Protein AF-0000000069705901 (afdb_homodimer)

Sequence (386 aa):
MLHLQLPTDPRWVNIAEMNIEDILVDHAYCEQKAASSCISLIVNFFDFEEVVDTLTPVVAEEWGHFERVMEHLKKRGYPLGKPRKDEYVVKLSQFVKKGGSRAQQLTEYLLMNALIEARSCERFKLLSKHIQDEELKKFYYELMVSEAGHYVNFIELARGIYDKEKVNARWKEWLEYEAEVLKGLELRGDRMHMLHLQLPTDPRWVNIAEMNIEDILVDHAYCEQKAASSCISLIVNFFDFEEVVDTLTPVVAEEWGHFERVMEHLKKRGYPLGKPRKDEYVVKLSQFVKKGGSRAQQLTEYLLMNALIEARSCERFKLLSKHIQDEELKKFYYELMVSEAGHYVNFIELARGIYDKEKVNARWKEWLEYEAEVLKGLELRGDRMH

Secondary structure (DSSP, 8-state):
----SSPPPTHHHHHHHHTHHHHHHHHHHHHHHHHHHHHHHHHHTTT-HHHHHHHHHHHHHHHHHHHHHHHHHHHTT---------HHHHHHHHTPPP-S-HHHHHHHHHHHHHHHHHHHHHHHHHHHHH-S-HHHHHHHHHHHHHHHHHHHHHHHHHHHHS-HHHHHHHHHHHHHHHHHHHHHS---TT---/----SSPPPTHHHHHHHHTHHHHHHHHHHHHHHHHHHHHHHHHHTTT-HHHHHHHHHHHHHHHHHHHHHHHHHHHTT---------HHHHHHHHTPPP-S-HHHHHHHHHHHHHHHHHHHHHHHHHHHHH-S-HHHHHHHHHHHHHHHHHHHHHHHHHHHHS-HHHHHHHHHHHHHHHHHHHHHS---TT---

Nearest PDB structures (foldseek):
  5ux1-assembly1_A  TM=9.438E-01  e=1.504E-10  Synechococcus sp. CC9605
  8fhb-assembly1_A  TM=9.239E-01  e=2.207E-09  Synechococcus sp. RCC307
  6zmb-assembly1_B  TM=9.615E-01  e=2.416E-08  Pseudomonas putida KT2440
  2itb-assembly1_B  TM=8.781E-01  e=5.862E-09  Pseudomonas putida KT2440
  8fhc-assembly1_A  TM=9.218E-01  e=1.893E-08  gamma proteobacterium HdN1

Foldseek 3Di:
DLPFDDADDLVLLVLLLVVVLLALLQLLVVLVVLLVLLVVLCVVVVVPVLSVVLSVVVSVVSVVLSVVSVVVCVVVPHDSDDHDDDLLLVQLVVVQDDDDDPLNNSLSSLLSSLNVLSLLLSLLCSNLPDRPDPVSNVVSVVSSVVSVVSSVSSLVVSVVRDPNVVSVVVSVVSSVSSNVSVVPDDSDSSHSD/DLPFDDADDLCLLVLLLVVVLLALLQLLVVLVVLLVLLVVLCVVVVVPVLSVVLSVVVSVVSVVLSVVSVVVCVVVPHDSDDHDDDLLLVQLVVVQDDDDDPLNNSLSSLLSSLNVLSLLLSLLCSNLPDRPDPVSNVSSVVSSVVSVVSSVSSLVVSVVRDPVVVSVVVSVVSSVSSNVSVVPDDSDSSHSD

Solvent-accessible surface area (backbone atoms only — not comparable to full-atom values): 20219 Å² total; per-residue (Å²): 128,80,70,70,74,58,80,79,64,74,67,45,50,61,42,24,58,78,29,43,67,43,25,47,30,38,42,28,50,52,23,47,49,51,19,50,51,38,49,48,48,31,64,75,40,34,87,39,60,68,50,40,65,60,35,54,59,47,28,56,50,26,43,49,49,22,52,52,42,50,50,55,32,52,76,70,74,43,75,62,56,77,86,72,87,53,63,59,58,54,54,54,60,69,67,51,68,80,64,82,53,70,53,56,37,50,33,41,54,29,51,50,51,20,49,52,27,35,52,47,22,54,45,22,45,50,36,29,73,62,48,82,53,65,69,56,16,54,49,25,42,55,49,22,56,54,26,49,51,51,22,50,52,27,51,51,49,31,39,72,68,36,61,46,70,58,44,53,55,49,49,52,50,50,36,55,49,48,38,54,50,55,73,70,49,78,91,54,34,50,44,67,108,129,80,70,71,74,59,79,79,65,75,67,45,51,62,42,24,60,78,29,44,67,44,26,48,31,37,42,28,49,50,24,46,48,50,19,50,50,38,49,48,47,30,65,76,39,34,85,39,59,68,52,36,64,60,35,55,60,47,27,56,50,26,44,50,50,22,54,53,42,49,50,56,31,53,76,69,72,44,74,64,56,78,86,71,86,54,64,60,58,54,56,53,59,69,68,52,67,81,65,82,52,68,53,55,36,50,33,43,52,28,50,51,52,21,49,52,27,35,52,45,21,55,46,23,45,50,38,29,74,63,49,81,52,66,68,56,16,54,51,26,43,54,49,21,56,53,26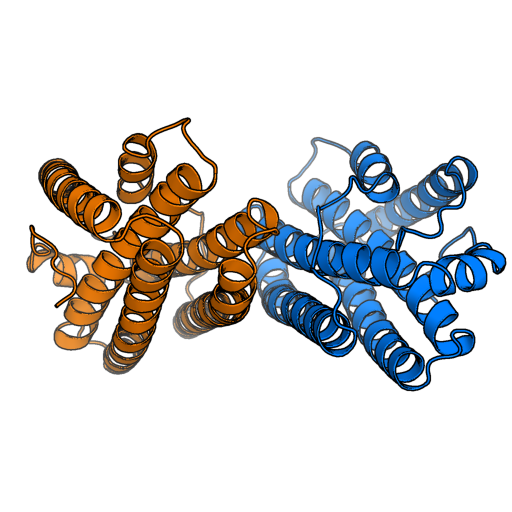,48,51,50,20,49,52,26,50,51,50,32,38,71,67,38,60,46,70,59,44,53,56,49,49,53,51,50,36,55,49,48,37,56,52,56,74,71,49,78,92,56,34,50,45,68,107

Organism: NCBI:txid1187080

InterPro domains:
  IPR009078 Ferritin-like superfamily [SSF47240] (1-188)
  IPR010386 tRNA-hydroxylase MiaE [PF06175] (4-186)
  IPR010386 tRNA-hydroxylase MiaE [PIRSF020736] (3-185)
  IPR010386 tRNA-hydroxylase MiaE [PTHR42637] (50-183)
  IPR010386 tRNA-hydroxylase MiaE [cd07910] (2-183)
  IPR012347 Ferritin-like [G3DSA:1.20.1260.10] (3-193)

Structure (mmCIF, N/CA/C/O backbone):
data_AF-0000000069705901-model_v1
#
loop_
_entity.id
_entity.type
_entity.pdbx_description
1 polymer tRNA-(Ms
#
loop_
_atom_site.group_PDB
_atom_site.id
_atom_site.type_symbol
_atom_site.label_atom_id
_atom_site.label_alt_id
_atom_site.label_comp_id
_atom_site.label_asym_id
_atom_site.label_entity_id
_atom_site.label_seq_id
_atom_site.pdbx_PDB_ins_code
_atom_site.Cartn_x
_atom_site.Cartn_y
_atom_site.Cartn_z
_atom_site.occupancy
_atom_site.B_iso_or_equiv
_atom_site.auth_seq_id
_atom_site.auth_comp_id
_atom_site.auth_asym_id
_atom_site.auth_atom_id
_atom_site.pdbx_PDB_model_num
ATOM 1 N N . MET A 1 1 ? -11.414 25.984 4.285 1 63.34 1 MET A N 1
ATOM 2 C CA . MET A 1 1 ? -10.406 26.234 5.309 1 63.34 1 MET A CA 1
ATOM 3 C C . MET A 1 1 ? -10.133 24.984 6.137 1 63.34 1 MET A C 1
ATOM 5 O O . MET A 1 1 ? -11.023 24.156 6.324 1 63.34 1 MET A O 1
ATOM 9 N N . LEU A 1 2 ? -8.867 24.312 6.074 1 77.12 2 LEU A N 1
ATOM 10 C CA . LEU A 1 2 ? -8.406 23.094 6.711 1 77.12 2 LEU A CA 1
ATOM 11 C C . LEU A 1 2 ? -8.719 23.109 8.203 1 77.12 2 LEU A C 1
ATOM 13 O O . LEU A 1 2 ? -8.68 22.062 8.859 1 77.12 2 LEU A O 1
ATOM 17 N N . HIS A 1 3 ? -9.18 24.203 8.742 1 80.31 3 HIS A N 1
ATOM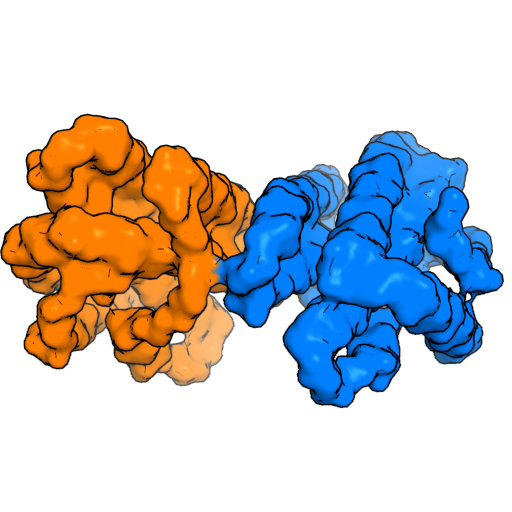 18 C CA . HIS A 1 3 ? -9.68 24.469 10.086 1 80.31 3 HIS A CA 1
ATOM 19 C C . HIS A 1 3 ? -8.656 24.062 11.141 1 80.31 3 HIS A C 1
ATOM 21 O O . HIS A 1 3 ? -9.031 23.672 12.25 1 80.31 3 HIS A O 1
ATOM 27 N N . LEU A 1 4 ? -7.375 24.047 10.758 1 88.12 4 LEU A N 1
ATOM 28 C CA . LEU A 1 4 ? -6.34 23.797 11.758 1 88.12 4 LEU A CA 1
ATOM 29 C C . LEU A 1 4 ? -6.289 24.906 12.797 1 88.12 4 LEU A C 1
ATOM 31 O O . LEU A 1 4 ? -6.438 26.078 12.461 1 88.12 4 LEU A O 1
ATOM 35 N N . GLN A 1 5 ? -6.121 24.547 14.023 1 85.69 5 GLN A N 1
ATOM 36 C CA . GLN A 1 5 ? -6.23 25.531 15.094 1 85.69 5 GLN A CA 1
ATOM 37 C C . GLN A 1 5 ? -4.879 26.172 15.391 1 85.69 5 GLN A C 1
ATOM 39 O O . GLN A 1 5 ? -4.82 27.297 15.898 1 85.69 5 GLN A O 1
ATOM 44 N N . LEU A 1 6 ? -3.744 25.453 15.188 1 82.69 6 LEU A N 1
ATOM 45 C CA . LEU A 1 6 ? -2.414 26.016 15.398 1 82.69 6 LEU A CA 1
ATOM 46 C C . LEU A 1 6 ? -1.628 26.031 14.086 1 82.69 6 LEU A C 1
ATOM 48 O O . LEU A 1 6 ? -1.323 24.984 13.523 1 82.69 6 LEU A O 1
ATOM 52 N N . PRO A 1 7 ? -1.255 27.281 13.688 1 87.19 7 PRO A N 1
ATOM 53 C CA . PRO A 1 7 ? -0.49 27.375 12.438 1 87.19 7 PRO A CA 1
ATOM 54 C C . PRO A 1 7 ? 0.952 26.891 12.602 1 87.19 7 PRO A C 1
ATOM 56 O O . PRO A 1 7 ? 1.48 26.875 13.711 1 87.19 7 PRO A O 1
ATOM 59 N N . THR A 1 8 ? 1.545 26.469 11.492 1 89.31 8 THR A N 1
ATOM 60 C CA . THR A 1 8 ? 2.953 26.094 11.469 1 89.31 8 THR A CA 1
ATOM 61 C C . THR A 1 8 ? 3.84 27.281 11.82 1 89.31 8 THR A C 1
ATOM 63 O O . THR A 1 8 ? 3.594 28.406 11.375 1 89.31 8 THR A O 1
ATOM 66 N N . ASP A 1 9 ? 4.836 27 12.656 1 87.62 9 ASP A N 1
ATOM 67 C CA . ASP A 1 9 ? 5.883 28 12.883 1 87.62 9 ASP A CA 1
ATOM 68 C C . ASP A 1 9 ? 6.559 28.391 11.57 1 87.62 9 ASP A C 1
ATOM 70 O O . ASP A 1 9 ? 7.117 27.547 10.875 1 87.62 9 ASP A O 1
ATOM 74 N N . PRO A 1 10 ? 6.461 29.656 11.203 1 85.38 10 PRO A N 1
ATOM 75 C CA . PRO A 1 10 ? 6.996 30.078 9.906 1 85.38 10 PRO A CA 1
ATOM 76 C C . PRO A 1 10 ? 8.492 29.781 9.766 1 85.38 10 PRO A C 1
ATOM 78 O O . PRO A 1 10 ? 8.992 29.672 8.648 1 85.38 10 PRO A O 1
ATOM 81 N N . ARG A 1 11 ? 9.289 29.703 10.922 1 90.31 11 ARG A N 1
ATOM 82 C CA . ARG A 1 11 ? 10.719 29.406 10.883 1 90.31 11 ARG A CA 1
ATOM 83 C C . ARG A 1 11 ? 10.961 28.016 10.312 1 90.31 11 ARG A C 1
ATOM 85 O O . ARG A 1 11 ? 12.07 27.703 9.883 1 90.31 11 ARG A O 1
ATOM 92 N N . TRP A 1 12 ? 9.898 27.188 10.312 1 93.31 12 TRP A N 1
ATOM 93 C CA . TRP A 1 12 ? 10.055 25.812 9.883 1 93.31 12 TRP A CA 1
ATOM 94 C C . TRP A 1 12 ? 10.531 25.734 8.438 1 93.31 12 TRP A C 1
ATOM 96 O O . TRP A 1 12 ? 11.383 24.906 8.102 1 93.31 12 TRP A O 1
ATOM 106 N N . VAL A 1 13 ? 10.016 26.625 7.594 1 92.88 13 VAL A N 1
ATOM 107 C CA . VAL A 1 13 ? 10.344 26.562 6.176 1 92.88 13 VAL A CA 1
ATOM 108 C C . VAL A 1 13 ? 11.844 26.781 5.977 1 92.88 13 VAL A C 1
ATOM 110 O O . VAL A 1 13 ? 12.469 26.109 5.164 1 92.88 13 VAL A O 1
ATOM 113 N N . ASN A 1 14 ? 12.414 27.719 6.672 1 92.38 14 ASN A N 1
ATOM 114 C CA . ASN A 1 14 ? 13.836 28 6.562 1 92.38 14 ASN A CA 1
ATOM 115 C C . ASN A 1 14 ? 14.68 26.797 7.012 1 92.38 14 ASN A C 1
ATOM 117 O O . ASN A 1 14 ? 15.656 26.438 6.352 1 92.38 14 ASN A O 1
ATOM 121 N N . ILE A 1 15 ? 14.25 26.266 8.039 1 92.56 15 ILE A N 1
ATOM 122 C CA . ILE A 1 15 ? 14.977 25.109 8.57 1 92.56 15 ILE A CA 1
ATOM 123 C C . ILE A 1 15 ? 14.82 23.922 7.625 1 92.56 15 ILE A C 1
ATOM 125 O O . ILE A 1 15 ? 15.781 23.203 7.348 1 92.56 15 ILE A O 1
ATOM 129 N N . ALA A 1 16 ? 13.633 23.719 7.168 1 93.75 16 ALA A N 1
ATOM 130 C CA . ALA A 1 16 ? 13.344 22.641 6.234 1 93.75 16 ALA A CA 1
ATOM 131 C C . ALA A 1 16 ? 14.172 22.766 4.965 1 93.75 16 ALA A C 1
ATOM 133 O O . ALA A 1 16 ? 14.734 21.781 4.473 1 93.75 16 ALA A O 1
ATOM 134 N N . GLU A 1 17 ? 14.25 23.969 4.488 1 94.06 17 GLU A N 1
ATOM 135 C CA . GLU A 1 17 ? 15 24.203 3.262 1 94.06 17 GLU A CA 1
ATOM 136 C C . GLU A 1 17 ? 16.484 23.875 3.447 1 94.06 17 GLU A C 1
ATOM 138 O O . GLU A 1 17 ? 17.125 23.375 2.527 1 94.06 17 GLU A O 1
ATOM 143 N N . MET A 1 18 ? 17.031 24.141 4.629 1 94.69 18 MET A N 1
ATOM 144 C CA . MET A 1 18 ? 18.422 23.859 4.93 1 94.69 18 MET A CA 1
ATOM 145 C C . MET A 1 18 ? 18.656 22.359 5.047 1 94.69 18 MET A C 1
ATOM 147 O O . MET A 1 18 ? 19.812 21.891 5.012 1 94.69 18 MET A O 1
ATOM 151 N N . ASN A 1 19 ? 17.594 21.625 5.168 1 96.38 19 ASN A N 1
ATOM 152 C CA . ASN A 1 19 ? 17.641 20.172 5.301 1 96.38 19 ASN A CA 1
ATOM 153 C C . ASN A 1 19 ? 16.766 19.484 4.258 1 96.38 19 ASN A C 1
ATOM 155 O O . ASN A 1 19 ? 16.031 18.531 4.57 1 96.38 19 ASN A O 1
ATOM 159 N N . ILE A 1 20 ? 16.875 19.906 3.07 1 96.75 20 ILE A N 1
ATOM 160 C CA . ILE A 1 20 ? 15.906 19.562 2.037 1 96.75 20 ILE A CA 1
ATOM 161 C C . ILE A 1 20 ? 15.961 18.062 1.754 1 96.75 20 ILE A C 1
ATOM 163 O O . ILE A 1 20 ? 14.93 17.453 1.463 1 96.75 20 ILE A O 1
ATOM 167 N N . GLU A 1 21 ? 17.141 17.438 1.827 1 97.62 21 GLU A N 1
ATOM 168 C CA . GLU A 1 21 ? 17.234 16 1.638 1 97.62 21 GLU A CA 1
ATOM 169 C C . GLU A 1 21 ? 16.375 15.258 2.662 1 97.62 21 GLU A C 1
ATOM 171 O O . GLU A 1 21 ? 15.57 14.398 2.299 1 97.62 21 GLU A O 1
ATOM 176 N N . ASP A 1 22 ? 16.5 15.656 3.875 1 97.62 22 ASP A N 1
ATOM 177 C CA . ASP A 1 22 ? 15.758 15.016 4.953 1 97.62 22 ASP A CA 1
ATOM 178 C C . ASP A 1 22 ? 14.258 15.234 4.785 1 97.62 22 ASP A C 1
ATOM 180 O O . ASP A 1 22 ? 13.461 14.328 5.035 1 97.62 22 ASP A O 1
ATOM 184 N N . ILE A 1 23 ? 13.914 16.406 4.359 1 97.38 23 ILE A N 1
ATOM 185 C CA . ILE A 1 23 ? 12.508 16.75 4.18 1 97.38 23 ILE A CA 1
ATOM 186 C C . ILE A 1 23 ? 11.914 15.93 3.035 1 97.38 23 ILE A C 1
ATOM 188 O O . ILE A 1 23 ? 10.812 15.383 3.158 1 97.38 23 ILE A O 1
ATOM 192 N N . LEU A 1 24 ? 12.664 15.797 1.99 1 98.31 24 LEU A N 1
ATOM 193 C CA . LEU A 1 24 ? 12.195 15.023 0.851 1 98.31 24 LEU A CA 1
ATOM 194 C C . LEU A 1 24 ? 12.055 13.547 1.22 1 98.31 24 LEU A C 1
ATOM 196 O O . LEU A 1 24 ? 11.07 12.898 0.858 1 98.31 24 LEU A O 1
ATOM 200 N N . VAL A 1 25 ? 13 13.055 1.955 1 98.56 25 VAL A N 1
ATOM 201 C CA . VAL A 1 25 ? 12.945 11.664 2.373 1 98.56 25 VAL A CA 1
ATOM 202 C C . VAL A 1 25 ? 11.742 11.445 3.291 1 98.56 25 VAL A C 1
ATOM 204 O O . VAL A 1 25 ? 10.969 10.5 3.102 1 98.56 25 VAL A O 1
ATOM 207 N N . ASP A 1 26 ? 11.547 12.297 4.234 1 98.44 26 ASP A N 1
ATOM 208 C CA . ASP A 1 26 ? 10.414 12.203 5.141 1 98.44 26 ASP A CA 1
ATOM 209 C C . ASP A 1 26 ? 9.094 12.297 4.375 1 98.44 26 ASP A C 1
ATOM 211 O O . ASP A 1 26 ? 8.148 11.555 4.66 1 98.44 26 ASP A O 1
ATOM 215 N N . HIS A 1 27 ? 9.055 13.211 3.447 1 98.5 27 HIS A N 1
ATOM 216 C CA . HIS A 1 27 ? 7.867 13.406 2.617 1 98.5 27 HIS A CA 1
ATOM 217 C C . HIS A 1 27 ? 7.535 12.141 1.825 1 98.5 27 HIS A C 1
ATOM 219 O O . HIS A 1 27 ? 6.371 11.742 1.742 1 98.5 27 HIS A O 1
ATOM 225 N N . ALA A 1 28 ? 8.562 11.516 1.239 1 98.81 28 ALA A N 1
ATOM 226 C CA . ALA A 1 28 ? 8.344 10.281 0.496 1 98.81 28 ALA A CA 1
ATOM 227 C C . ALA A 1 28 ? 7.645 9.234 1.361 1 98.81 28 ALA A C 1
ATOM 229 O O . ALA A 1 28 ? 6.66 8.625 0.937 1 98.81 28 ALA A O 1
ATOM 230 N N . TYR A 1 29 ? 8.094 9.125 2.543 1 98.69 29 TYR A N 1
ATOM 231 C CA . TYR A 1 29 ? 7.523 8.109 3.424 1 98.69 29 TYR A CA 1
ATOM 232 C C . TYR A 1 29 ? 6.133 8.516 3.896 1 98.69 29 TYR A C 1
ATOM 234 O O . TYR A 1 29 ? 5.27 7.664 4.113 1 98.69 29 TYR A O 1
ATOM 242 N N . CYS A 1 30 ? 5.891 9.805 4.062 1 98.44 30 CYS A N 1
ATOM 243 C CA . CYS A 1 30 ? 4.535 10.242 4.387 1 98.44 30 CYS A CA 1
ATOM 244 C C . CYS A 1 30 ? 3.551 9.82 3.305 1 98.44 30 CYS A C 1
ATOM 246 O O . CYS A 1 30 ? 2.461 9.336 3.609 1 98.44 30 CYS A O 1
ATOM 248 N N . GLU A 1 31 ? 3.971 9.969 2.02 1 98.75 31 GLU A N 1
ATOM 249 C CA . GLU A 1 31 ? 3.111 9.57 0.91 1 98.75 31 GLU A CA 1
ATOM 250 C C . GLU A 1 31 ? 2.883 8.062 0.907 1 98.75 31 GLU A C 1
ATOM 252 O O . GLU A 1 31 ? 1.762 7.598 0.689 1 98.75 31 GLU A O 1
ATOM 257 N N . GLN A 1 32 ? 4.004 7.367 1.084 1 98.88 32 GLN A N 1
ATOM 258 C CA . GLN A 1 32 ? 3.904 5.91 1.159 1 98.88 32 GLN A CA 1
ATOM 259 C C . GLN A 1 32 ? 2.963 5.48 2.281 1 98.88 32 GLN A C 1
ATOM 261 O O . GLN A 1 32 ? 2.137 4.586 2.096 1 98.88 32 GLN A O 1
ATOM 266 N N . LYS A 1 33 ? 3.055 6.066 3.404 1 98.62 33 LYS A N 1
ATOM 267 C CA . LYS A 1 33 ? 2.213 5.719 4.547 1 98.62 33 LYS A CA 1
ATOM 268 C C . LYS A 1 33 ? 0.756 6.094 4.289 1 98.62 33 LYS A C 1
ATOM 270 O O . LYS A 1 33 ? -0.158 5.414 4.754 1 98.62 33 LYS A O 1
ATOM 275 N N . ALA A 1 34 ? 0.554 7.191 3.635 1 98.69 34 ALA A N 1
ATOM 276 C CA . ALA A 1 34 ? -0.808 7.57 3.27 1 98.69 34 ALA A CA 1
ATOM 277 C C . ALA A 1 34 ? -1.447 6.52 2.365 1 98.69 34 ALA A C 1
ATOM 279 O O . ALA A 1 34 ? -2.598 6.129 2.576 1 98.69 34 ALA A O 1
ATOM 280 N N . ALA A 1 35 ? -0.708 6.098 1.368 1 98.88 35 ALA A N 1
ATOM 281 C CA . ALA A 1 35 ? -1.202 5.043 0.49 1 98.88 35 ALA A CA 1
ATOM 282 C C . ALA A 1 35 ? -1.531 3.779 1.282 1 98.88 35 ALA A C 1
ATOM 284 O O . ALA A 1 35 ? -2.615 3.211 1.135 1 98.88 35 ALA A O 1
ATOM 285 N N . SER A 1 36 ? -0.642 3.406 2.15 1 98.81 36 SER A N 1
ATOM 286 C CA . SER A 1 36 ? -0.811 2.197 2.947 1 98.81 36 SER A CA 1
ATOM 287 C C . SER A 1 36 ? -1.996 2.322 3.898 1 98.81 36 SER A C 1
ATOM 289 O O . SER A 1 36 ? -2.717 1.349 4.129 1 98.81 36 SER A O 1
ATOM 291 N N . SER A 1 37 ? -2.164 3.443 4.461 1 98.75 37 SER A N 1
ATOM 292 C CA . SER A 1 37 ? -3.295 3.676 5.352 1 98.75 37 SER A CA 1
ATOM 293 C C . SER A 1 37 ? -4.621 3.508 4.617 1 98.75 37 SER A C 1
ATOM 295 O O . SER A 1 37 ? -5.551 2.893 5.141 1 98.75 37 SER A O 1
ATOM 297 N N . CYS A 1 38 ? -4.68 4.059 3.449 1 98.88 38 CYS A N 1
ATOM 298 C CA . CYS A 1 38 ? -5.898 3.934 2.656 1 98.88 38 CYS A CA 1
ATOM 299 C C . CYS A 1 38 ? -6.152 2.48 2.271 1 98.88 38 CYS A C 1
ATOM 301 O O . CYS A 1 38 ? -7.293 2.016 2.305 1 98.88 38 CYS A O 1
ATOM 303 N N . ILE A 1 39 ? -5.129 1.774 1.925 1 98.94 39 ILE A N 1
ATOM 304 C CA . ILE A 1 39 ? -5.27 0.351 1.638 1 98.94 39 ILE A CA 1
ATOM 305 C C . ILE A 1 39 ? -5.848 -0.367 2.854 1 98.94 39 ILE A C 1
ATOM 307 O O . ILE A 1 39 ? -6.789 -1.157 2.727 1 98.94 39 ILE A O 1
ATOM 311 N N . SER A 1 40 ? -5.305 -0.057 3.98 1 98.75 40 SER A N 1
ATOM 312 C CA . SER A 1 40 ? -5.758 -0.683 5.215 1 98.75 40 SER A CA 1
ATOM 313 C C . SER A 1 40 ? -7.238 -0.411 5.461 1 98.75 40 SER A C 1
ATOM 315 O O . SER A 1 40 ? -7.98 -1.306 5.871 1 98.75 40 SER A O 1
ATOM 317 N N . LEU A 1 41 ? -7.652 0.787 5.25 1 98.81 41 LEU A N 1
ATOM 318 C CA . LEU A 1 41 ? -9.055 1.13 5.449 1 98.81 41 LEU A CA 1
ATOM 319 C C . LEU A 1 41 ? -9.945 0.349 4.488 1 98.81 41 LEU A C 1
ATOM 321 O O . LEU A 1 41 ? -11.008 -0.139 4.875 1 98.81 41 LEU A O 1
ATOM 325 N N . ILE A 1 42 ? -9.508 0.246 3.271 1 98.81 42 ILE A N 1
ATOM 326 C CA . ILE A 1 42 ? -10.273 -0.488 2.27 1 98.81 42 ILE A CA 1
ATOM 327 C C . ILE A 1 42 ? -10.445 -1.94 2.709 1 98.81 42 ILE A C 1
ATOM 329 O O . ILE A 1 42 ? -11.547 -2.486 2.666 1 98.81 42 ILE A O 1
ATOM 333 N N . VAL A 1 43 ? -9.352 -2.557 3.201 1 98.62 43 VAL A N 1
ATOM 334 C CA . VAL A 1 43 ? -9.352 -3.971 3.559 1 98.62 43 VAL A CA 1
ATOM 335 C C . VAL A 1 43 ? -10.188 -4.191 4.816 1 98.62 43 VAL A C 1
ATOM 337 O O . VAL A 1 43 ? -10.992 -5.121 4.879 1 98.62 43 VAL A O 1
ATOM 340 N N . ASN A 1 44 ? -10.039 -3.328 5.777 1 98.25 44 ASN A N 1
ATOM 341 C CA . ASN A 1 44 ? -10.688 -3.518 7.07 1 98.25 44 ASN A CA 1
ATOM 342 C C . ASN A 1 44 ? -12.148 -3.1 7.035 1 98.25 44 ASN A C 1
ATOM 344 O O . ASN A 1 44 ? -12.953 -3.572 7.844 1 98.25 44 ASN A O 1
ATOM 348 N N . PHE A 1 45 ? -12.453 -2.217 6.156 1 98.44 45 PHE A N 1
ATOM 349 C CA . PHE A 1 45 ? -13.82 -1.707 6.066 1 98.44 45 PHE A CA 1
ATOM 350 C C . PHE A 1 45 ? -14.383 -1.926 4.672 1 98.44 45 PHE A C 1
ATOM 352 O O . PHE A 1 45 ? -15.016 -1.032 4.105 1 98.44 45 PHE A O 1
ATOM 359 N N . PHE A 1 46 ? -14.141 -3.145 4.191 1 98.25 46 PHE A N 1
ATOM 360 C CA . PHE A 1 46 ? -14.461 -3.553 2.828 1 98.25 46 PHE A CA 1
ATOM 361 C C . PHE A 1 46 ? -15.961 -3.498 2.588 1 98.25 46 PHE A C 1
ATOM 363 O O . PHE A 1 46 ? -16.406 -3.375 1.444 1 98.25 46 PHE A O 1
ATOM 370 N N . ASP A 1 47 ? -16.781 -3.555 3.623 1 97.25 47 ASP A N 1
ATOM 371 C CA . ASP A 1 47 ? -18.234 -3.654 3.514 1 97.25 47 ASP A CA 1
ATOM 372 C C . ASP A 1 47 ? -18.859 -2.273 3.381 1 97.25 47 ASP A C 1
ATOM 374 O O . ASP A 1 47 ? -20.078 -2.16 3.197 1 97.25 47 ASP A O 1
ATOM 378 N N . PHE A 1 48 ? -18.078 -1.25 3.545 1 97.94 48 PHE A N 1
ATOM 379 C CA . PHE A 1 48 ? -18.531 0.101 3.213 1 97.94 48 PHE A CA 1
ATOM 380 C C . PHE A 1 48 ? -18.156 0.454 1.777 1 97.94 48 PHE A C 1
ATOM 382 O O . PHE A 1 48 ? -17.031 0.877 1.51 1 97.94 48 PHE A O 1
ATOM 389 N N . GLU A 1 49 ? -19.109 0.338 0.938 1 97.12 49 GLU A N 1
ATOM 390 C CA . GLU A 1 49 ? -18.844 0.487 -0.491 1 97.12 49 GLU A CA 1
ATOM 391 C C . GLU A 1 49 ? -18.297 1.875 -0.81 1 97.12 49 GLU A C 1
ATOM 393 O O . GLU A 1 49 ? -17.422 2.02 -1.659 1 97.12 49 GLU A O 1
ATOM 398 N N . GLU A 1 50 ? -18.812 2.857 -0.178 1 97.75 50 GLU A N 1
ATOM 399 C CA . GLU A 1 50 ? -18.375 4.23 -0.421 1 97.75 50 GLU A CA 1
ATOM 400 C C . GLU A 1 50 ? -16.906 4.414 -0.053 1 97.75 50 GLU A C 1
ATOM 402 O O . GLU A 1 50 ? -16.203 5.207 -0.68 1 97.75 50 GLU A O 1
ATOM 407 N N . VAL A 1 51 ? -16.484 3.67 0.979 1 98.5 51 VAL A N 1
ATOM 408 C CA . VAL A 1 51 ? -15.078 3.732 1.398 1 98.5 51 VAL A CA 1
ATOM 409 C C . VAL A 1 51 ? -14.188 3.137 0.312 1 98.5 51 VAL A C 1
ATOM 411 O O . VAL A 1 51 ? -13.211 3.764 -0.11 1 98.5 51 VAL A O 1
ATOM 414 N N . VAL A 1 52 ? -14.578 2.027 -0.165 1 98.44 52 VAL A N 1
ATOM 415 C CA . VAL A 1 52 ? -13.797 1.348 -1.195 1 98.44 52 VAL A CA 1
ATOM 416 C C . VAL A 1 52 ? -13.734 2.211 -2.453 1 98.44 52 VAL A C 1
ATOM 418 O O . VAL A 1 52 ? -12.656 2.457 -2.996 1 98.44 52 VAL A O 1
ATOM 421 N N . ASP 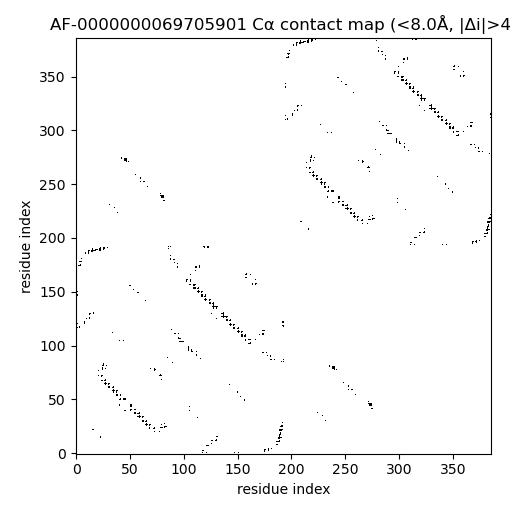A 1 53 ? -14.844 2.779 -2.844 1 98 53 ASP A N 1
ATOM 422 C CA . ASP A 1 53 ? -14.953 3.559 -4.074 1 98 53 ASP A CA 1
ATOM 423 C C . ASP A 1 53 ? -14.141 4.848 -3.984 1 98 53 ASP A C 1
ATOM 425 O O . ASP A 1 53 ? -13.492 5.246 -4.953 1 98 53 ASP A O 1
ATOM 429 N N . THR A 1 54 ? -14.188 5.453 -2.85 1 98.56 54 THR A N 1
ATOM 430 C CA . THR A 1 54 ? -13.555 6.758 -2.684 1 98.56 54 THR A CA 1
ATOM 431 C C . THR A 1 54 ? -12.055 6.609 -2.477 1 98.56 54 THR A C 1
ATOM 433 O O . THR A 1 54 ? -11.266 7.387 -3.018 1 98.56 54 THR A O 1
ATOM 436 N N . LEU A 1 55 ? -11.641 5.562 -1.761 1 98.75 55 LEU A N 1
ATOM 437 C CA . LEU A 1 55 ? -10.25 5.5 -1.334 1 98.75 55 LEU A CA 1
ATOM 438 C C . LEU A 1 55 ? -9.391 4.777 -2.369 1 98.75 55 LEU A C 1
ATOM 440 O O . LEU A 1 55 ? -8.172 4.938 -2.395 1 98.75 55 LEU A O 1
ATOM 444 N N . THR A 1 56 ? -9.992 3.998 -3.223 1 98.81 56 THR A N 1
ATOM 445 C CA . THR A 1 56 ? -9.234 3.277 -4.238 1 98.81 56 THR A CA 1
ATOM 446 C C . THR A 1 56 ? -8.453 4.25 -5.117 1 98.81 56 THR A C 1
ATOM 448 O O . THR A 1 56 ? -7.234 4.117 -5.27 1 98.81 56 THR A O 1
ATOM 451 N N . PRO A 1 57 ? -9.094 5.281 -5.641 1 98.62 57 PRO A N 1
ATOM 452 C CA . PRO A 1 57 ? -8.305 6.234 -6.422 1 98.62 57 PRO A CA 1
ATOM 453 C C . PRO A 1 57 ? -7.336 7.039 -5.562 1 98.62 57 PRO A C 1
ATOM 455 O O . PRO A 1 57 ? -6.273 7.449 -6.043 1 98.62 57 PRO A O 1
ATOM 458 N N . VAL A 1 58 ? -7.617 7.262 -4.297 1 98.75 58 VAL A N 1
ATOM 459 C CA . VAL A 1 58 ? -6.73 8.016 -3.416 1 98.75 58 VAL A CA 1
ATOM 460 C C . VAL A 1 58 ? -5.422 7.254 -3.219 1 98.75 58 VAL A C 1
ATOM 462 O O . VAL A 1 58 ? -4.348 7.855 -3.166 1 98.75 58 VAL A O 1
ATOM 465 N N . VAL A 1 59 ? -5.492 5.93 -3.117 1 98.88 59 VAL A N 1
ATOM 466 C CA . VAL A 1 59 ? -4.289 5.109 -3.008 1 98.88 59 VAL A CA 1
ATOM 467 C C . VAL A 1 59 ? -3.379 5.363 -4.207 1 98.88 59 VAL A C 1
ATOM 469 O O . VAL A 1 59 ? -2.18 5.594 -4.047 1 98.88 59 VAL A O 1
ATOM 472 N N . ALA A 1 60 ? -3.961 5.336 -5.379 1 98.81 60 ALA A N 1
ATOM 473 C CA . ALA A 1 60 ? -3.191 5.566 -6.598 1 98.81 60 ALA A CA 1
ATOM 474 C C . ALA A 1 60 ? -2.561 6.957 -6.59 1 98.81 60 ALA A C 1
ATOM 476 O O . ALA A 1 60 ? -1.403 7.121 -6.988 1 98.81 60 ALA A O 1
ATOM 477 N N . GLU A 1 61 ? -3.318 7.887 -6.164 1 98.75 61 GLU A N 1
ATOM 478 C CA . GLU A 1 61 ? -2.836 9.266 -6.133 1 98.75 61 GLU A CA 1
ATOM 479 C C . GLU A 1 61 ? -1.688 9.422 -5.141 1 98.75 61 GLU A C 1
ATOM 481 O O . GLU A 1 61 ? -0.667 10.039 -5.461 1 98.75 61 GLU A O 1
ATOM 486 N N . GLU A 1 62 ? -1.803 8.852 -3.959 1 98.81 62 GLU A N 1
ATOM 487 C CA . GLU A 1 62 ? -0.753 8.953 -2.951 1 98.81 62 GLU A CA 1
ATOM 488 C C . GLU A 1 62 ? 0.521 8.25 -3.408 1 98.81 62 GLU A C 1
ATOM 490 O O . GLU A 1 62 ? 1.628 8.734 -3.152 1 98.81 62 GLU A O 1
ATOM 495 N N . TRP A 1 63 ? 0.346 7.16 -4.027 1 98.88 63 TRP A N 1
ATOM 496 C CA . TRP A 1 63 ? 1.529 6.48 -4.539 1 98.88 63 TRP A CA 1
ATOM 497 C C . TRP A 1 63 ? 2.188 7.293 -5.648 1 98.88 63 TRP A C 1
ATOM 499 O O . TRP A 1 63 ? 3.416 7.328 -5.758 1 98.88 63 TRP A O 1
ATOM 509 N N . GLY A 1 64 ? 1.338 7.859 -6.477 1 98.81 64 GLY A N 1
ATOM 510 C CA . GLY A 1 64 ? 1.872 8.789 -7.461 1 98.81 64 GLY A CA 1
ATOM 511 C C . GLY A 1 64 ? 2.67 9.922 -6.84 1 98.81 64 GLY A C 1
ATOM 512 O O . GLY A 1 64 ? 3.695 10.336 -7.383 1 98.81 64 GLY A O 1
ATOM 513 N N . HIS A 1 65 ? 2.156 10.445 -5.719 1 98.88 65 HIS A N 1
ATOM 514 C CA . HIS A 1 65 ? 2.904 11.469 -4.992 1 98.88 65 HIS A CA 1
ATOM 515 C C . HIS A 1 65 ? 4.254 10.93 -4.523 1 98.88 65 HIS A C 1
ATOM 517 O O . HIS A 1 65 ? 5.27 11.625 -4.621 1 98.88 65 HIS A O 1
ATOM 523 N N . PHE A 1 66 ? 4.301 9.734 -4.02 1 98.94 66 PHE A N 1
ATOM 524 C CA . PHE A 1 66 ? 5.559 9.094 -3.646 1 98.94 66 PHE A CA 1
ATOM 525 C C . PHE A 1 66 ? 6.531 9.094 -4.82 1 98.94 66 PHE A C 1
ATOM 527 O O . PHE A 1 66 ? 7.688 9.5 -4.676 1 98.94 66 PHE A O 1
ATOM 534 N N . GLU A 1 67 ? 6.051 8.695 -5.953 1 98.88 67 GLU A N 1
ATOM 535 C CA . GLU A 1 67 ? 6.887 8.617 -7.148 1 98.88 67 GLU A CA 1
ATOM 536 C C . GLU A 1 67 ? 7.449 9.984 -7.52 1 98.88 67 GLU A C 1
ATOM 538 O O . GLU A 1 67 ? 8.609 10.102 -7.914 1 98.88 67 GLU A O 1
ATOM 543 N N . ARG A 1 68 ? 6.641 10.945 -7.41 1 98.75 68 ARG A N 1
ATOM 544 C CA . ARG A 1 68 ? 7.082 12.297 -7.742 1 98.75 68 ARG A CA 1
ATOM 545 C C . ARG A 1 68 ? 8.148 12.781 -6.766 1 98.75 68 ARG A C 1
ATOM 547 O O . ARG A 1 68 ? 9.102 13.445 -7.16 1 98.75 68 ARG A O 1
ATOM 554 N N . VAL A 1 69 ? 7.988 12.5 -5.465 1 98.81 69 VAL A N 1
ATOM 555 C CA . VAL A 1 69 ? 9.023 12.859 -4.496 1 98.81 69 VAL A CA 1
ATOM 556 C C . VAL A 1 69 ? 10.312 12.117 -4.82 1 98.81 69 VAL A C 1
ATOM 558 O O . VAL A 1 69 ? 11.398 12.703 -4.773 1 98.81 69 VAL A O 1
ATOM 561 N N . MET A 1 70 ? 10.203 10.859 -5.207 1 98.75 70 MET A N 1
ATOM 562 C CA . MET A 1 70 ? 11.367 10.055 -5.566 1 98.75 70 MET A CA 1
ATOM 563 C C . MET A 1 70 ? 12.109 10.672 -6.746 1 98.75 70 MET A C 1
ATOM 565 O O . MET A 1 70 ? 13.344 10.641 -6.797 1 98.75 70 MET A O 1
ATOM 569 N N . GLU A 1 71 ? 11.328 11.164 -7.676 1 98.44 71 GLU A N 1
ATOM 570 C CA . GLU A 1 71 ? 11.945 11.836 -8.812 1 98.44 71 GLU A CA 1
ATOM 571 C C . GLU A 1 71 ? 12.781 13.031 -8.367 1 98.44 71 GLU A C 1
ATOM 573 O O . GLU A 1 71 ? 13.875 13.258 -8.883 1 98.44 71 GLU A O 1
ATOM 578 N N . HIS A 1 72 ? 12.273 13.805 -7.457 1 98.5 72 HIS A N 1
ATOM 579 C CA . HIS A 1 72 ? 13 14.961 -6.941 1 98.5 72 HIS A CA 1
ATOM 580 C C . HIS A 1 72 ? 14.25 14.523 -6.184 1 98.5 72 HIS A C 1
ATOM 582 O O . HIS A 1 72 ? 15.289 15.18 -6.27 1 98.5 72 HIS A O 1
ATOM 588 N N . LEU A 1 73 ? 14.133 13.438 -5.398 1 98.44 73 LEU A N 1
ATOM 589 C CA . LEU A 1 73 ? 15.305 12.891 -4.719 1 98.44 73 LEU A CA 1
ATOM 590 C C . LEU A 1 73 ? 16.375 12.492 -5.727 1 98.44 73 LEU A C 1
ATOM 592 O O . LEU A 1 73 ? 17.531 12.914 -5.605 1 98.44 73 LEU A O 1
ATOM 596 N N . LYS A 1 74 ? 15.984 11.789 -6.723 1 97.69 74 LYS A N 1
ATOM 597 C CA . LYS A 1 74 ? 16.922 11.289 -7.73 1 97.69 74 LYS A CA 1
ATOM 598 C C . LYS A 1 74 ? 17.578 12.438 -8.492 1 97.69 74 LYS A C 1
ATOM 600 O O . LYS A 1 74 ? 18.781 12.43 -8.703 1 97.69 74 LYS A O 1
ATOM 605 N N . LYS A 1 75 ? 16.781 13.406 -8.836 1 97.44 75 LYS A N 1
ATOM 606 C CA . LYS A 1 75 ? 17.266 14.57 -9.57 1 97.44 75 LYS A CA 1
ATOM 607 C C . LYS A 1 75 ? 18.359 15.281 -8.789 1 97.44 75 LYS A C 1
ATOM 609 O O . LYS A 1 75 ? 19.281 15.875 -9.375 1 97.44 75 LYS A O 1
ATOM 614 N N . ARG A 1 76 ? 18.328 15.18 -7.504 1 97.12 76 ARG A N 1
ATOM 615 C CA . ARG A 1 76 ? 19.25 15.914 -6.637 1 97.12 76 ARG A CA 1
ATOM 616 C C . ARG A 1 76 ? 20.344 15.008 -6.098 1 97.12 76 ARG A C 1
ATOM 618 O O . ARG A 1 76 ? 21.156 15.422 -5.277 1 97.12 76 ARG A O 1
ATOM 625 N N . GLY A 1 77 ? 20.297 13.727 -6.523 1 97.25 77 GLY A N 1
ATOM 626 C CA . GLY A 1 77 ? 21.312 12.758 -6.141 1 97.25 77 GLY A CA 1
ATOM 627 C C . GLY A 1 77 ? 21.172 12.281 -4.711 1 97.25 77 GLY A C 1
ATOM 628 O O . GLY A 1 77 ? 22.156 11.859 -4.09 1 97.25 77 GLY A O 1
ATOM 629 N N . TYR A 1 78 ? 19.938 12.422 -4.113 1 97.69 78 TYR A N 1
ATOM 630 C CA . TYR A 1 78 ? 19.672 11.984 -2.748 1 97.69 78 TYR A CA 1
ATOM 631 C C . TYR A 1 78 ? 19.109 10.57 -2.729 1 97.69 78 TYR A C 1
ATOM 633 O O . TYR A 1 78 ? 18.234 10.234 -3.543 1 97.69 78 TYR A O 1
ATOM 641 N N . PRO A 1 79 ? 19.594 9.711 -1.868 1 97.19 79 PRO A N 1
ATOM 642 C CA . PRO A 1 79 ? 18.938 8.414 -1.686 1 97.19 79 PRO A CA 1
ATOM 643 C C . PRO A 1 79 ? 17.656 8.508 -0.866 1 97.19 79 PRO A C 1
ATOM 645 O O . PRO A 1 79 ? 17.422 9.523 -0.2 1 97.19 79 PRO A O 1
ATOM 648 N N . LEU A 1 80 ? 16.672 7.57 -0.912 1 97.44 80 LEU A N 1
ATOM 649 C CA . LEU A 1 80 ? 15.453 7.547 -0.12 1 97.44 80 LEU A CA 1
ATOM 650 C C . LEU A 1 80 ? 15.773 7.523 1.372 1 97.44 80 LEU A C 1
ATOM 652 O O . LEU A 1 80 ? 15.055 8.125 2.172 1 97.44 80 LEU A O 1
ATOM 656 N N . GLY A 1 81 ? 16.906 7.023 1.798 1 96.06 81 GLY A N 1
ATOM 657 C CA . GLY A 1 81 ? 17.312 6.969 3.193 1 96.06 81 GLY A CA 1
ATOM 658 C C . GLY A 1 81 ? 16.375 6.148 4.055 1 96.06 81 GLY A C 1
ATOM 659 O O . GLY A 1 81 ? 15.453 5.516 3.543 1 96.06 81 GLY A O 1
ATOM 660 N N . LYS A 1 82 ? 16.547 6.125 5.371 1 96.44 82 LYS A N 1
ATOM 661 C CA . LYS A 1 82 ? 15.797 5.293 6.305 1 96.44 82 LYS A CA 1
ATOM 662 C C . LYS A 1 82 ? 14.492 5.969 6.719 1 96.44 82 LYS A C 1
ATOM 664 O O . LYS A 1 82 ? 14.445 7.191 6.875 1 96.44 82 LYS A O 1
ATOM 669 N N . PRO A 1 83 ? 13.516 5.164 6.785 1 96.19 83 PRO A N 1
ATOM 670 C CA . PRO A 1 83 ? 12.305 5.746 7.371 1 96.19 83 PRO A CA 1
ATOM 671 C C . PRO A 1 83 ? 12.5 6.18 8.82 1 96.19 83 PRO A C 1
ATOM 673 O O . PRO A 1 83 ? 13.227 5.527 9.57 1 96.19 83 PRO A O 1
ATOM 676 N N . ARG A 1 84 ? 11.906 7.246 9.156 1 93.88 84 ARG A N 1
ATOM 677 C CA . ARG A 1 84 ? 11.953 7.75 10.523 1 93.88 84 ARG A CA 1
ATOM 678 C C . ARG A 1 84 ? 10.57 7.758 11.164 1 93.88 84 ARG A C 1
ATOM 680 O O . ARG A 1 84 ? 9.562 7.883 10.461 1 93.88 84 ARG A O 1
ATOM 687 N N . LYS A 1 85 ? 10.633 7.652 12.445 1 92.94 85 LYS A N 1
ATOM 688 C CA . LYS A 1 85 ? 9.375 7.672 13.172 1 92.94 85 LYS A CA 1
ATOM 689 C C . LYS A 1 85 ? 8.688 9.031 13.047 1 92.94 85 LYS A C 1
ATOM 691 O O . LYS A 1 85 ? 9.328 10.07 13.18 1 92.94 85 LYS A O 1
ATOM 696 N N . ASP A 1 86 ? 7.449 9.016 12.742 1 93.81 86 ASP A N 1
ATOM 697 C CA . ASP A 1 86 ? 6.645 10.234 12.68 1 93.81 86 ASP A CA 1
ATOM 698 C C . ASP A 1 86 ? 5.934 10.492 14.008 1 93.81 86 ASP A C 1
ATOM 700 O O . ASP A 1 86 ? 4.797 10.055 14.203 1 93.81 86 ASP A O 1
ATOM 704 N N . GLU A 1 87 ? 6.559 11.281 14.797 1 94.31 87 GLU A N 1
ATOM 705 C CA . GLU A 1 87 ? 6.051 11.516 16.141 1 94.31 87 GLU A CA 1
ATOM 706 C C . GLU A 1 87 ? 4.664 12.141 16.109 1 94.31 87 GLU A C 1
ATOM 708 O O . GLU A 1 87 ? 3.826 11.867 16.969 1 94.31 87 GLU A O 1
ATOM 713 N N . TYR A 1 88 ? 4.465 13.023 15.156 1 96.44 88 TYR A N 1
ATOM 714 C CA . TYR A 1 88 ? 3.172 13.672 14.977 1 96.44 88 TYR A CA 1
ATOM 715 C C . TYR A 1 88 ? 2.066 12.641 14.781 1 96.44 88 TYR A C 1
ATOM 717 O O . TYR A 1 88 ? 1.067 12.648 15.508 1 96.44 88 TYR A O 1
ATOM 725 N N . VAL A 1 89 ? 2.254 11.672 13.891 1 97.44 89 VAL A N 1
ATOM 726 C CA . VAL A 1 89 ? 1.242 10.672 13.57 1 97.44 89 VAL A CA 1
ATOM 727 C C . VAL A 1 89 ? 1.104 9.688 14.734 1 97.44 89 VAL A C 1
ATOM 729 O O . VAL A 1 89 ? 0.002 9.219 15.031 1 97.44 89 VAL A O 1
ATOM 732 N N . VAL A 1 90 ? 2.213 9.406 15.344 1 96.69 90 VAL A N 1
ATOM 733 C CA . VAL A 1 90 ? 2.182 8.508 16.5 1 96.69 90 VAL A CA 1
ATOM 734 C C . VAL A 1 90 ? 1.285 9.094 17.578 1 96.69 90 VAL A C 1
ATOM 736 O O . VAL A 1 90 ? 0.449 8.391 18.156 1 96.69 90 VAL A O 1
ATOM 739 N N . LYS A 1 91 ? 1.446 10.32 17.859 1 97.5 91 LYS A N 1
ATOM 740 C CA . LYS A 1 91 ? 0.62 10.977 18.859 1 97.5 91 LYS A CA 1
ATOM 741 C C . LYS A 1 91 ? -0.848 10.992 18.453 1 97.5 91 LYS A C 1
ATOM 743 O O . LYS A 1 91 ? -1.734 10.742 19.266 1 97.5 91 LYS A O 1
ATOM 748 N N . LEU A 1 92 ? -1.102 11.281 17.172 1 98.31 92 LEU A N 1
ATOM 749 C CA . LEU A 1 92 ? -2.479 11.289 16.688 1 98.31 92 LEU A CA 1
ATOM 750 C C . LEU A 1 92 ? -3.111 9.906 16.844 1 98.31 92 LEU A C 1
ATOM 752 O O . LEU A 1 92 ? -4.281 9.797 17.203 1 98.31 92 LEU A O 1
ATOM 756 N N . SER A 1 93 ? -2.35 8.883 16.562 1 98.19 93 SER A N 1
ATOM 757 C CA . SER A 1 93 ? -2.863 7.516 16.641 1 98.19 93 SER A CA 1
ATOM 758 C C . SER A 1 93 ? -3.299 7.16 18.062 1 98.19 93 SER A C 1
ATOM 760 O O . SER A 1 93 ? -4.219 6.363 18.25 1 98.19 93 SER A O 1
ATOM 762 N N . GLN A 1 94 ? -2.689 7.801 19.031 1 98 94 GLN A N 1
ATOM 763 C CA . GLN A 1 94 ? -3.014 7.555 20.438 1 98 94 GLN A CA 1
ATOM 764 C C . GLN A 1 94 ? -4.359 8.172 20.812 1 98 94 GLN A C 1
ATOM 766 O O . GLN A 1 94 ? -4.949 7.82 21.828 1 98 94 GLN A O 1
ATOM 771 N N . PHE A 1 95 ? -4.797 9.07 20.016 1 98.56 95 PHE A N 1
ATOM 772 C CA . PHE A 1 95 ? -6.039 9.781 20.297 1 98.56 95 PHE A CA 1
ATOM 773 C C . PHE A 1 95 ? -7.234 9.031 19.734 1 98.56 95 PHE A C 1
ATOM 775 O O . PHE A 1 95 ? -8.383 9.344 20.047 1 98.56 95 PHE A O 1
ATOM 782 N N . VAL A 1 96 ? -7.004 8.008 18.875 1 98.69 96 VAL A N 1
ATOM 783 C CA . VAL A 1 96 ? -8.055 7.227 18.234 1 98.69 96 VAL A CA 1
ATOM 784 C C . VAL A 1 96 ? -8.844 6.457 19.297 1 98.69 96 VAL A C 1
ATOM 786 O O . VAL A 1 96 ? -8.266 5.754 20.109 1 98.69 96 VAL A O 1
ATOM 789 N N . LYS A 1 97 ? -10.133 6.652 19.281 1 97.81 97 LYS A N 1
ATOM 790 C CA . LYS A 1 97 ? -10.984 5.902 20.188 1 97.81 97 LYS A CA 1
ATOM 791 C C . LYS A 1 97 ? -11.156 4.461 19.734 1 97.81 97 LYS A C 1
ATOM 793 O O . LYS A 1 97 ? -11.43 4.211 18.547 1 97.81 97 LYS A O 1
ATOM 798 N N . LYS A 1 98 ? -11 3.602 20.625 1 96 98 LYS A N 1
ATOM 799 C CA . LYS A 1 98 ? -11.188 2.182 20.328 1 96 98 LYS A CA 1
ATOM 800 C C . LYS A 1 98 ? -12.578 1.715 20.734 1 96 98 LYS A C 1
ATOM 802 O O . LYS A 1 98 ? -13.172 2.246 21.672 1 96 98 LYS A O 1
ATOM 807 N N . GLY A 1 99 ? -13.078 0.791 19.953 1 93.69 99 GLY A N 1
ATOM 808 C CA . GLY A 1 99 ? -14.383 0.236 20.25 1 93.69 99 GLY A CA 1
ATOM 809 C C . GLY A 1 99 ? -15.516 0.981 19.562 1 93.69 99 GLY A C 1
ATOM 810 O O . GLY A 1 99 ? -15.289 1.737 18.625 1 93.69 99 GLY A O 1
ATOM 811 N N . GLY A 1 100 ? -16.797 0.654 19.906 1 94.81 100 GLY A N 1
ATOM 812 C CA . GLY A 1 100 ? -17.969 1.221 19.25 1 94.81 100 GLY A CA 1
ATOM 813 C C . GLY A 1 100 ? -18.359 0.479 18 1 94.81 100 GLY A C 1
ATOM 814 O O . GLY A 1 100 ? -17.891 -0.634 17.75 1 94.81 100 GLY A O 1
ATOM 815 N N . SER A 1 101 ? -19.281 1.084 17.344 1 97.19 101 SER A N 1
ATOM 816 C CA . SER A 1 101 ? -19.734 0.473 16.094 1 97.19 101 SER A CA 1
ATOM 817 C C . SER A 1 101 ? -18.656 0.546 15.023 1 97.19 101 SER A C 1
ATOM 819 O O . SER A 1 101 ? -17.719 1.348 15.133 1 97.19 101 SER A O 1
ATOM 821 N N . ARG A 1 102 ? -18.75 -0.2 14.023 1 97.06 102 ARG A N 1
ATOM 822 C CA . ARG A 1 102 ? -17.812 -0.192 12.906 1 97.06 102 ARG A CA 1
ATOM 823 C C . ARG A 1 102 ? -17.766 1.182 12.242 1 97.06 102 ARG A C 1
ATOM 825 O O . ARG A 1 102 ? -16.688 1.651 11.859 1 97.06 102 ARG A O 1
ATOM 832 N N . ALA A 1 103 ? -18.938 1.773 12.102 1 97.94 103 ALA A N 1
ATOM 833 C CA . ALA A 1 103 ? -19 3.111 11.523 1 97.94 103 ALA A CA 1
ATOM 834 C C . ALA A 1 103 ? -18.25 4.121 12.383 1 97.94 103 ALA A C 1
ATOM 836 O O . ALA A 1 103 ? -17.547 4.992 11.859 1 97.94 103 ALA A O 1
ATOM 837 N N . GLN A 1 104 ? -18.422 4.004 13.656 1 97.69 104 GLN A N 1
ATOM 838 C CA . GLN A 1 104 ? -17.703 4.887 14.578 1 97.69 104 GLN A CA 1
ATOM 839 C C . GLN A 1 104 ? -16.203 4.688 14.484 1 97.69 104 GLN A C 1
ATOM 841 O O . GLN A 1 104 ? -15.438 5.656 14.453 1 97.69 104 GLN A O 1
ATOM 846 N N . GLN A 1 105 ? -15.781 3.443 14.461 1 98.25 105 GLN A N 1
ATOM 847 C CA . GLN A 1 105 ? -14.359 3.145 14.352 1 98.25 105 GLN A CA 1
ATOM 848 C C . GLN A 1 105 ? -13.781 3.67 13.047 1 98.25 105 GLN A C 1
ATOM 850 O O . GLN A 1 105 ? -12.703 4.266 13.031 1 98.25 105 GLN A O 1
ATOM 855 N N . LEU A 1 106 ? -14.477 3.383 11.984 1 98.62 106 LEU A N 1
ATOM 856 C CA . LEU A 1 106 ? -14.062 3.902 10.688 1 98.62 106 LEU A CA 1
ATOM 857 C C . LEU A 1 106 ? -13.914 5.418 10.727 1 98.62 106 LEU A C 1
ATOM 859 O O . LEU A 1 106 ? -12.945 5.969 10.203 1 98.62 106 LEU A O 1
ATOM 863 N N . THR A 1 107 ? -14.812 6.074 11.328 1 98.56 107 THR A N 1
ATOM 864 C CA . THR A 1 107 ? -14.812 7.531 11.414 1 98.56 107 THR A CA 1
ATOM 865 C C . THR A 1 107 ? -13.555 8.031 12.125 1 98.56 107 THR A C 1
ATOM 867 O O . THR A 1 107 ? -12.977 9.039 11.719 1 98.56 107 THR A O 1
ATOM 870 N N . GLU A 1 108 ? -13.094 7.344 13.18 1 98.81 108 GLU A N 1
ATOM 871 C CA . GLU A 1 108 ? -11.867 7.719 13.875 1 98.81 108 GLU A CA 1
ATOM 872 C C . GLU A 1 108 ? -10.688 7.789 12.906 1 98.81 108 GLU A C 1
ATOM 874 O O . GLU A 1 108 ? -9.945 8.773 12.891 1 98.81 108 GLU A O 1
ATOM 879 N N . TYR A 1 109 ? -10.586 6.801 12.094 1 98.81 109 TYR A N 1
ATOM 880 C CA . TYR A 1 109 ? -9.445 6.719 11.18 1 98.81 109 TYR A CA 1
ATOM 881 C C . TYR A 1 109 ? -9.586 7.73 10.047 1 98.81 109 TYR A C 1
ATOM 883 O O . TYR A 1 109 ? -8.594 8.32 9.617 1 98.81 109 TYR A O 1
ATOM 891 N N . LEU A 1 110 ? -10.789 7.883 9.562 1 98.88 110 LEU A N 1
ATOM 892 C CA . LEU A 1 110 ? -11.016 8.867 8.516 1 98.88 110 LEU A CA 1
ATOM 893 C C . LEU A 1 110 ? -10.648 10.266 9 1 98.88 110 LEU A C 1
ATOM 895 O O . LEU A 1 110 ? -9.992 11.031 8.289 1 98.88 110 LEU A O 1
ATOM 899 N N . LEU A 1 111 ? -11.055 10.586 10.18 1 98.81 111 LEU A N 1
ATOM 900 C CA . LEU A 1 111 ? -10.773 11.906 10.719 1 98.81 111 LEU A CA 1
ATOM 901 C C . LEU A 1 111 ? -9.289 12.086 10.992 1 98.81 111 LEU A C 1
ATOM 903 O O . LEU A 1 111 ? -8.734 13.164 10.781 1 98.81 111 LEU A O 1
ATOM 907 N N . MET A 1 112 ? -8.625 11.078 11.492 1 98.81 112 MET A N 1
ATOM 908 C CA . MET A 1 112 ? -7.172 11.148 11.672 1 98.81 112 MET A CA 1
ATOM 909 C C . MET A 1 112 ? -6.473 11.414 10.344 1 98.81 112 MET A C 1
ATOM 911 O O . MET A 1 112 ? -5.605 12.281 10.266 1 98.81 112 MET A O 1
ATOM 915 N N . ASN A 1 113 ? -6.844 10.625 9.328 1 98.81 113 ASN A N 1
ATOM 916 C CA . ASN A 1 113 ? -6.254 10.828 8.008 1 98.81 113 ASN A CA 1
ATOM 917 C C . ASN A 1 113 ? -6.539 12.227 7.477 1 98.81 113 ASN A C 1
ATOM 919 O O . ASN A 1 113 ? -5.672 12.852 6.863 1 98.81 113 ASN A O 1
ATOM 923 N N . ALA A 1 114 ? -7.793 12.711 7.699 1 98.62 114 ALA A N 1
ATOM 924 C CA . ALA A 1 114 ? -8.141 14.062 7.289 1 98.62 114 ALA A CA 1
ATOM 925 C C . ALA A 1 114 ? -7.227 15.094 7.945 1 98.62 114 ALA A C 1
ATOM 927 O O . ALA A 1 114 ? -6.773 16.031 7.293 1 98.62 114 ALA A O 1
ATOM 928 N N . LEU A 1 115 ? -6.98 14.891 9.203 1 98.38 115 LEU A N 1
ATOM 929 C CA . LEU A 1 115 ? -6.133 15.812 9.953 1 98.38 115 LEU A CA 1
ATOM 930 C C . LEU A 1 115 ? -4.707 15.805 9.414 1 98.38 115 LEU A C 1
ATOM 932 O O . LEU A 1 115 ? -4.094 16.859 9.25 1 98.38 115 LEU A O 1
ATOM 936 N N . ILE A 1 116 ? -4.184 14.648 9.117 1 98.19 116 ILE A N 1
ATOM 937 C CA . ILE A 1 116 ? -2.838 14.5 8.57 1 98.19 116 ILE A CA 1
ATOM 938 C C . ILE A 1 116 ? -2.754 15.18 7.211 1 98.19 116 ILE A C 1
ATOM 940 O O . ILE A 1 116 ? -1.788 15.898 6.922 1 98.19 116 ILE A O 1
ATOM 944 N N . GLU A 1 117 ? -3.762 15.008 6.379 1 98.19 117 GLU A N 1
ATOM 945 C CA . GLU A 1 117 ? -3.801 15.68 5.086 1 98.19 117 GLU A CA 1
ATOM 946 C C . GLU A 1 117 ? -3.83 17.188 5.25 1 98.19 117 GLU A C 1
ATOM 948 O O . GLU A 1 117 ? -3.182 17.922 4.492 1 98.19 117 GLU A O 1
ATOM 953 N N . ALA A 1 118 ? -4.66 17.625 6.184 1 97.38 118 ALA A N 1
ATOM 954 C CA . ALA A 1 118 ? -4.766 19.062 6.43 1 97.38 118 ALA A CA 1
ATOM 955 C C . ALA A 1 118 ? -3.41 19.641 6.816 1 97.38 118 ALA A C 1
ATOM 957 O O . ALA A 1 118 ? -3.018 20.703 6.309 1 97.38 118 ALA A O 1
ATOM 958 N N . ARG A 1 119 ? -2.699 18.984 7.711 1 96.5 119 ARG A N 1
ATOM 959 C CA . ARG A 1 119 ? -1.375 19.453 8.117 1 96.5 119 ARG A CA 1
ATOM 960 C C . ARG A 1 119 ? -0.399 19.422 6.945 1 96.5 119 ARG A C 1
ATOM 962 O O . ARG A 1 119 ? 0.379 20.359 6.762 1 96.5 119 ARG A O 1
ATOM 969 N N . SER A 1 120 ? -0.453 18.328 6.172 1 97 120 SER A N 1
ATOM 970 C CA . SER A 1 120 ? 0.38 18.266 4.977 1 97 120 SER A CA 1
ATOM 971 C C . SER A 1 120 ? 0.089 19.422 4.031 1 97 120 SER A C 1
ATOM 973 O O . SER A 1 120 ? 1.011 20.062 3.514 1 97 120 SER A O 1
ATOM 975 N N . CYS A 1 121 ? -1.154 19.656 3.84 1 96.56 121 CYS A N 1
ATOM 976 C CA . CYS A 1 121 ? -1.57 20.75 2.967 1 96.56 121 CYS A CA 1
ATOM 977 C C . CYS A 1 121 ? -0.992 22.078 3.439 1 96.56 121 CYS A C 1
ATOM 979 O O . CYS A 1 121 ? -0.433 22.844 2.645 1 96.56 121 CYS A O 1
ATOM 981 N N . GLU A 1 122 ? -1.097 22.391 4.676 1 95.62 122 GLU A N 1
ATOM 982 C CA . GLU A 1 122 ? -0.583 23.625 5.25 1 95.62 122 GLU A CA 1
ATOM 983 C C . GLU A 1 122 ? 0.93 23.734 5.086 1 95.62 122 GLU A C 1
ATOM 985 O O . GLU A 1 122 ? 1.454 24.797 4.742 1 95.62 122 GLU A O 1
ATOM 990 N N . ARG A 1 123 ? 1.612 22.641 5.312 1 95.5 123 ARG A N 1
ATOM 991 C CA . ARG A 1 123 ? 3.066 22.625 5.191 1 95.5 123 ARG A CA 1
ATOM 992 C C . ARG A 1 123 ? 3.492 22.797 3.734 1 95.5 123 ARG A C 1
ATOM 994 O O . ARG A 1 123 ? 4.465 23.5 3.443 1 95.5 123 ARG A O 1
ATOM 1001 N N . PHE A 1 124 ? 2.768 22.125 2.857 1 97 124 PHE A N 1
ATOM 1002 C CA . PHE A 1 124 ? 3.064 22.266 1.436 1 97 124 PHE A CA 1
ATOM 1003 C C . PHE A 1 124 ? 2.834 23.688 0.973 1 97 124 PHE A C 1
ATOM 1005 O O . PHE A 1 124 ? 3.6 24.219 0.161 1 97 124 PHE A O 1
ATOM 1012 N N . LYS A 1 125 ? 1.746 24.312 1.481 1 95.06 125 LYS A N 1
ATOM 1013 C CA . LYS A 1 125 ? 1.486 25.719 1.17 1 95.06 125 LYS A CA 1
ATOM 1014 C C . LYS A 1 125 ? 2.658 26.594 1.589 1 95.06 125 LYS A C 1
ATOM 1016 O O . LYS A 1 125 ? 3.115 27.438 0.814 1 95.06 125 LYS A O 1
ATOM 1021 N N . LEU A 1 126 ? 3.148 26.406 2.754 1 95.12 126 LEU A N 1
ATOM 1022 C CA . LEU A 1 126 ? 4.266 27.188 3.264 1 95.12 126 LEU A CA 1
ATOM 1023 C C . LEU A 1 126 ? 5.516 26.969 2.422 1 95.12 126 LEU A C 1
ATOM 1025 O O . LEU A 1 126 ? 6.211 27.922 2.074 1 95.12 126 LEU A O 1
ATOM 1029 N N . LEU A 1 127 ? 5.805 25.719 2.135 1 96.31 127 LEU A N 1
ATOM 1030 C CA . LEU A 1 127 ? 6.953 25.406 1.29 1 96.31 127 LEU A CA 1
ATOM 1031 C C . LEU A 1 127 ? 6.805 26.047 -0.086 1 96.31 127 LEU A C 1
ATOM 1033 O O . LEU A 1 127 ? 7.746 26.656 -0.598 1 96.31 127 LEU A O 1
ATOM 1037 N N . SER A 1 128 ? 5.613 25.969 -0.66 1 96.62 128 SER A N 1
ATOM 1038 C CA . SER A 1 128 ? 5.363 26.484 -1.999 1 96.62 128 SER A CA 1
ATOM 1039 C C . SER A 1 128 ? 5.551 28 -2.043 1 96.62 128 SER A C 1
ATOM 1041 O O . SER A 1 128 ? 5.93 28.547 -3.078 1 96.62 128 SER A O 1
ATOM 1043 N N . LYS A 1 129 ? 5.418 28.719 -0.958 1 95.94 129 LYS A N 1
ATOM 1044 C CA . LYS A 1 129 ? 5.48 30.172 -0.917 1 95.94 129 LYS A CA 1
ATOM 1045 C C . LYS A 1 129 ? 6.895 30.656 -0.589 1 95.94 129 LYS A C 1
ATOM 1047 O O . LYS A 1 129 ? 7.301 31.734 -1.01 1 95.94 129 LYS A O 1
ATOM 1052 N N . HIS A 1 130 ? 7.641 29.766 0.053 1 95.5 130 HIS A N 1
ATOM 1053 C CA . HIS A 1 130 ? 8.789 30.391 0.698 1 95.5 130 HIS A CA 1
ATOM 1054 C C . HIS A 1 130 ? 10.086 29.672 0.327 1 95.5 130 HIS A C 1
ATOM 1056 O O . HIS A 1 130 ? 11.172 30.234 0.501 1 95.5 130 HIS A O 1
ATOM 1062 N N . ILE A 1 131 ? 10.023 28.406 -0.158 1 94.69 131 ILE A N 1
ATOM 1063 C CA . ILE A 1 131 ? 11.266 27.734 -0.525 1 94.69 131 ILE A CA 1
ATOM 1064 C C . ILE A 1 131 ? 11.898 28.453 -1.717 1 94.69 131 ILE A C 1
ATOM 1066 O O . ILE A 1 131 ? 11.203 29.047 -2.539 1 94.69 131 ILE A O 1
ATOM 1070 N N . GLN A 1 132 ? 13.195 28.453 -1.831 1 94.19 132 GLN A N 1
ATOM 1071 C CA . GLN A 1 132 ? 13.898 29.188 -2.883 1 94.19 132 GLN A CA 1
ATOM 1072 C C . GLN A 1 132 ? 13.906 28.406 -4.191 1 94.19 132 GLN A C 1
ATOM 1074 O O . GLN A 1 132 ? 13.859 28.984 -5.273 1 94.19 132 GLN A O 1
ATOM 1079 N N . ASP A 1 133 ? 13.945 27.141 -4.117 1 95.38 133 ASP A N 1
ATOM 1080 C CA . ASP A 1 133 ? 13.977 26.281 -5.297 1 95.38 133 ASP A CA 1
ATOM 1081 C C . ASP A 1 133 ? 12.672 26.375 -6.082 1 95.38 133 ASP A C 1
ATOM 1083 O O . ASP A 1 133 ? 11.633 25.875 -5.633 1 95.38 133 ASP A O 1
ATOM 1087 N N . GLU A 1 134 ? 12.742 26.875 -7.262 1 96.69 134 GLU A N 1
ATOM 1088 C CA . GLU A 1 134 ? 11.547 27.156 -8.055 1 96.69 134 GLU A CA 1
ATOM 1089 C C . GLU A 1 134 ? 10.828 25.859 -8.438 1 96.69 134 GLU A C 1
ATOM 1091 O O . GLU A 1 134 ? 9.602 25.828 -8.492 1 96.69 134 GLU A O 1
ATOM 1096 N N . GLU A 1 135 ? 11.57 24.891 -8.742 1 97.12 135 GLU A N 1
ATOM 1097 C CA . GLU A 1 135 ? 10.969 23.609 -9.094 1 97.12 135 GLU A CA 1
ATOM 1098 C C . GLU A 1 135 ? 10.195 23.016 -7.914 1 97.12 135 GLU A C 1
ATOM 1100 O O . GLU A 1 135 ? 9.078 22.531 -8.078 1 97.12 135 GLU A O 1
ATOM 1105 N N . LEU A 1 136 ? 10.742 23.094 -6.77 1 97.75 136 LEU A N 1
ATOM 1106 C CA . LEU A 1 136 ? 10.078 22.578 -5.57 1 97.75 136 LEU A CA 1
ATOM 1107 C C . LEU A 1 136 ? 8.883 23.453 -5.195 1 97.75 136 LEU A C 1
ATOM 1109 O O . LEU A 1 136 ? 7.883 22.938 -4.684 1 97.75 136 LEU A O 1
ATOM 1113 N N . LYS A 1 137 ? 8.938 24.719 -5.422 1 97.5 137 LYS A N 1
ATOM 1114 C CA . LYS A 1 137 ? 7.797 25.594 -5.188 1 97.5 137 LYS A CA 1
ATOM 1115 C C . LYS A 1 137 ? 6.57 25.125 -5.965 1 97.5 137 LYS A C 1
ATOM 1117 O O . LYS A 1 137 ? 5.484 24.984 -5.395 1 97.5 137 LYS A O 1
ATOM 1122 N N . LYS A 1 138 ? 6.824 24.906 -7.215 1 97.94 138 LYS A N 1
ATOM 1123 C CA . LYS A 1 138 ? 5.73 24.453 -8.078 1 97.94 138 LYS A CA 1
ATOM 1124 C C . LYS A 1 138 ? 5.23 23.078 -7.652 1 97.94 138 LYS A C 1
ATOM 1126 O O . LYS A 1 138 ? 4.02 22.844 -7.605 1 97.94 138 LYS A O 1
ATOM 1131 N N . PHE A 1 139 ? 6.172 22.234 -7.359 1 98.56 139 PHE A N 1
ATOM 1132 C CA . PHE A 1 139 ? 5.867 20.875 -6.922 1 98.56 139 PHE A CA 1
ATOM 1133 C C . PHE A 1 139 ? 4.961 20.891 -5.699 1 98.56 139 PHE A C 1
ATOM 1135 O O . PHE A 1 139 ? 3.918 20.234 -5.684 1 98.56 139 PHE A O 1
ATOM 1142 N N . TYR A 1 140 ? 5.273 21.625 -4.711 1 98.19 140 TYR A N 1
ATOM 1143 C CA . TYR A 1 140 ? 4.535 21.641 -3.457 1 98.19 140 TYR A CA 1
ATOM 1144 C C . TYR A 1 140 ? 3.205 22.375 -3.611 1 98.19 140 TYR A C 1
ATOM 1146 O O . TYR A 1 140 ? 2.227 22.047 -2.934 1 98.19 140 TYR A O 1
ATOM 1154 N N . TYR A 1 141 ? 3.121 23.328 -4.5 1 98 141 TYR A N 1
ATOM 1155 C CA . TYR A 1 141 ? 1.829 23.938 -4.793 1 98 141 TYR A CA 1
ATOM 1156 C C . TYR A 1 141 ? 0.852 22.906 -5.348 1 98 141 TYR A C 1
ATOM 1158 O O . TYR A 1 141 ? -0.297 22.828 -4.902 1 98 141 TYR A O 1
ATOM 1166 N N . GLU A 1 142 ? 1.327 22.125 -6.293 1 97.94 142 GLU A N 1
ATOM 1167 C CA . GLU A 1 142 ? 0.481 21.094 -6.887 1 97.94 142 GLU A CA 1
ATOM 1168 C C . GLU A 1 142 ? 0.03 20.078 -5.84 1 97.94 142 GLU A C 1
ATOM 1170 O O . GLU A 1 142 ? -1.132 19.656 -5.824 1 97.94 142 GLU A O 1
ATOM 1175 N N . LEU A 1 143 ? 0.966 19.688 -5.004 1 98.25 143 LEU A N 1
ATOM 1176 C CA 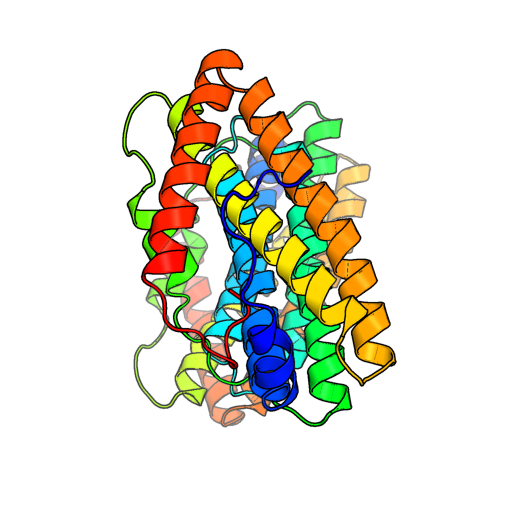. LEU A 1 143 ? 0.633 18.703 -3.977 1 98.25 143 LEU A CA 1
ATOM 1177 C C . LEU A 1 143 ? -0.344 19.297 -2.961 1 98.25 143 LEU A C 1
ATOM 1179 O O . LEU A 1 143 ? -1.208 18.578 -2.443 1 98.25 143 LEU A O 1
ATOM 1183 N N . MET A 1 144 ? -0.176 20.562 -2.652 1 97.19 144 MET A N 1
ATOM 1184 C CA . MET A 1 144 ? -1.093 21.25 -1.746 1 97.19 144 MET A CA 1
ATOM 1185 C C . MET A 1 144 ? -2.535 21.109 -2.217 1 97.19 144 MET A C 1
ATOM 1187 O O . MET A 1 144 ? -3.424 20.781 -1.424 1 97.19 144 MET A O 1
ATOM 1191 N N . VAL A 1 145 ? -2.783 21.266 -3.512 1 95.88 145 VAL A N 1
ATOM 1192 C CA . VAL A 1 145 ? -4.121 21.203 -4.086 1 95.88 145 VAL A CA 1
ATOM 1193 C C . VAL A 1 145 ? -4.664 19.781 -3.961 1 95.88 145 VAL A C 1
ATOM 1195 O O . VAL A 1 145 ? -5.809 19.578 -3.543 1 95.88 145 VAL A O 1
ATOM 1198 N N . SER A 1 146 ? -3.84 18.797 -4.258 1 96.25 146 SER A N 1
ATOM 1199 C CA . SER A 1 146 ? -4.238 17.391 -4.172 1 96.25 146 SER A CA 1
ATOM 1200 C C . SER A 1 146 ? -4.582 17 -2.736 1 96.25 146 SER A C 1
ATOM 1202 O O . SER A 1 146 ? -5.578 16.328 -2.494 1 96.25 146 SER A O 1
ATOM 1204 N N . GLU A 1 147 ? -3.793 17.484 -1.799 1 96.88 147 GLU A N 1
ATOM 1205 C CA . GLU A 1 147 ? -4.016 17.125 -0.4 1 96.88 147 GLU A CA 1
ATOM 1206 C C . GLU A 1 147 ? -5.32 17.734 0.119 1 96.88 147 GLU A C 1
ATOM 1208 O O . GLU A 1 147 ? -5.992 17.125 0.964 1 96.88 147 GLU A O 1
ATOM 1213 N N . ALA A 1 148 ? -5.605 18.922 -0.323 1 96.19 148 ALA A N 1
ATOM 1214 C CA . ALA A 1 148 ? -6.883 19.531 0.041 1 96.19 148 ALA A CA 1
ATOM 1215 C C . ALA A 1 148 ? -8.047 18.641 -0.389 1 96.19 148 ALA A C 1
ATOM 1217 O O . ALA A 1 148 ? -9.023 18.484 0.355 1 96.19 148 ALA A O 1
ATOM 1218 N N . GLY A 1 149 ? -7.938 18.109 -1.599 1 97.12 149 GLY A N 1
ATOM 1219 C CA . GLY A 1 149 ? -8.945 17.172 -2.076 1 97.12 149 GLY A CA 1
ATOM 1220 C C . GLY A 1 149 ? -9.055 15.922 -1.223 1 97.12 149 GLY A C 1
ATOM 1221 O O . GLY A 1 149 ? -10.164 15.461 -0.93 1 97.12 149 GLY A O 1
ATOM 1222 N N . HIS A 1 150 ? -7.914 15.344 -0.8 1 98.44 150 HIS A N 1
ATOM 1223 C CA . HIS A 1 150 ? -7.922 14.172 0.066 1 98.44 150 HIS A CA 1
ATOM 1224 C C . HIS A 1 150 ? -8.594 14.477 1.401 1 98.44 150 HIS A C 1
ATOM 1226 O O . HIS A 1 150 ? -9.383 13.672 1.902 1 98.44 150 HIS A O 1
ATOM 1232 N N . TYR A 1 151 ? -8.227 15.672 1.948 1 97.94 151 TYR A N 1
ATOM 1233 C CA . TYR A 1 151 ? -8.859 16.125 3.18 1 97.94 151 TYR A CA 1
ATOM 1234 C C . TYR A 1 151 ? -10.383 16.109 3.047 1 97.94 151 TYR A C 1
ATOM 1236 O O . TYR A 1 151 ? -11.078 15.516 3.875 1 97.94 151 TYR A O 1
ATOM 1244 N N . VAL A 1 152 ? -10.891 16.703 2.02 1 97.88 152 VAL A N 1
ATOM 1245 C CA . VAL A 1 152 ? -12.328 16.797 1.794 1 97.88 152 VAL A CA 1
ATOM 1246 C C . VAL A 1 152 ? -12.93 15.406 1.65 1 97.88 152 VAL A C 1
ATOM 1248 O O . VAL A 1 152 ? -13.977 15.109 2.229 1 97.88 152 VAL A O 1
ATOM 1251 N N . ASN A 1 153 ? -12.281 14.492 0.894 1 98.12 153 ASN A N 1
ATOM 1252 C CA . ASN A 1 153 ? -12.75 13.117 0.726 1 98.12 153 ASN A CA 1
ATOM 1253 C C . ASN A 1 153 ? -12.945 12.43 2.07 1 98.12 153 ASN A C 1
ATOM 1255 O O . ASN A 1 153 ? -13.984 11.805 2.309 1 98.12 153 ASN A O 1
ATOM 1259 N N . PHE A 1 154 ? -11.969 12.562 2.951 1 98.75 154 PHE A N 1
ATOM 1260 C CA . PHE A 1 154 ? -12.023 11.883 4.238 1 98.75 154 PHE A CA 1
ATOM 1261 C C . PHE A 1 154 ? -13.156 12.445 5.094 1 98.75 154 PHE A C 1
ATOM 1263 O O . PHE A 1 154 ? -13.906 11.68 5.707 1 98.75 154 PHE A O 1
ATOM 1270 N N . ILE A 1 155 ? -13.297 13.781 5.113 1 98.5 155 ILE A N 1
ATOM 1271 C CA . ILE A 1 155 ? -14.32 14.43 5.934 1 98.5 155 ILE A CA 1
ATOM 1272 C C . ILE A 1 155 ? -15.703 14.055 5.414 1 98.5 155 ILE A C 1
ATOM 1274 O O . ILE A 1 155 ? -16.578 13.672 6.191 1 98.5 155 ILE A O 1
ATOM 1278 N N . GLU A 1 156 ? -15.891 14.117 4.125 1 98.31 156 GLU A N 1
ATOM 1279 C CA . GLU A 1 156 ? -17.188 13.828 3.537 1 98.31 156 GLU A CA 1
ATOM 1280 C C . GLU A 1 156 ? -17.547 12.352 3.699 1 98.31 156 GLU A C 1
ATOM 1282 O O . GLU A 1 156 ? -18.719 12.016 3.93 1 98.31 156 GLU A O 1
ATOM 1287 N N . LEU A 1 157 ? -16.609 11.477 3.57 1 98.62 157 LEU A N 1
ATOM 1288 C CA . LEU A 1 157 ? -16.844 10.062 3.822 1 98.62 157 LEU A CA 1
ATOM 1289 C C . LEU A 1 157 ? -17.328 9.836 5.25 1 98.62 157 LEU A C 1
ATOM 1291 O O . LEU A 1 157 ? -18.312 9.133 5.477 1 98.62 157 LEU A O 1
ATOM 1295 N N . ALA A 1 158 ? -16.609 10.438 6.188 1 98.62 158 ALA A N 1
ATOM 1296 C CA . ALA A 1 158 ? -16.984 10.281 7.59 1 98.62 158 ALA A CA 1
ATOM 1297 C C . ALA A 1 158 ? -18.406 10.758 7.836 1 98.62 158 ALA A C 1
ATOM 1299 O O . ALA A 1 158 ? -19.219 10.047 8.461 1 98.62 158 ALA A O 1
ATOM 1300 N N . ARG A 1 159 ? -18.719 11.938 7.273 1 98.56 159 ARG A N 1
ATOM 1301 C CA . ARG A 1 159 ? -20.016 12.547 7.477 1 98.56 159 ARG A CA 1
ATOM 1302 C C . ARG A 1 159 ? -21.109 11.742 6.789 1 98.56 159 ARG A C 1
ATOM 1304 O O . ARG A 1 159 ? -22.266 11.758 7.215 1 98.56 159 ARG A O 1
ATOM 1311 N N . GLY A 1 160 ? -20.812 11.055 5.738 1 98.19 160 GLY A N 1
ATOM 1312 C CA . GLY A 1 160 ? -21.766 10.266 4.98 1 98.19 160 GLY A CA 1
ATOM 1313 C C . GLY A 1 160 ? -22.031 8.898 5.586 1 98.19 160 GLY A C 1
ATOM 1314 O O . GLY A 1 160 ? -23.062 8.281 5.324 1 98.19 160 GLY A O 1
ATOM 1315 N N . ILE A 1 161 ? -21.141 8.375 6.406 1 97.75 161 ILE A N 1
ATOM 1316 C CA . ILE A 1 161 ? -21.203 7 6.887 1 97.75 161 ILE A CA 1
ATOM 1317 C C . ILE A 1 161 ? -21.75 6.973 8.312 1 97.75 161 ILE A C 1
ATOM 1319 O O . ILE A 1 161 ? -22.422 6.016 8.703 1 97.75 161 ILE A O 1
ATOM 1323 N N . TYR A 1 162 ? -21.438 7.953 9.023 1 96.81 162 TYR A N 1
ATOM 1324 C CA . TYR A 1 162 ? -21.844 8.062 10.414 1 96.81 162 TYR A CA 1
ATOM 1325 C C . TYR A 1 162 ? -22.719 9.289 10.633 1 96.81 162 TYR A C 1
ATOM 1327 O O . TYR A 1 162 ? -23.047 10 9.68 1 96.81 162 TYR A O 1
ATOM 1335 N N . ASP A 1 163 ? -23.219 9.57 11.898 1 97.38 163 ASP A N 1
ATOM 1336 C CA . ASP A 1 163 ? -24.047 10.734 12.227 1 97.38 163 ASP A CA 1
ATOM 1337 C C . ASP A 1 163 ? -23.25 12.031 12.055 1 97.38 163 ASP A C 1
ATOM 1339 O O . ASP A 1 163 ? -22.234 12.234 12.727 1 97.38 163 ASP A O 1
ATOM 1343 N N . LYS A 1 164 ? -23.688 12.883 11.148 1 98.19 164 LYS A N 1
ATOM 1344 C CA . LYS A 1 164 ? -22.969 14.086 10.758 1 98.19 164 LYS A CA 1
ATOM 1345 C C . LYS A 1 164 ? -22.672 14.961 11.977 1 98.19 164 LYS A C 1
ATOM 1347 O O . LYS A 1 164 ? -21.578 15.516 12.086 1 98.19 164 LYS A O 1
ATOM 1352 N N . GLU A 1 165 ? -23.609 15.156 12.836 1 98.44 165 GLU A N 1
ATOM 1353 C CA . GLU A 1 165 ? -23.406 16 14.016 1 98.44 165 GLU A CA 1
ATOM 1354 C C . GLU A 1 165 ? -22.359 15.398 14.945 1 98.44 165 GLU A C 1
ATOM 1356 O O . GLU A 1 165 ? -21.547 16.125 15.516 1 98.44 165 GLU A O 1
ATOM 1361 N N . LYS A 1 166 ? -22.359 14.102 15.078 1 98.12 166 LYS A N 1
ATOM 1362 C CA . LYS A 1 166 ? -21.359 13.422 15.891 1 98.12 166 LYS A CA 1
ATOM 1363 C C . LYS A 1 166 ? -19.969 13.531 15.266 1 98.12 166 LYS A C 1
ATOM 1365 O O . LYS A 1 166 ? -18.969 13.719 15.977 1 98.12 166 LYS A O 1
ATOM 1370 N N . VAL A 1 167 ? -19.906 13.352 13.961 1 98.56 167 VAL A N 1
ATOM 1371 C CA . VAL A 1 167 ? -18.641 13.484 13.242 1 98.56 167 VAL A CA 1
ATOM 1372 C C . VAL A 1 167 ? -18.078 14.891 13.438 1 98.56 167 VAL A C 1
ATOM 1374 O O . VAL A 1 167 ? -16.891 15.047 13.727 1 98.56 167 VAL A O 1
ATOM 1377 N N . ASN A 1 168 ? -18.953 15.891 13.289 1 98.31 168 ASN A N 1
ATOM 1378 C CA . ASN A 1 168 ? -18.516 17.266 13.453 1 98.31 168 ASN A CA 1
ATOM 1379 C C . ASN A 1 168 ? -18 17.531 14.867 1 98.31 168 ASN A C 1
ATOM 1381 O O . ASN A 1 168 ? -17 18.234 15.047 1 98.31 168 ASN A O 1
ATOM 1385 N N . ALA A 1 169 ? -18.703 17.078 15.805 1 98.38 169 ALA A N 1
ATOM 1386 C CA . ALA A 1 169 ? -18.266 17.219 17.188 1 98.38 169 ALA A CA 1
ATOM 1387 C C . ALA A 1 169 ? -16.906 16.547 17.422 1 98.38 169 ALA A C 1
ATOM 1389 O O . ALA A 1 169 ? -16.016 17.125 18.062 1 98.38 169 ALA A O 1
ATOM 1390 N N . ARG A 1 170 ? -16.734 15.336 16.891 1 98.44 170 ARG A N 1
ATOM 1391 C CA . ARG A 1 170 ? -15.484 14.602 17.031 1 98.44 170 ARG A CA 1
ATOM 1392 C C . ARG A 1 170 ? -14.352 15.305 16.297 1 98.44 170 ARG A C 1
ATOM 1394 O O . ARG A 1 170 ? -13.211 15.328 16.766 1 98.44 170 ARG A O 1
ATOM 1401 N N . TRP A 1 171 ? -14.664 15.82 15.141 1 98.38 171 TRP A N 1
ATOM 1402 C CA . TRP A 1 171 ? -13.664 16.562 14.383 1 98.38 171 TRP A CA 1
ATOM 1403 C C . TRP A 1 171 ? -13.117 17.734 15.203 1 98.38 171 TRP A C 1
ATOM 1405 O O . TRP A 1 171 ? -11.914 18 15.195 1 98.38 171 TRP A O 1
ATOM 1415 N N . LYS A 1 172 ? -14 18.438 15.922 1 98 172 LYS A N 1
ATOM 1416 C CA . LYS A 1 172 ? -13.57 19.531 16.797 1 98 172 LYS A CA 1
ATOM 1417 C C . LYS A 1 172 ? -12.602 19.031 17.859 1 98 172 LYS A C 1
ATOM 1419 O O . LYS A 1 172 ? -11.609 19.688 18.172 1 98 172 LYS A O 1
ATOM 1424 N N . GLU A 1 173 ? -12.852 17.891 18.375 1 98.56 173 GLU A N 1
ATOM 1425 C CA . GLU A 1 173 ? -11.961 17.297 19.375 1 98.56 173 GLU A CA 1
ATOM 1426 C C . GLU A 1 173 ? -10.594 16.984 18.766 1 98.56 173 GLU A C 1
ATOM 1428 O O . GLU A 1 173 ? -9.562 17.203 19.406 1 98.56 173 GLU A O 1
ATOM 1433 N N . TRP A 1 174 ? -10.57 16.469 17.562 1 98.56 174 TRP A N 1
ATOM 1434 C CA . TRP A 1 174 ? -9.328 16.172 16.859 1 98.56 174 TRP A CA 1
ATOM 1435 C C . TRP A 1 174 ? -8.492 17.438 16.672 1 98.56 174 TRP A C 1
ATOM 1437 O O . TRP A 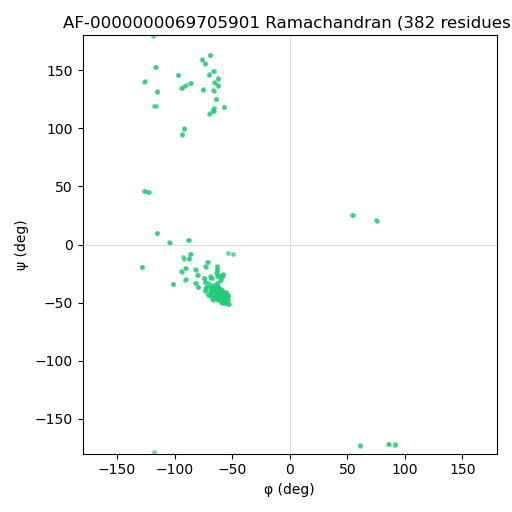1 174 ? -7.285 17.438 16.922 1 98.56 174 TRP A O 1
ATOM 1447 N N . LEU A 1 175 ? -9.188 18.469 16.234 1 98 175 LEU A N 1
ATOM 1448 C CA . LEU A 1 175 ? -8.492 19.734 16 1 98 175 LEU A CA 1
ATOM 1449 C C . LEU A 1 175 ? -7.891 20.266 17.297 1 98 175 LEU A C 1
ATOM 1451 O O . LEU A 1 175 ? -6.75 20.734 17.297 1 98 175 LEU A O 1
ATOM 1455 N N . GLU A 1 176 ? -8.633 20.188 18.344 1 97.69 176 GLU A N 1
ATOM 1456 C CA . GLU A 1 176 ? -8.141 20.641 19.641 1 97.69 176 GLU A CA 1
ATOM 1457 C C . GLU A 1 176 ? -6.961 19.797 20.109 1 97.69 176 GLU A C 1
ATOM 1459 O O . GLU A 1 176 ? -5.957 20.328 20.594 1 97.69 176 GLU A O 1
ATOM 1464 N N . TYR A 1 177 ? -7.086 18.547 19.969 1 98.12 177 TYR A N 1
ATOM 1465 C CA . TYR A 1 177 ? -6.012 17.641 20.375 1 98.12 177 TYR A CA 1
ATOM 1466 C C . TYR A 1 177 ? -4.754 17.891 19.547 1 98.12 177 TYR A C 1
ATOM 1468 O O . TYR A 1 177 ? -3.645 17.906 20.094 1 98.12 177 TYR A O 1
ATOM 1476 N N . GLU A 1 178 ? -4.922 18.047 18.25 1 97.62 178 GLU A N 1
ATOM 1477 C CA . GLU A 1 178 ? -3.773 18.266 17.375 1 97.62 178 GLU A CA 1
ATOM 1478 C C . GLU A 1 178 ? -3.027 19.547 17.766 1 97.62 178 GLU A C 1
ATOM 1480 O O . GLU A 1 178 ? -1.797 19.594 17.719 1 97.62 178 GLU A O 1
ATOM 1485 N N . ALA A 1 179 ? -3.752 20.578 18.125 1 95.94 179 ALA A N 1
ATOM 1486 C CA . ALA A 1 179 ? -3.119 21.812 18.562 1 95.94 179 ALA A CA 1
ATOM 1487 C C . ALA A 1 179 ? -2.242 21.562 19.797 1 95.94 179 ALA A C 1
ATOM 1489 O O . ALA A 1 179 ? -1.139 22.109 19.891 1 95.94 179 ALA A O 1
ATOM 1490 N N . GLU A 1 180 ? -2.74 20.734 20.703 1 96.44 180 GLU A N 1
ATOM 1491 C CA . GLU A 1 180 ? -1.969 20.391 21.891 1 96.44 180 GLU A CA 1
ATOM 1492 C C . GLU A 1 180 ? -0.723 19.578 21.516 1 96.44 180 GLU A C 1
ATOM 1494 O O . GLU A 1 180 ? 0.347 19.781 22.094 1 96.44 180 GLU A O 1
ATOM 1499 N N . VAL A 1 181 ? -0.848 18.656 20.578 1 96 181 VAL A N 1
ATOM 1500 C CA . VAL A 1 181 ? 0.271 17.844 20.109 1 96 181 VAL A CA 1
ATOM 1501 C C . VAL A 1 181 ? 1.357 18.75 19.531 1 96 181 VAL A C 1
ATOM 1503 O O . VAL A 1 181 ? 2.537 18.594 19.859 1 96 181 VAL A O 1
ATOM 1506 N N . LEU A 1 182 ? 0.962 19.688 18.688 1 93.56 182 LEU A N 1
ATOM 1507 C CA . LEU A 1 182 ? 1.911 20.562 18.016 1 93.56 182 LEU A CA 1
ATOM 1508 C C . LEU A 1 182 ? 2.654 21.453 19.016 1 93.56 182 LEU A C 1
ATOM 1510 O O . LEU A 1 182 ? 3.85 21.703 18.859 1 93.56 182 LEU A O 1
ATOM 1514 N N . LYS A 1 183 ? 1.961 21.938 20.031 1 91.62 183 LYS A N 1
ATOM 1515 C CA . LYS A 1 183 ? 2.588 22.75 21.062 1 91.62 183 LYS A CA 1
ATOM 1516 C C . LYS A 1 183 ? 3.695 21.984 21.781 1 91.62 183 LYS A C 1
ATOM 1518 O O . LYS A 1 183 ? 4.684 22.578 22.219 1 91.62 183 LYS A O 1
ATOM 1523 N N . GLY A 1 184 ? 3.512 20.703 21.844 1 90.31 184 GLY A N 1
ATOM 1524 C CA . GLY A 1 184 ? 4.445 19.875 22.594 1 90.31 184 GLY A CA 1
ATOM 1525 C C . GLY A 1 184 ? 5.57 19.328 21.734 1 90.31 184 GLY A C 1
ATOM 1526 O O . GLY A 1 184 ? 6.566 18.812 22.25 1 90.31 184 GLY A O 1
ATOM 1527 N N . LEU A 1 185 ? 5.473 19.422 20.438 1 89.62 185 LEU A N 1
ATOM 1528 C CA . LEU A 1 185 ? 6.488 18.891 19.547 1 89.62 185 LEU A CA 1
ATOM 1529 C C . LEU A 1 185 ? 7.562 19.922 19.25 1 89.62 185 LEU A C 1
ATOM 1531 O O . LEU A 1 185 ? 7.258 21.109 19.078 1 89.62 185 LEU A O 1
ATOM 1535 N N . GLU A 1 186 ? 8.781 19.516 19.266 1 86.94 186 GLU A N 1
ATOM 1536 C CA . GLU A 1 186 ? 9.883 20.391 18.891 1 86.94 186 GLU A CA 1
ATOM 1537 C C . GLU A 1 186 ? 9.867 20.672 17.391 1 86.94 186 GLU A C 1
ATOM 1539 O O . GLU A 1 186 ? 9.438 19.828 16.594 1 86.94 186 GLU A O 1
ATOM 1544 N N . LEU A 1 187 ? 10.289 21.828 17.078 1 85.38 187 LEU A N 1
ATOM 1545 C CA . LEU A 1 187 ? 10.43 22.203 15.672 1 85.38 187 LEU A CA 1
ATOM 1546 C C . LEU A 1 187 ? 11.586 21.438 15.023 1 85.38 187 LEU A C 1
ATOM 1548 O O . LEU A 1 187 ? 12.742 21.594 15.438 1 85.38 187 LEU A O 1
ATOM 1552 N N . ARG A 1 188 ? 11.242 20.578 14.133 1 86.69 188 ARG A N 1
ATOM 1553 C CA . ARG A 1 188 ? 12.258 19.781 13.453 1 86.69 188 ARG A CA 1
ATOM 1554 C C . ARG A 1 188 ? 12.312 20.109 11.961 1 86.69 188 ARG A C 1
ATOM 1556 O O . ARG A 1 188 ? 11.281 20.141 11.289 1 86.69 188 ARG A O 1
ATOM 1563 N N . GLY A 1 189 ? 13.453 20.328 11.484 1 86 189 GLY A N 1
ATOM 1564 C CA . GLY A 1 189 ? 13.625 20.688 10.086 1 86 189 GLY A CA 1
ATOM 1565 C C . GLY A 1 189 ? 13.766 19.484 9.18 1 86 189 GLY A C 1
ATOM 1566 O O . GLY A 1 189 ? 13.992 19.625 7.973 1 86 189 GLY A O 1
ATOM 1567 N N . ASP A 1 190 ? 13.641 18.312 9.758 1 91.38 190 ASP A N 1
ATOM 1568 C CA . ASP A 1 190 ? 13.836 17.094 8.977 1 91.38 190 ASP A CA 1
ATOM 1569 C C . ASP A 1 190 ? 12.547 16.297 8.875 1 91.38 190 ASP A C 1
ATOM 1571 O O . ASP A 1 190 ? 12.555 15.141 8.445 1 91.38 190 ASP A O 1
ATOM 1575 N N . ARG A 1 191 ? 11.453 16.938 9.32 1 94.06 191 ARG A N 1
ATOM 1576 C CA . ARG A 1 191 ? 10.156 16.266 9.328 1 94.06 191 ARG A CA 1
ATOM 1577 C C . ARG A 1 191 ? 9.109 17.094 8.602 1 94.06 191 ARG A C 1
ATOM 1579 O O . ARG A 1 191 ? 9.055 18.312 8.758 1 94.06 191 ARG A O 1
ATOM 1586 N N . MET A 1 192 ? 8.32 16.375 7.887 1 93.88 192 MET A N 1
ATOM 1587 C CA . MET A 1 192 ? 7.238 17.062 7.176 1 93.88 192 MET A CA 1
ATOM 1588 C C . MET A 1 192 ? 6.152 17.516 8.141 1 93.88 192 MET A C 1
ATOM 1590 O O . MET A 1 192 ? 5.504 18.531 7.91 1 93.88 192 MET A O 1
ATOM 1594 N N . HIS A 1 193 ? 5.957 16.594 9.133 1 91.44 193 HIS A N 1
ATOM 1595 C CA . HIS A 1 193 ? 4.938 16.969 10.109 1 91.44 193 HIS A CA 1
ATOM 1596 C C . HIS A 1 193 ? 5.559 17.25 11.469 1 91.44 193 HIS A C 1
ATOM 1598 O O . HIS A 1 193 ? 6.508 16.578 11.883 1 91.44 193 HIS A O 1
ATOM 1604 N N . MET B 1 1 ? 9.727 -19.688 -19.234 1 65.06 1 MET B N 1
ATOM 1605 C CA . MET B 1 1 ? 8.977 -20.734 -18.547 1 65.06 1 MET B CA 1
ATOM 1606 C C . MET B 1 1 ? 9.008 -20.516 -17.031 1 65.06 1 MET B C 1
ATOM 1608 O O . MET B 1 1 ? 9.992 -19.984 -16.5 1 65.06 1 MET B O 1
ATOM 1612 N N . LEU B 1 2 ? 7.828 -20.203 -16.312 1 77.94 2 LEU B N 1
ATOM 1613 C CA . LEU B 1 2 ? 7.637 -19.891 -14.898 1 77.94 2 LEU B CA 1
ATOM 1614 C C . LEU B 1 2 ? 8.25 -20.984 -14.023 1 77.94 2 LEU B C 1
ATOM 1616 O O . LEU B 1 2 ? 8.445 -20.781 -12.82 1 77.94 2 LEU B O 1
ATOM 1620 N N . HIS B 1 3 ? 8.703 -22.062 -14.586 1 80.44 3 HIS B N 1
ATOM 1621 C CA . HIS B 1 3 ? 9.445 -23.188 -14.023 1 80.44 3 HIS B CA 1
ATOM 1622 C C . HIS B 1 3 ? 8.695 -23.797 -12.852 1 80.44 3 HIS B C 1
ATOM 1624 O O . HIS B 1 3 ? 9.32 -24.328 -11.922 1 80.44 3 HIS B O 1
ATOM 1630 N N . LEU B 1 4 ? 7.371 -23.641 -12.828 1 88.12 4 LEU B N 1
ATOM 1631 C CA . LEU B 1 4 ? 6.586 -24.297 -11.789 1 88.12 4 LEU B CA 1
ATOM 1632 C C . LEU B 1 4 ? 6.645 -25.812 -11.945 1 88.12 4 LEU B C 1
ATOM 1634 O O . LEU B 1 4 ? 6.605 -26.328 -13.07 1 88.12 4 LEU B O 1
ATOM 1638 N N . GLN B 1 5 ? 6.754 -26.5 -10.852 1 85.56 5 GLN B N 1
ATOM 1639 C CA . GLN B 1 5 ? 6.988 -27.938 -10.938 1 85.56 5 GLN B CA 1
ATOM 1640 C C . GLN B 1 5 ? 5.668 -28.703 -10.953 1 85.56 5 GLN B C 1
ATOM 1642 O O . GLN B 1 5 ? 5.605 -29.828 -11.461 1 85.56 5 GLN B O 1
ATOM 1647 N N . LEU B 1 6 ? 4.598 -28.172 -10.297 1 82.69 6 LEU B N 1
ATOM 1648 C CA . LEU B 1 6 ? 3.291 -28.828 -10.312 1 82.69 6 LEU B CA 1
ATOM 1649 C C . LEU B 1 6 ? 2.256 -27.953 -11.008 1 82.69 6 LEU B C 1
ATOM 1651 O O . LEU B 1 6 ? 1.941 -26.859 -10.523 1 82.69 6 LEU B O 1
ATOM 1655 N N . PRO B 1 7 ? 1.69 -28.531 -12.117 1 87.19 7 PRO B N 1
ATOM 1656 C CA . PRO B 1 7 ? 0.677 -27.734 -12.812 1 87.19 7 PRO B CA 1
ATOM 1657 C C . PRO B 1 7 ? -0.647 -27.672 -12.062 1 87.19 7 PRO B C 1
ATOM 1659 O O . PRO B 1 7 ? -0.929 -28.531 -11.227 1 87.19 7 PRO B O 1
ATOM 1662 N N . THR B 1 8 ? -1.415 -26.625 -12.328 1 89.25 8 THR B N 1
ATOM 1663 C CA . THR B 1 8 ? -2.756 -26.484 -11.773 1 89.25 8 THR B CA 1
ATOM 1664 C C . THR B 1 8 ? -3.658 -27.625 -12.25 1 89.25 8 THR B C 1
ATOM 1666 O O . THR B 1 8 ? -3.615 -28 -13.422 1 89.25 8 THR B O 1
ATOM 1669 N N . ASP B 1 9 ? -4.434 -28.156 -11.312 1 87.56 9 ASP B N 1
ATOM 1670 C CA . ASP B 1 9 ? -5.496 -29.078 -11.688 1 87.56 9 ASP B CA 1
ATOM 1671 C C . ASP B 1 9 ? -6.457 -28.422 -12.68 1 87.56 9 ASP B C 1
ATOM 1673 O O . ASP B 1 9 ? -7.062 -27.391 -12.383 1 87.56 9 ASP B O 1
ATOM 1677 N N . PRO B 1 10 ? -6.555 -28.984 -13.867 1 85.12 10 PRO B N 1
ATOM 1678 C CA . PRO B 1 10 ? -7.375 -28.359 -14.906 1 85.12 10 PRO B CA 1
ATOM 1679 C C . PRO B 1 10 ? -8.836 -28.188 -14.477 1 85.12 10 PRO B C 1
ATOM 1681 O O . PRO B 1 10 ? -9.539 -27.328 -15.016 1 85.12 10 PRO B O 1
ATOM 1684 N N . ARG B 1 11 ? -9.375 -29.047 -13.508 1 90.12 11 ARG B N 1
ATOM 1685 C CA . ARG B 1 11 ? -10.742 -28.938 -13.023 1 90.12 11 ARG B CA 1
ATOM 1686 C C . ARG B 1 11 ? -10.969 -27.609 -12.305 1 90.12 11 ARG B C 1
ATOM 1688 O O . ARG B 1 11 ? -12.109 -27.188 -12.117 1 90.12 11 ARG B O 1
ATOM 1695 N N . TRP B 1 12 ? -9.859 -27 -11.906 1 93.19 12 TRP B N 1
ATOM 1696 C CA . TRP B 1 12 ? -9.953 -25.766 -11.117 1 93.19 12 TRP B CA 1
ATOM 1697 C C . TRP B 1 12 ? -10.711 -24.688 -11.883 1 93.19 12 TRP B C 1
ATOM 1699 O O . TRP B 1 12 ? -11.531 -23.969 -11.305 1 93.19 12 TRP B O 1
ATOM 1709 N N . VAL B 1 13 ? -10.469 -24.609 -13.195 1 92.75 13 VAL B N 1
ATOM 1710 C CA . VAL B 1 13 ? -11.07 -23.531 -13.984 1 92.75 13 VAL B CA 1
ATOM 1711 C C . VAL B 1 13 ? -12.586 -23.672 -13.969 1 92.75 13 VAL B C 1
ATOM 1713 O O . VAL B 1 13 ? -13.305 -22.688 -13.852 1 92.75 13 VAL B O 1
ATOM 1716 N N . ASN B 1 14 ? -13.078 -24.859 -14.094 1 92.12 14 ASN B N 1
ATOM 1717 C CA . ASN B 1 14 ? -14.523 -25.094 -14.078 1 92.12 14 ASN B CA 1
ATOM 1718 C C . ASN B 1 14 ? -15.133 -24.719 -12.734 1 92.12 14 ASN B C 1
ATOM 1720 O O . ASN B 1 14 ? -16.188 -24.062 -12.688 1 92.12 14 ASN B O 1
ATOM 1724 N N . ILE B 1 15 ? -14.469 -25.078 -11.773 1 92.25 15 ILE B N 1
ATOM 1725 C CA . ILE B 1 15 ? -14.961 -24.781 -10.43 1 92.25 15 ILE B CA 1
ATOM 1726 C C . ILE B 1 15 ? -14.883 -23.281 -10.18 1 92.25 15 ILE B C 1
ATOM 1728 O O . ILE B 1 15 ? -15.812 -22.688 -9.617 1 92.25 15 ILE B O 1
ATOM 1732 N N . ALA B 1 16 ? -13.805 -22.703 -10.562 1 93.62 16 ALA B N 1
ATOM 1733 C CA . ALA B 1 16 ? -13.602 -21.266 -10.406 1 93.62 16 ALA B CA 1
ATOM 1734 C C . ALA B 1 16 ? -14.688 -20.484 -11.148 1 93.62 16 ALA B C 1
ATOM 1736 O O . ALA B 1 16 ? -15.25 -19.531 -10.609 1 93.62 16 ALA B O 1
ATOM 1737 N N . GLU B 1 17 ? -14.969 -20.922 -12.312 1 93.94 17 GLU B N 1
ATOM 1738 C CA . GLU B 1 17 ? -15.977 -20.234 -13.117 1 93.94 17 GLU B CA 1
ATOM 1739 C C . GLU B 1 17 ? -17.344 -20.297 -12.453 1 93.94 17 GLU B C 1
ATOM 1741 O O . GLU B 1 17 ? -18.125 -19.344 -12.531 1 93.94 17 GLU B O 1
ATOM 1746 N N . MET B 1 18 ? -17.656 -21.391 -11.789 1 94.5 18 MET B N 1
ATOM 1747 C CA . MET B 1 18 ? -18.938 -21.562 -11.102 1 94.5 18 MET B CA 1
ATOM 1748 C C . MET B 1 18 ? -19 -20.688 -9.859 1 94.5 18 MET B C 1
ATOM 1750 O O . MET B 1 18 ? -20.094 -20.453 -9.312 1 94.5 18 MET B O 1
ATOM 1754 N N . ASN B 1 19 ? -17.891 -20.203 -9.453 1 96.38 19 ASN B N 1
ATOM 1755 C CA . ASN B 1 19 ? -17.766 -19.344 -8.281 1 96.38 19 ASN B CA 1
ATOM 1756 C C . ASN B 1 19 ? -17.062 -18.031 -8.609 1 96.38 19 ASN B C 1
ATOM 1758 O O . ASN B 1 19 ? -16.203 -17.578 -7.852 1 96.38 19 ASN B O 1
ATOM 1762 N N . ILE B 1 20 ? -17.453 -17.438 -9.656 1 96.75 20 ILE B N 1
ATOM 1763 C CA . ILE B 1 20 ? -16.688 -16.344 -10.258 1 96.75 20 ILE B CA 1
ATOM 1764 C C . ILE B 1 20 ? -16.656 -15.148 -9.312 1 96.75 20 ILE B C 1
ATOM 1766 O O . ILE B 1 20 ? -15.664 -14.43 -9.242 1 96.75 20 ILE B O 1
ATOM 1770 N N . GLU B 1 21 ? -17.734 -14.906 -8.555 1 97.56 21 GLU B N 1
ATOM 1771 C CA . GLU B 1 21 ? -17.719 -13.82 -7.578 1 97.56 21 GLU B CA 1
ATOM 1772 C C . GLU B 1 21 ? -16.609 -14.008 -6.547 1 97.56 21 GLU B C 1
ATOM 1774 O O . GLU B 1 21 ? -15.82 -13.102 -6.305 1 97.56 21 GLU B O 1
ATOM 1779 N N . ASP B 1 22 ? -16.531 -15.188 -6.051 1 97.62 22 ASP B N 1
ATOM 1780 C CA . ASP B 1 22 ? -15.516 -15.492 -5.043 1 97.62 22 ASP B CA 1
ATOM 1781 C C . ASP B 1 22 ? -14.109 -15.375 -5.621 1 97.62 22 ASP B C 1
ATOM 1783 O O . ASP B 1 22 ? -13.195 -14.898 -4.949 1 97.62 22 ASP B O 1
ATOM 1787 N N . ILE B 1 23 ? -13.969 -15.797 -6.828 1 97.38 23 ILE B N 1
ATOM 1788 C CA . ILE B 1 23 ? -12.672 -15.766 -7.496 1 97.38 23 ILE B CA 1
ATOM 1789 C C . ILE B 1 23 ? -12.25 -14.312 -7.727 1 97.38 23 ILE B C 1
ATOM 1791 O O . ILE B 1 23 ? -11.102 -13.945 -7.469 1 97.38 23 ILE B O 1
ATOM 1795 N N . LEU B 1 24 ? -13.18 -13.523 -8.141 1 98.31 24 LEU B N 1
ATOM 1796 C CA . LEU B 1 24 ? -12.883 -12.109 -8.375 1 98.31 24 LEU B CA 1
ATOM 1797 C C . LEU B 1 24 ? -12.539 -11.398 -7.07 1 98.31 24 LEU B C 1
ATOM 1799 O O . LEU B 1 24 ? -11.594 -10.617 -7.023 1 98.31 24 LEU B O 1
ATOM 1803 N N . VAL B 1 25 ? -13.258 -11.719 -6.055 1 98.56 25 VAL B N 1
ATOM 1804 C CA . VAL B 1 25 ? -12.992 -11.102 -4.758 1 98.56 25 VAL B CA 1
ATOM 1805 C C . VAL B 1 25 ? -11.609 -11.531 -4.262 1 98.56 25 VAL B C 1
ATOM 1807 O O . VAL B 1 25 ? -10.812 -10.688 -3.834 1 98.56 25 VAL B O 1
ATOM 1810 N N . ASP B 1 26 ? -11.312 -12.773 -4.34 1 98.44 26 ASP B N 1
ATOM 1811 C CA . ASP B 1 26 ? -10.008 -13.281 -3.924 1 98.44 26 ASP B CA 1
ATOM 1812 C C . ASP B 1 26 ? -8.883 -12.648 -4.75 1 98.44 26 ASP B C 1
ATOM 1814 O O . ASP B 1 26 ? -7.84 -12.281 -4.207 1 98.44 26 ASP B O 1
ATOM 1818 N N . HIS B 1 27 ? -9.125 -12.555 -6.02 1 98.5 27 HIS B N 1
ATOM 1819 C CA . HIS B 1 27 ? -8.156 -11.961 -6.934 1 98.5 27 HIS B CA 1
ATOM 1820 C C . HIS B 1 27 ? -7.879 -10.5 -6.566 1 98.5 27 HIS B C 1
ATOM 1822 O O . HIS B 1 27 ? -6.723 -10.07 -6.562 1 98.5 27 HIS B O 1
ATOM 1828 N N . ALA B 1 28 ? -8.938 -9.758 -6.27 1 98.81 28 ALA B N 1
ATOM 1829 C CA . ALA B 1 28 ? -8.766 -8.359 -5.863 1 98.81 28 ALA B CA 1
ATOM 1830 C C . ALA B 1 28 ? -7.809 -8.25 -4.684 1 98.81 28 ALA B C 1
ATOM 1832 O O . ALA B 1 28 ? -6.879 -7.441 -4.703 1 98.81 28 ALA B O 1
ATOM 1833 N N . TYR B 1 29 ? -7.992 -9.102 -3.758 1 98.69 29 TYR B N 1
ATOM 1834 C CA . TYR B 1 29 ? -7.164 -9.031 -2.561 1 98.69 29 TYR B CA 1
ATOM 1835 C C . TYR B 1 29 ? -5.75 -9.523 -2.846 1 98.69 29 TYR B C 1
ATOM 1837 O O . TYR B 1 29 ? -4.785 -9.039 -2.25 1 98.69 29 TYR B O 1
ATOM 1845 N N . CYS B 1 30 ? -5.602 -10.469 -3.75 1 98.44 30 CYS B N 1
ATOM 1846 C CA . CYS B 1 30 ? -4.258 -10.875 -4.148 1 98.44 30 CYS B CA 1
ATOM 1847 C C . CYS B 1 30 ? -3.479 -9.695 -4.719 1 98.44 30 CYS B C 1
ATOM 1849 O O . CYS B 1 30 ? -2.309 -9.492 -4.387 1 98.44 30 CYS B O 1
ATOM 1851 N N . GLU B 1 31 ? -4.16 -8.883 -5.562 1 98.75 31 GLU B N 1
ATOM 1852 C CA . GLU B 1 31 ? -3.518 -7.707 -6.145 1 98.75 31 GLU B CA 1
ATOM 1853 C C . GLU B 1 31 ? -3.152 -6.684 -5.07 1 98.75 31 GLU B C 1
ATOM 1855 O O . GLU B 1 31 ? -2.062 -6.113 -5.094 1 98.75 31 GLU B O 1
ATOM 1860 N N . GLN B 1 32 ? -4.141 -6.469 -4.203 1 98.88 32 GLN B N 1
ATOM 1861 C CA . GLN B 1 32 ? -3.893 -5.555 -3.096 1 98.88 32 GLN B CA 1
ATOM 1862 C C . GLN B 1 32 ? -2.707 -6.016 -2.256 1 98.88 32 GLN B C 1
ATOM 1864 O O . GLN B 1 32 ? -1.855 -5.211 -1.876 1 98.88 32 GLN B O 1
ATOM 1869 N N . LYS B 1 33 ? -2.617 -7.238 -1.957 1 98.69 33 LYS B N 1
ATOM 1870 C CA . LYS B 1 33 ? -1.53 -7.781 -1.147 1 98.69 33 LYS B CA 1
ATOM 1871 C C . LYS B 1 33 ? -0.199 -7.703 -1.89 1 98.69 33 LYS B C 1
ATOM 1873 O O . LYS B 1 33 ? 0.852 -7.516 -1.272 1 98.69 33 LYS B O 1
ATOM 1878 N N . ALA B 1 34 ? -0.236 -7.926 -3.156 1 98.69 34 ALA B N 1
ATOM 1879 C CA . ALA B 1 34 ? 0.979 -7.777 -3.953 1 98.69 34 ALA B CA 1
ATOM 1880 C C . ALA B 1 34 ? 1.517 -6.352 -3.877 1 98.69 34 ALA B C 1
ATOM 1882 O O . ALA B 1 34 ? 2.717 -6.145 -3.689 1 98.69 34 ALA B O 1
ATOM 1883 N N . ALA B 1 35 ? 0.627 -5.398 -4.039 1 98.88 35 ALA B N 1
ATOM 1884 C CA . ALA B 1 35 ? 1.026 -4 -3.91 1 98.88 35 ALA B CA 1
ATOM 1885 C C . ALA B 1 35 ? 1.627 -3.727 -2.535 1 98.88 35 ALA B C 1
ATOM 1887 O O . ALA B 1 35 ? 2.705 -3.137 -2.428 1 98.88 35 ALA B O 1
ATOM 1888 N N . SER B 1 36 ? 0.979 -4.211 -1.531 1 98.81 36 SER B N 1
ATOM 1889 C CA . SER B 1 36 ? 1.419 -3.99 -0.157 1 98.81 36 SER B CA 1
ATOM 1890 C C . SER B 1 36 ? 2.758 -4.668 0.111 1 98.81 36 SER B C 1
ATOM 1892 O O . SER B 1 36 ? 3.596 -4.133 0.838 1 98.81 36 SER B O 1
ATOM 1894 N N . SER B 1 37 ? 2.932 -5.809 -0.403 1 98.75 37 SER B N 1
ATOM 1895 C CA . SER B 1 37 ? 4.195 -6.52 -0.244 1 98.75 37 SER B CA 1
ATOM 1896 C C . SER B 1 37 ? 5.352 -5.738 -0.856 1 98.75 37 SER B C 1
ATOM 1898 O O . SER B 1 37 ? 6.422 -5.637 -0.255 1 98.75 37 SER B O 1
ATOM 1900 N N . CYS B 1 38 ? 5.113 -5.227 -2.021 1 98.88 38 CYS B N 1
ATOM 1901 C CA . CYS B 1 38 ? 6.152 -4.441 -2.68 1 98.88 38 CYS B CA 1
ATOM 1902 C C . CYS B 1 38 ? 6.457 -3.172 -1.895 1 98.88 38 CYS B C 1
ATOM 1904 O O . CYS B 1 38 ? 7.617 -2.781 -1.762 1 98.88 38 CYS B O 1
ATOM 1906 N N . ILE B 1 39 ? 5.449 -2.543 -1.376 1 98.94 39 ILE B N 1
ATOM 1907 C CA . ILE B 1 39 ? 5.652 -1.375 -0.527 1 98.94 39 ILE B CA 1
ATOM 1908 C C . ILE B 1 39 ? 6.535 -1.749 0.661 1 98.94 39 ILE B C 1
ATOM 1910 O O . ILE B 1 39 ? 7.496 -1.042 0.976 1 98.94 39 ILE B O 1
ATOM 1914 N N . SER B 1 40 ? 6.215 -2.848 1.253 1 98.75 40 SER B N 1
ATOM 1915 C CA . SER B 1 40 ? 6.969 -3.312 2.412 1 98.75 40 SER B CA 1
ATOM 1916 C C . SER B 1 40 ? 8.438 -3.535 2.062 1 98.75 40 SER B C 1
ATOM 1918 O O . SER B 1 40 ? 9.328 -3.182 2.84 1 98.75 40 SER B O 1
ATOM 1920 N N . LEU B 1 41 ? 8.688 -4.125 0.949 1 98.81 41 LEU B N 1
ATOM 1921 C CA . LEU B 1 41 ? 10.062 -4.367 0.531 1 98.81 41 LEU B CA 1
ATOM 1922 C C . LEU B 1 41 ? 10.805 -3.053 0.321 1 98.81 41 LEU B C 1
ATOM 1924 O O . LEU B 1 41 ? 11.969 -2.922 0.714 1 98.81 41 LEU B O 1
ATOM 1928 N N . ILE B 1 42 ? 10.141 -2.121 -0.281 1 98.81 42 ILE B N 1
ATOM 1929 C CA . ILE B 1 42 ? 10.742 -0.818 -0.529 1 98.81 42 ILE B CA 1
ATOM 1930 C C . ILE B 1 42 ? 11.133 -0.169 0.798 1 98.81 42 ILE B C 1
ATOM 1932 O O . ILE B 1 42 ? 12.25 0.329 0.95 1 98.81 42 ILE B O 1
ATOM 1936 N N . VAL B 1 43 ? 10.234 -0.23 1.794 1 98.62 43 VAL B N 1
ATOM 1937 C CA . VAL B 1 43 ? 10.43 0.437 3.076 1 98.62 43 VAL B CA 1
ATOM 1938 C C . VAL B 1 43 ? 11.531 -0.275 3.863 1 98.62 43 VAL B C 1
ATOM 1940 O O . VAL B 1 43 ? 12.414 0.371 4.434 1 98.62 43 VAL B O 1
ATOM 1943 N N . ASN B 1 44 ? 11.508 -1.573 3.859 1 98.19 44 ASN B N 1
ATOM 1944 C CA . ASN B 1 44 ? 12.414 -2.352 4.691 1 98.19 44 ASN B CA 1
ATOM 1945 C C . ASN B 1 44 ? 13.797 -2.461 4.055 1 98.19 44 ASN B C 1
ATOM 1947 O O . ASN B 1 44 ? 14.797 -2.664 4.754 1 98.19 44 ASN B O 1
ATOM 1951 N N . PHE B 1 45 ? 13.828 -2.367 2.775 1 98.44 45 PHE B N 1
ATOM 1952 C CA . PHE B 1 45 ? 15.094 -2.508 2.059 1 98.44 45 PHE B CA 1
ATOM 1953 C C . PHE B 1 45 ? 15.375 -1.269 1.219 1 98.44 45 PHE B C 1
ATOM 1955 O O . PHE B 1 45 ? 15.789 -1.379 0.062 1 98.44 45 PHE B O 1
ATOM 1962 N N . PHE B 1 46 ? 15.148 -0.127 1.877 1 98.25 46 PHE B N 1
ATOM 1963 C CA . PHE B 1 46 ? 15.219 1.188 1.251 1 98.25 46 PHE B CA 1
ATOM 1964 C C . PHE B 1 46 ? 16.625 1.476 0.749 1 98.25 46 PHE B C 1
ATOM 1966 O O . PHE B 1 46 ? 16.812 2.293 -0.155 1 98.25 46 PHE B O 1
ATOM 1973 N N . ASP B 1 47 ? 17.641 0.815 1.281 1 97.19 47 ASP B N 1
ATOM 1974 C CA . ASP B 1 47 ? 19.047 1.102 0.988 1 97.19 47 ASP B CA 1
ATOM 1975 C C . ASP B 1 47 ? 19.516 0.349 -0.256 1 97.19 47 ASP B C 1
ATOM 1977 O O . ASP B 1 47 ? 20.641 0.53 -0.71 1 97.19 47 ASP B O 1
ATOM 1981 N N . PHE B 1 48 ? 18.688 -0.528 -0.75 1 97.88 48 PHE B N 1
ATOM 1982 C CA . PHE B 1 48 ? 18.922 -1.133 -2.057 1 97.88 48 PHE B CA 1
ATOM 1983 C C . PHE B 1 48 ? 18.234 -0.334 -3.154 1 97.88 48 PHE B C 1
ATOM 1985 O O . PHE B 1 48 ? 17.031 -0.521 -3.408 1 97.88 48 PHE B O 1
ATOM 1992 N N . GLU B 1 49 ? 19 0.466 -3.793 1 97.06 49 GLU B N 1
ATOM 1993 C CA . GLU B 1 49 ? 18.438 1.406 -4.758 1 97.06 49 GLU B CA 1
ATOM 1994 C C . GLU B 1 49 ? 17.703 0.674 -5.879 1 97.06 49 GLU B C 1
ATOM 1996 O O . GLU B 1 49 ? 16.656 1.129 -6.348 1 97.06 49 GLU B O 1
ATOM 2001 N N . GLU B 1 50 ? 18.25 -0.396 -6.316 1 97.69 50 GLU B N 1
ATOM 2002 C CA . GLU B 1 50 ? 17.656 -1.162 -7.406 1 97.69 50 GLU B CA 1
ATOM 2003 C C . GLU B 1 50 ? 16.281 -1.699 -7.008 1 97.69 50 GLU B C 1
ATOM 2005 O O . GLU B 1 50 ? 15.391 -1.822 -7.848 1 97.69 50 GLU B O 1
ATOM 2010 N N . VAL B 1 51 ? 16.141 -2.027 -5.711 1 98.5 51 VAL B N 1
ATOM 2011 C CA . VAL B 1 51 ? 14.859 -2.512 -5.203 1 98.5 51 VAL B CA 1
ATOM 2012 C C . VAL B 1 51 ? 13.82 -1.394 -5.27 1 98.5 51 VAL B C 1
ATOM 2014 O O . VAL B 1 51 ? 12.727 -1.584 -5.801 1 98.5 51 VAL B O 1
ATOM 2017 N N . VAL B 1 52 ? 14.203 -0.264 -4.812 1 98.44 52 VAL B N 1
ATOM 2018 C CA . VAL B 1 52 ? 13.297 0.88 -4.805 1 98.44 52 VAL B CA 1
ATOM 2019 C C . VAL B 1 52 ? 12.898 1.24 -6.234 1 98.44 52 VAL B C 1
ATOM 2021 O O . VAL B 1 52 ? 11.711 1.38 -6.539 1 98.44 52 VAL B O 1
ATOM 2024 N N . ASP B 1 53 ? 13.844 1.26 -7.133 1 97.94 53 ASP B N 1
ATOM 2025 C CA . ASP B 1 53 ? 13.625 1.672 -8.516 1 97.94 53 ASP B CA 1
ATOM 2026 C C . ASP B 1 53 ? 12.734 0.675 -9.258 1 97.94 53 ASP B C 1
ATOM 2028 O O . ASP B 1 53 ? 11.867 1.071 -10.031 1 97.94 53 ASP B O 1
ATOM 2032 N N . THR B 1 54 ? 12.961 -0.563 -9 1 98.56 54 THR B N 1
ATOM 2033 C CA . THR B 1 54 ? 12.258 -1.607 -9.742 1 98.56 54 THR B CA 1
ATOM 2034 C C . THR B 1 54 ? 10.852 -1.806 -9.188 1 98.56 54 THR B C 1
ATOM 2036 O O . THR B 1 54 ? 9.898 -1.99 -9.953 1 98.56 54 THR B O 1
ATOM 2039 N N . LEU B 1 55 ? 10.688 -1.689 -7.871 1 98.75 55 LEU B N 1
ATOM 2040 C CA . LEU B 1 55 ? 9.422 -2.098 -7.27 1 98.75 55 LEU B CA 1
ATOM 2041 C C . LEU B 1 55 ? 8.445 -0.928 -7.211 1 98.75 55 LEU B C 1
ATOM 2043 O O . LEU B 1 55 ? 7.234 -1.13 -7.098 1 98.75 55 LEU B O 1
ATOM 2047 N N . THR B 1 56 ? 8.93 0.287 -7.293 1 98.81 56 THR B N 1
ATOM 2048 C CA . THR B 1 56 ? 8.047 1.447 -7.242 1 98.81 56 THR B CA 1
ATOM 2049 C C . THR B 1 56 ? 7.02 1.39 -8.367 1 98.81 56 THR B C 1
ATOM 2051 O O . THR B 1 56 ? 5.816 1.476 -8.117 1 98.81 56 THR B O 1
ATOM 2054 N N . PRO B 1 57 ? 7.441 1.157 -9.602 1 98.62 57 PRO B N 1
ATOM 2055 C CA . PRO B 1 57 ? 6.422 1.038 -10.641 1 98.62 57 PRO B CA 1
ATOM 2056 C C . PRO B 1 57 ? 5.578 -0.227 -10.5 1 98.62 57 PRO B C 1
ATOM 2058 O O . PRO B 1 57 ? 4.41 -0.24 -10.891 1 98.62 57 PRO B O 1
ATOM 2061 N N . VAL B 1 58 ? 6.086 -1.295 -9.922 1 98.75 58 VAL B N 1
ATOM 2062 C CA . VAL B 1 58 ? 5.332 -2.533 -9.75 1 98.75 58 VAL B CA 1
ATOM 2063 C C . VAL B 1 58 ? 4.172 -2.299 -8.789 1 98.75 58 VAL B C 1
ATOM 2065 O O . VAL B 1 58 ? 3.078 -2.836 -8.977 1 98.75 58 VAL B O 1
ATOM 2068 N N . VAL B 1 59 ? 4.383 -1.499 -7.746 1 98.88 59 VAL B N 1
ATOM 2069 C CA . VAL B 1 59 ? 3.314 -1.149 -6.816 1 98.88 59 VAL B CA 1
ATOM 2070 C C . VAL B 1 59 ? 2.156 -0.509 -7.582 1 98.88 59 VAL B C 1
ATOM 2072 O O . VAL B 1 59 ? 0.999 -0.896 -7.406 1 98.88 59 VAL B O 1
ATOM 2075 N N . ALA B 1 60 ? 2.484 0.44 -8.422 1 98.81 60 ALA B N 1
ATOM 2076 C CA . ALA B 1 60 ? 1.462 1.122 -9.211 1 98.81 60 ALA B CA 1
ATOM 2077 C C . ALA B 1 60 ? 0.718 0.14 -10.109 1 98.81 60 ALA B C 1
ATOM 2079 O O . ALA B 1 60 ? -0.506 0.216 -10.242 1 98.81 60 ALA B O 1
ATOM 2080 N N . GLU B 1 61 ? 1.454 -0.723 -10.688 1 98.75 61 GLU B N 1
ATOM 2081 C CA . GLU B 1 61 ? 0.859 -1.699 -11.594 1 98.75 61 GLU B CA 1
ATOM 2082 C C . GLU B 1 61 ? -0.07 -2.652 -10.852 1 98.75 61 GLU B C 1
ATOM 2084 O O . GLU B 1 61 ? -1.188 -2.916 -11.297 1 98.75 61 GLU B O 1
ATOM 2089 N N . GLU B 1 62 ? 0.339 -3.143 -9.703 1 98.88 62 GLU B N 1
ATOM 2090 C CA . GLU B 1 62 ? -0.485 -4.059 -8.922 1 98.88 62 GLU B CA 1
ATOM 2091 C C . GLU B 1 62 ? -1.756 -3.375 -8.43 1 98.88 62 GLU B C 1
ATOM 2093 O O . GLU B 1 62 ? -2.826 -3.986 -8.398 1 98.88 62 GLU B O 1
ATOM 2098 N N . TRP B 1 63 ? -1.608 -2.182 -8.047 1 98.88 63 TRP B N 1
ATOM 2099 C CA . TRP B 1 63 ? -2.803 -1.461 -7.617 1 98.88 63 TRP B CA 1
ATOM 2100 C C . TRP B 1 63 ? -3.75 -1.232 -8.797 1 98.88 63 TRP B C 1
ATOM 2102 O O . TRP B 1 63 ? -4.973 -1.297 -8.633 1 98.88 63 TRP B O 1
ATOM 2112 N N . GLY B 1 64 ? -3.152 -0.904 -9.914 1 98.81 64 GLY B N 1
ATOM 2113 C CA . GLY B 1 64 ? -3.963 -0.835 -11.125 1 98.81 64 GLY B CA 1
ATOM 2114 C C . GLY B 1 64 ? -4.715 -2.121 -11.406 1 98.81 64 GLY B C 1
ATOM 2115 O O . GLY B 1 64 ? -5.863 -2.088 -11.852 1 98.81 64 GLY B O 1
ATOM 2116 N N . HIS B 1 65 ? -4.027 -3.256 -11.195 1 98.88 65 HIS B N 1
ATOM 2117 C CA . HIS B 1 65 ? -4.699 -4.539 -11.344 1 98.88 65 HIS B CA 1
ATOM 2118 C C . HIS B 1 65 ? -5.871 -4.66 -10.375 1 98.88 65 HIS B C 1
ATOM 2120 O O . HIS B 1 65 ? -6.941 -5.145 -10.742 1 98.88 65 HIS B O 1
ATOM 2126 N N . PHE B 1 66 ? -5.703 -4.258 -9.148 1 98.94 66 PHE B N 1
ATOM 2127 C CA . PHE B 1 66 ? -6.793 -4.234 -8.18 1 98.94 66 PHE B CA 1
ATOM 2128 C C . PHE B 1 66 ? -7.984 -3.451 -8.719 1 98.94 66 PHE B C 1
ATOM 2130 O O . PHE B 1 66 ? -9.117 -3.938 -8.695 1 98.94 66 PHE B O 1
ATOM 2137 N N . GLU B 1 67 ? -7.707 -2.295 -9.234 1 98.88 67 GLU B N 1
ATOM 2138 C CA . GLU B 1 67 ? -8.758 -1.434 -9.766 1 98.88 67 GLU B CA 1
ATOM 2139 C C . GLU B 1 67 ? -9.508 -2.113 -10.906 1 98.88 67 GLU B C 1
ATOM 2141 O O . GLU B 1 67 ? -10.734 -2.006 -11.008 1 98.88 67 GLU B O 1
ATOM 2146 N N . ARG B 1 68 ? -8.789 -2.746 -11.727 1 98.75 68 ARG B N 1
ATOM 2147 C CA . ARG B 1 68 ? -9.414 -3.428 -12.852 1 98.75 68 ARG B CA 1
ATOM 2148 C C . ARG B 1 68 ? -10.297 -4.582 -12.375 1 98.75 68 ARG B C 1
ATOM 2150 O O . ARG B 1 68 ? -11.367 -4.82 -12.93 1 98.75 68 ARG B O 1
ATOM 2157 N N . VAL B 1 69 ? -9.852 -5.355 -11.375 1 98.81 69 VAL B N 1
ATOM 2158 C CA . VAL B 1 69 ? -10.695 -6.41 -10.812 1 98.81 69 VAL B CA 1
ATOM 2159 C C . VAL B 1 69 ? -11.953 -5.805 -10.203 1 98.81 69 VAL B C 1
ATOM 2161 O O . VAL B 1 69 ? -13.055 -6.328 -10.391 1 98.81 69 VAL B O 1
ATOM 2164 N N . MET B 1 70 ? -11.805 -4.672 -9.539 1 98.75 70 MET B N 1
ATOM 2165 C CA . MET B 1 70 ? -12.945 -3.986 -8.93 1 98.75 70 MET B CA 1
ATOM 2166 C C . MET B 1 70 ? -13.961 -3.582 -9.984 1 98.75 70 MET B C 1
ATOM 2168 O O . MET B 1 70 ? -15.172 -3.643 -9.742 1 98.75 70 MET B O 1
ATOM 2172 N N . GLU B 1 71 ? -13.438 -3.148 -11.094 1 98.5 71 GLU B N 1
ATOM 2173 C CA . GLU B 1 71 ? -14.328 -2.799 -12.195 1 98.5 71 GLU B CA 1
ATOM 2174 C C . GLU B 1 71 ? -15.156 -4.004 -12.633 1 98.5 71 GLU B C 1
ATOM 2176 O O . GLU B 1 71 ? -16.359 -3.873 -12.906 1 98.5 71 GLU B O 1
ATOM 2181 N N . HIS B 1 72 ? -14.562 -5.141 -12.734 1 98.5 72 HIS B N 1
ATOM 2182 C CA . HIS B 1 72 ? -15.273 -6.355 -13.117 1 98.5 72 HIS B CA 1
ATOM 2183 C C . HIS B 1 72 ? -16.297 -6.758 -12.062 1 98.5 72 HIS B C 1
ATOM 2185 O O . HIS B 1 72 ? -17.391 -7.223 -12.391 1 98.5 72 HIS B O 1
ATOM 2191 N N . LEU B 1 73 ? -15.922 -6.602 -10.773 1 98.44 73 LEU B N 1
ATOM 2192 C CA . LEU B 1 73 ? -16.875 -6.855 -9.695 1 98.44 73 LEU B CA 1
ATOM 2193 C C . LEU B 1 73 ? -18.094 -5.945 -9.82 1 98.44 73 LEU B C 1
ATOM 2195 O O . LEU B 1 73 ? -19.234 -6.418 -9.82 1 98.44 73 LEU B O 1
ATOM 2199 N N . LYS B 1 74 ? -17.844 -4.703 -10.008 1 97.69 74 LYS B N 1
ATOM 2200 C CA . LYS B 1 74 ? -18.906 -3.707 -10.086 1 97.69 74 LYS B CA 1
ATOM 2201 C C . LYS B 1 74 ? -19.812 -3.963 -11.281 1 97.69 74 LYS B C 1
ATOM 2203 O O . LYS B 1 74 ? -21.047 -3.912 -11.164 1 97.69 74 LYS B O 1
ATOM 2208 N N . LYS B 1 75 ? -19.188 -4.273 -12.391 1 97.44 75 LYS B N 1
ATOM 2209 C CA . LYS B 1 75 ? -19.938 -4.543 -13.617 1 97.44 75 LYS B CA 1
ATOM 2210 C C . LYS B 1 75 ? -20.906 -5.703 -13.43 1 97.44 75 LYS B C 1
ATOM 2212 O O . LYS B 1 75 ? -21.969 -5.742 -14.055 1 97.44 75 LYS B O 1
ATOM 2217 N N . ARG B 1 76 ? -20.609 -6.582 -12.539 1 97.12 76 ARG B N 1
ATOM 2218 C CA . ARG B 1 76 ? -21.391 -7.797 -12.352 1 97.12 76 ARG B CA 1
ATOM 2219 C C . ARG B 1 76 ? -22.25 -7.699 -11.102 1 97.12 76 ARG B C 1
ATOM 2221 O O . ARG B 1 76 ? -22.922 -8.664 -10.727 1 97.12 76 ARG B O 1
ATOM 2228 N N . GLY B 1 77 ? -22.172 -6.535 -10.43 1 97.25 77 GLY B N 1
ATOM 2229 C CA . GLY B 1 77 ? -23 -6.281 -9.266 1 97.25 77 GLY B CA 1
ATOM 2230 C C . GLY B 1 77 ? -22.516 -7.016 -8.023 1 97.25 77 GLY B C 1
ATOM 2231 O O . GLY B 1 77 ? -23.312 -7.289 -7.117 1 97.25 77 GLY B O 1
ATOM 2232 N N . TYR B 1 78 ? -21.219 -7.43 -8.008 1 97.69 78 TYR B N 1
ATOM 2233 C CA . TYR B 1 78 ? -20.641 -8.133 -6.863 1 97.69 78 TYR B CA 1
ATOM 2234 C C . TYR B 1 78 ? -19.938 -7.164 -5.918 1 97.69 78 TYR B C 1
ATOM 2236 O O . TYR B 1 78 ? -19.25 -6.25 -6.359 1 97.69 78 TYR B O 1
ATOM 2244 N N . PRO B 1 79 ? -20.156 -7.289 -4.629 1 97.25 79 PRO B N 1
ATOM 2245 C CA . PRO B 1 79 ? -19.359 -6.512 -3.68 1 97.25 79 PRO B CA 1
ATOM 2246 C C . PRO B 1 79 ? -17.953 -7.066 -3.504 1 97.25 79 PRO B C 1
ATOM 2248 O O . PRO B 1 79 ? -17.672 -8.203 -3.891 1 97.25 79 PRO B O 1
ATOM 2251 N N . LEU B 1 80 ? -16.938 -6.316 -3.021 1 97.56 80 LEU B N 1
ATOM 2252 C CA . LEU B 1 80 ? -15.57 -6.77 -2.764 1 97.56 80 LEU B CA 1
ATOM 2253 C C . LEU B 1 80 ? -15.555 -7.898 -1.738 1 97.56 80 LEU B C 1
ATOM 2255 O O . LEU B 1 80 ? -14.734 -8.805 -1.823 1 97.56 80 LEU B O 1
ATOM 2259 N N . GLY B 1 81 ? -16.547 -7.973 -0.842 1 96.19 81 GLY B N 1
ATOM 2260 C CA . GLY B 1 81 ? -16.641 -9.016 0.165 1 96.19 81 GLY B CA 1
ATOM 2261 C C . GLY B 1 81 ? -15.461 -9.023 1.127 1 96.19 81 GLY B C 1
ATOM 2262 O O . GLY B 1 81 ? -14.617 -8.125 1.086 1 96.19 81 GLY B O 1
ATOM 2263 N N . LYS B 1 82 ? -15.344 -10.016 2.01 1 96.44 82 LYS B N 1
ATOM 2264 C CA . LYS B 1 82 ? -14.344 -10.086 3.07 1 96.44 82 LYS B CA 1
ATOM 2265 C C . LYS B 1 82 ? -13.055 -10.711 2.562 1 96.44 82 LYS B C 1
ATOM 2267 O O . LYS B 1 82 ? -13.086 -11.633 1.744 1 96.44 82 LYS B O 1
ATOM 2272 N N . PRO B 1 83 ? -12.023 -10.133 3 1 96.19 83 PRO B N 1
ATOM 2273 C CA . PRO B 1 83 ? -10.773 -10.844 2.693 1 96.19 83 PRO B CA 1
ATOM 2274 C C . PRO B 1 83 ? -10.711 -12.227 3.336 1 96.19 83 PRO B C 1
ATOM 2276 O O . PRO B 1 83 ? -11.203 -12.414 4.449 1 96.19 83 PRO B O 1
ATOM 2279 N N . ARG B 1 84 ? -10.156 -13.117 2.637 1 94 84 ARG B N 1
ATOM 2280 C CA . ARG B 1 84 ? -9.969 -14.477 3.145 1 94 84 ARG B CA 1
ATOM 2281 C C . ARG B 1 84 ? -8.492 -14.82 3.254 1 94 84 ARG B C 1
ATOM 2283 O O . ARG B 1 84 ? -7.668 -14.289 2.506 1 94 84 ARG B O 1
ATOM 2290 N N . LYS B 1 85 ? -8.281 -15.711 4.168 1 93.12 85 LYS B N 1
ATOM 2291 C CA . LYS B 1 85 ? -6.898 -16.141 4.359 1 93.12 85 LYS B CA 1
ATOM 2292 C C . LYS B 1 85 ? -6.383 -16.891 3.131 1 93.12 85 LYS B C 1
ATOM 2294 O O . LYS B 1 85 ? -7.078 -17.75 2.58 1 93.12 85 LYS B O 1
ATOM 2299 N N . ASP B 1 86 ? -5.238 -16.562 2.684 1 93.88 86 ASP B N 1
ATOM 2300 C CA . ASP B 1 86 ? -4.586 -17.234 1.572 1 93.88 86 ASP B CA 1
ATOM 2301 C C . ASP B 1 86 ? -3.65 -18.344 2.076 1 93.88 86 ASP B C 1
ATOM 2303 O O . ASP B 1 86 ? -2.463 -18.094 2.299 1 93.88 86 ASP B O 1
ATOM 2307 N N . GLU B 1 87 ? -4.168 -19.5 2.125 1 94.31 87 GLU B N 1
ATOM 2308 C CA . GLU B 1 87 ? -3.422 -20.609 2.701 1 94.31 87 GLU B CA 1
ATOM 2309 C C . GLU B 1 87 ? -2.135 -20.875 1.924 1 94.31 87 GLU B C 1
ATOM 2311 O O . GLU B 1 87 ? -1.117 -21.25 2.508 1 94.31 87 GLU B O 1
ATOM 2316 N N . TYR B 1 88 ? -2.223 -20.734 0.625 1 96.38 88 TYR B N 1
ATOM 2317 C CA . TYR B 1 88 ? -1.062 -20.906 -0.24 1 96.38 88 TYR B CA 1
ATOM 2318 C C . TYR B 1 88 ? 0.074 -19.969 0.176 1 96.38 88 TYR B C 1
ATOM 2320 O O . TYR B 1 88 ? 1.194 -20.422 0.423 1 96.38 88 TYR B O 1
ATOM 2328 N N . VAL B 1 89 ? -0.198 -18.688 0.371 1 97.38 89 VAL B N 1
ATOM 2329 C CA . VAL B 1 89 ? 0.819 -17.688 0.707 1 97.38 89 VAL B CA 1
ATOM 2330 C C . VAL B 1 89 ? 1.285 -17.891 2.146 1 97.38 89 VAL B C 1
ATOM 2332 O O . VAL B 1 89 ? 2.465 -17.703 2.455 1 97.38 89 VAL B O 1
ATOM 2335 N N . VAL B 1 90 ? 0.362 -18.266 2.975 1 96.69 90 VAL B N 1
ATOM 2336 C CA . VAL B 1 90 ? 0.714 -18.531 4.367 1 96.69 90 VAL B CA 1
ATOM 2337 C C . VAL B 1 90 ? 1.755 -19.641 4.438 1 96.69 90 VAL B C 1
ATOM 2339 O O . VAL B 1 90 ? 2.752 -19.531 5.152 1 96.69 90 VAL B O 1
ATOM 2342 N N . LYS B 1 91 ? 1.534 -20.672 3.727 1 97.44 91 LYS B N 1
ATOM 2343 C CA . LYS B 1 91 ? 2.484 -21.781 3.711 1 97.44 91 LYS B CA 1
ATOM 2344 C C . LYS B 1 91 ? 3.826 -21.344 3.127 1 97.44 91 LYS B C 1
ATOM 2346 O O . LYS B 1 91 ? 4.883 -21.703 3.648 1 97.44 91 LYS B O 1
ATOM 2351 N N . LEU B 1 92 ? 3.781 -20.562 2.053 1 98.31 92 LEU B N 1
ATOM 2352 C CA . LEU B 1 92 ? 5.023 -20.078 1.46 1 98.31 92 LEU B CA 1
ATOM 2353 C C . LEU B 1 92 ? 5.801 -19.219 2.451 1 98.31 92 LEU B C 1
ATOM 2355 O O . LEU B 1 92 ? 7.027 -19.312 2.529 1 98.31 92 LEU B O 1
ATOM 2359 N N . SER B 1 93 ? 5.102 -18.406 3.205 1 98.19 93 SER B N 1
ATOM 2360 C CA . SER B 1 93 ? 5.746 -17.5 4.16 1 98.19 93 SER B CA 1
ATOM 2361 C C . SER B 1 93 ? 6.496 -18.297 5.234 1 98.19 93 SER B C 1
ATOM 2363 O O . SER B 1 93 ? 7.508 -17.828 5.762 1 98.19 93 SER B O 1
ATOM 2365 N N . GLN B 1 94 ? 6.043 -19.5 5.5 1 98 94 GLN B N 1
ATOM 2366 C CA . GLN B 1 94 ? 6.672 -20.359 6.504 1 98 94 GLN B CA 1
ATOM 2367 C C . GLN B 1 94 ? 8 -20.906 6.004 1 98 94 GLN B C 1
ATOM 2369 O O . GLN B 1 94 ? 8.82 -21.391 6.793 1 98 94 GLN B O 1
ATOM 2374 N N . PHE B 1 95 ? 8.18 -20.875 4.738 1 98.56 95 PHE B N 1
ATOM 2375 C CA . PHE B 1 95 ? 9.383 -21.438 4.137 1 98.56 95 PHE B CA 1
ATOM 2376 C C . PHE B 1 95 ? 10.5 -20.406 4.086 1 98.56 95 PHE B C 1
ATOM 2378 O O . PHE B 1 95 ? 11.656 -20.734 3.816 1 98.56 95 PHE B O 1
ATOM 2385 N N . VAL B 1 96 ? 10.195 -19.109 4.348 1 98.69 96 VAL B N 1
ATOM 2386 C CA . VAL B 1 96 ? 11.156 -18.016 4.305 1 98.69 96 VAL B CA 1
ATOM 2387 C C . VAL B 1 96 ? 12.219 -18.219 5.387 1 98.69 96 VAL B C 1
ATOM 2389 O O . VAL B 1 96 ? 11.883 -18.406 6.559 1 98.69 96 VAL B O 1
ATOM 2392 N N . LYS B 1 97 ? 13.445 -18.219 4.973 1 97.81 97 LYS B N 1
ATOM 2393 C CA . LYS B 1 97 ? 14.539 -18.328 5.938 1 97.81 97 LYS B CA 1
ATOM 2394 C C . LYS B 1 97 ? 14.734 -17 6.684 1 97.81 97 LYS B C 1
ATOM 2396 O O . LYS B 1 97 ? 14.773 -15.938 6.07 1 97.81 97 LYS B O 1
ATOM 2401 N N . LYS B 1 98 ? 14.852 -17.125 7.934 1 95.94 98 LYS B N 1
ATOM 2402 C CA . LYS B 1 98 ? 15.102 -15.953 8.766 1 95.94 98 LYS B CA 1
ATOM 2403 C C . LYS B 1 98 ? 16.594 -15.805 9.078 1 95.94 98 LYS B C 1
ATOM 2405 O O . LYS B 1 98 ? 17.312 -16.797 9.164 1 95.94 98 LYS B O 1
ATOM 2410 N N . GLY B 1 99 ? 17 -14.57 9.164 1 93.69 99 GLY B N 1
ATOM 2411 C CA . GLY B 1 99 ? 18.391 -14.305 9.5 1 93.69 99 GLY B CA 1
ATOM 2412 C C . GLY B 1 99 ? 19.281 -14.18 8.289 1 93.69 99 GLY B C 1
ATOM 2413 O O . GLY B 1 99 ? 18.797 -14 7.168 1 93.69 99 GLY B O 1
ATOM 2414 N N . GLY B 1 100 ? 20.625 -14.094 8.484 1 94.81 100 GLY B N 1
ATOM 2415 C CA . GLY B 1 100 ? 21.578 -13.875 7.406 1 94.81 100 GLY B CA 1
ATOM 2416 C C . GLY B 1 100 ? 21.781 -12.406 7.078 1 94.81 100 GLY B C 1
ATOM 2417 O O . GLY B 1 100 ? 21.375 -11.531 7.848 1 94.81 100 GLY B O 1
ATOM 2418 N N . SER B 1 101 ? 22.484 -12.234 6.016 1 97.12 101 SER B N 1
ATOM 2419 C CA . SER B 1 101 ? 22.719 -10.852 5.586 1 97.12 101 SER B CA 1
ATOM 2420 C C . SER B 1 101 ? 21.438 -10.211 5.074 1 97.12 101 SER B C 1
ATOM 2422 O O . SER B 1 101 ? 20.484 -10.906 4.734 1 97.12 101 SER B O 1
ATOM 2424 N N . ARG B 1 102 ? 21.406 -8.969 4.98 1 97.06 102 ARG B N 1
ATOM 2425 C CA . ARG B 1 102 ? 20.266 -8.227 4.457 1 97.06 102 ARG B CA 1
ATOM 2426 C C . ARG B 1 102 ? 19.953 -8.648 3.023 1 97.06 102 ARG B C 1
ATOM 2428 O O . ARG B 1 102 ? 18.781 -8.766 2.65 1 97.06 102 ARG B O 1
ATOM 2435 N N . ALA B 1 103 ? 21 -8.82 2.248 1 97.94 103 ALA B N 1
ATOM 2436 C CA . ALA B 1 103 ? 20.828 -9.266 0.869 1 97.94 103 ALA B CA 1
ATOM 2437 C C . ALA B 1 103 ? 20.172 -10.648 0.818 1 97.94 103 ALA B C 1
ATOM 2439 O O . ALA B 1 103 ? 19.297 -10.898 -0.018 1 97.94 103 ALA B O 1
ATOM 2440 N N . GLN B 1 104 ? 20.609 -11.492 1.68 1 97.69 104 GLN B N 1
ATOM 2441 C CA . GLN B 1 104 ? 20.031 -12.828 1.75 1 97.69 104 GLN B CA 1
ATOM 2442 C C . GLN B 1 104 ? 18.562 -12.773 2.15 1 97.69 104 GLN B C 1
ATOM 2444 O O . GLN B 1 104 ? 17.734 -13.461 1.563 1 97.69 104 GLN B O 1
ATOM 2449 N N . GLN B 1 105 ? 18.266 -11.977 3.148 1 98.25 105 GLN B N 1
ATOM 2450 C CA . GLN B 1 105 ? 16.891 -11.844 3.6 1 98.25 105 GLN B CA 1
ATOM 2451 C C . GLN B 1 105 ? 16 -11.266 2.494 1 98.25 105 GLN B C 1
ATOM 2453 O O . GLN B 1 105 ? 14.898 -11.758 2.262 1 98.25 105 GLN B O 1
ATOM 2458 N N . LEU B 1 106 ? 16.5 -10.219 1.892 1 98.62 106 LEU B N 1
ATOM 2459 C CA . LEU B 1 106 ? 15.766 -9.633 0.768 1 98.62 106 LEU B CA 1
ATOM 2460 C C . LEU B 1 106 ? 15.492 -10.68 -0.306 1 98.62 106 LEU B C 1
ATOM 2462 O O . LEU B 1 106 ? 14.391 -10.75 -0.85 1 98.62 106 LEU B O 1
ATOM 2466 N N . THR B 1 107 ? 16.422 -11.477 -0.594 1 98.56 107 THR B N 1
ATOM 2467 C CA . THR B 1 107 ? 16.312 -12.5 -1.624 1 98.56 107 THR B CA 1
ATOM 2468 C C . THR B 1 107 ? 15.188 -13.477 -1.293 1 98.56 107 THR B C 1
ATOM 2470 O O . THR B 1 107 ? 14.445 -13.898 -2.18 1 98.56 107 THR B O 1
ATOM 2473 N N . GLU B 1 108 ? 15.016 -13.859 -0.023 1 98.81 108 GLU B N 1
ATOM 2474 C CA . GLU B 1 108 ? 13.93 -14.734 0.39 1 98.81 108 GLU B CA 1
ATOM 2475 C C . GLU B 1 108 ? 12.578 -14.172 -0.031 1 98.81 108 GLU B C 1
ATOM 2477 O O . GLU B 1 108 ? 11.758 -14.883 -0.622 1 98.81 108 GLU B O 1
ATOM 2482 N N . TYR B 1 109 ? 12.398 -12.93 0.215 1 98.81 109 TYR B N 1
ATOM 2483 C CA . TYR B 1 109 ? 11.109 -12.305 -0.067 1 98.81 109 TYR B CA 1
ATOM 2484 C C . TYR B 1 109 ? 10.914 -12.117 -1.565 1 98.81 109 TYR B C 1
ATOM 2486 O O . TYR B 1 109 ? 9.805 -12.273 -2.078 1 98.81 109 TYR B O 1
ATOM 2494 N N . LEU B 1 110 ? 11.977 -11.734 -2.232 1 98.88 110 LEU B N 1
ATOM 2495 C CA . LEU B 1 110 ? 11.883 -11.586 -3.68 1 98.88 110 LEU B CA 1
ATOM 2496 C C . LEU B 1 110 ? 11.5 -12.906 -4.34 1 98.88 110 LEU B C 1
ATOM 2498 O O . LEU B 1 110 ? 10.641 -12.938 -5.223 1 98.88 110 LEU B O 1
ATOM 2502 N N . LEU B 1 111 ? 12.102 -13.961 -3.916 1 98.81 111 LEU B N 1
ATOM 2503 C CA . LEU B 1 111 ? 11.82 -15.266 -4.504 1 98.81 111 LEU B CA 1
ATOM 2504 C C . LEU B 1 111 ? 10.406 -15.719 -4.152 1 98.81 111 LEU B C 1
ATOM 2506 O O . LEU B 1 111 ? 9.727 -16.328 -4.98 1 98.81 111 LEU B O 1
ATOM 2510 N N . MET B 1 112 ? 9.953 -15.484 -2.949 1 98.81 112 MET B N 1
ATOM 2511 C CA . MET B 1 112 ? 8.578 -15.805 -2.588 1 98.81 112 MET B CA 1
ATOM 2512 C C . MET B 1 112 ? 7.598 -15.055 -3.488 1 98.81 112 MET B C 1
ATOM 2514 O O . MET B 1 112 ? 6.652 -15.656 -4.008 1 98.81 112 MET B O 1
ATOM 2518 N N . ASN B 1 113 ? 7.82 -13.742 -3.613 1 98.81 113 ASN B N 1
ATOM 2519 C CA . ASN B 1 113 ? 6.957 -12.945 -4.48 1 98.81 113 ASN B CA 1
ATOM 2520 C C . ASN B 1 113 ? 6.992 -13.453 -5.922 1 98.81 113 ASN B C 1
ATOM 2522 O O . ASN B 1 113 ? 5.965 -13.484 -6.598 1 98.81 113 ASN B O 1
ATOM 2526 N N . ALA B 1 114 ? 8.219 -13.82 -6.395 1 98.62 114 ALA B N 1
ATOM 2527 C CA . ALA B 1 114 ? 8.344 -14.375 -7.738 1 98.62 114 ALA B CA 1
ATOM 2528 C C . ALA B 1 114 ? 7.492 -15.625 -7.895 1 98.62 114 ALA B C 1
ATOM 2530 O O . ALA B 1 114 ? 6.828 -15.805 -8.922 1 98.62 114 ALA B O 1
ATOM 2531 N N . LEU B 1 115 ? 7.527 -16.453 -6.895 1 98.38 115 LEU B N 1
ATOM 2532 C CA . LEU B 1 115 ? 6.77 -17.703 -6.934 1 98.38 115 LEU B CA 1
ATOM 2533 C C . LEU B 1 115 ? 5.27 -17.422 -6.977 1 98.38 115 LEU B C 1
ATOM 2535 O O . LEU B 1 115 ? 4.539 -18.062 -7.742 1 98.38 115 LEU B O 1
ATOM 2539 N N . ILE B 1 116 ? 4.805 -16.484 -6.203 1 98.19 116 ILE B N 1
ATOM 2540 C CA . ILE B 1 116 ? 3.398 -16.109 -6.164 1 98.19 116 ILE B CA 1
ATOM 2541 C C . ILE B 1 116 ? 2.971 -15.555 -7.52 1 98.19 116 ILE B C 1
ATOM 2543 O O . ILE B 1 116 ? 1.905 -15.906 -8.031 1 98.19 116 ILE B O 1
ATOM 2547 N N . GLU B 1 117 ? 3.797 -14.727 -8.117 1 98.19 117 GLU B N 1
ATOM 2548 C CA . GLU B 1 117 ? 3.504 -14.195 -9.445 1 98.19 117 GLU B CA 1
ATOM 2549 C C . GLU B 1 117 ? 3.428 -15.32 -10.477 1 98.19 117 GLU B C 1
ATOM 2551 O O . GLU B 1 117 ? 2.572 -15.297 -11.367 1 98.19 117 GLU B O 1
ATOM 2556 N N . ALA B 1 118 ? 4.391 -16.219 -10.375 1 97.38 118 ALA B N 1
ATOM 2557 C CA . ALA B 1 118 ? 4.41 -17.344 -11.312 1 97.38 118 ALA B CA 1
ATOM 2558 C C . ALA B 1 118 ? 3.115 -18.156 -11.227 1 97.38 118 ALA B C 1
ATOM 2560 O O . ALA B 1 118 ? 2.529 -18.5 -12.258 1 97.38 118 ALA B O 1
ATOM 2561 N N . ARG B 1 119 ? 2.658 -18.453 -10.023 1 96.5 119 ARG B N 1
ATOM 2562 C CA . ARG B 1 119 ? 1.41 -19.172 -9.828 1 96.5 119 ARG B CA 1
ATOM 2563 C C . ARG B 1 119 ? 0.222 -18.375 -10.359 1 96.5 119 ARG B C 1
ATOM 2565 O O . ARG B 1 119 ? -0.662 -18.938 -11.016 1 96.5 119 ARG B O 1
ATOM 2572 N N . SER B 1 120 ? 0.217 -17.078 -10.055 1 96.94 120 SER B N 1
ATOM 2573 C CA . SER B 1 120 ? -0.836 -16.219 -10.586 1 96.94 120 SER B CA 1
ATOM 2574 C C .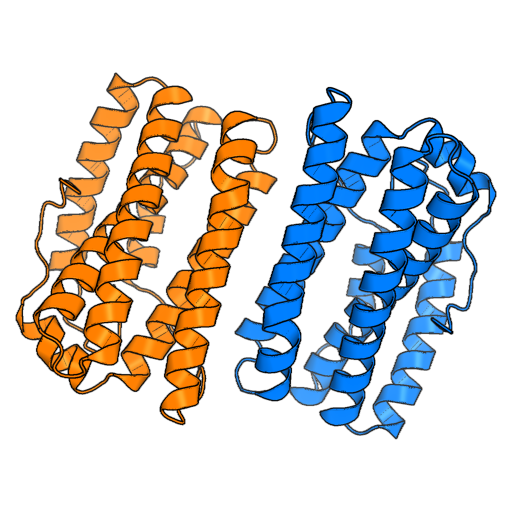 SER B 1 120 ? -0.852 -16.25 -12.117 1 96.94 120 SER B C 1
ATOM 2576 O O . SER B 1 120 ? -1.915 -16.375 -12.727 1 96.94 120 SER B O 1
ATOM 2578 N N . CYS B 1 121 ? 0.302 -16.141 -12.664 1 96.56 121 CYS B N 1
ATOM 2579 C CA . CYS B 1 121 ? 0.427 -16.172 -14.117 1 96.56 121 CYS B CA 1
ATOM 2580 C C . CYS B 1 121 ? -0.16 -17.453 -14.688 1 96.56 121 CYS B C 1
ATOM 2582 O O . CYS B 1 121 ? -0.939 -17.422 -15.641 1 96.56 121 CYS B O 1
ATOM 2584 N N . GLU B 1 122 ? 0.169 -18.578 -14.164 1 95.62 122 GLU B N 1
ATOM 2585 C CA . GLU B 1 122 ? -0.327 -19.875 -14.625 1 95.62 122 GLU B CA 1
ATOM 2586 C C . GLU B 1 122 ? -1.846 -19.953 -14.492 1 95.62 122 GLU B C 1
ATOM 2588 O O . GLU B 1 122 ? -2.525 -20.453 -15.391 1 95.62 122 GLU B O 1
ATOM 2593 N N . ARG B 1 123 ? -2.367 -19.469 -13.391 1 95.5 123 ARG B N 1
ATOM 2594 C CA . ARG B 1 123 ? -3.809 -19.516 -13.172 1 95.5 123 ARG B CA 1
ATOM 2595 C C . ARG B 1 123 ? -4.539 -18.578 -14.125 1 95.5 123 ARG B C 1
ATOM 2597 O O . ARG B 1 123 ? -5.613 -18.906 -14.633 1 95.5 123 ARG B O 1
ATOM 2604 N N . PHE B 1 124 ? -3.953 -17.406 -14.328 1 97 124 PHE B N 1
ATOM 2605 C CA . PHE B 1 124 ? -4.547 -16.469 -15.273 1 97 124 PHE B CA 1
ATOM 2606 C C . PHE B 1 124 ? -4.555 -17.047 -16.688 1 97 124 PHE B C 1
ATOM 2608 O O . PHE B 1 124 ? -5.516 -16.859 -17.438 1 97 124 PHE B O 1
ATOM 2615 N N . LYS B 1 125 ? -3.449 -17.734 -17.047 1 95.06 125 LYS B N 1
ATOM 2616 C CA . LYS B 1 125 ? -3.393 -18.391 -18.344 1 95.06 125 LYS B CA 1
ATOM 2617 C C . LYS B 1 125 ? -4.531 -19.406 -18.484 1 95.06 125 LYS B C 1
ATOM 2619 O O . LYS B 1 125 ? -5.215 -19.422 -19.516 1 95.06 125 LYS B O 1
ATOM 2624 N N . LEU B 1 126 ? -4.746 -20.188 -17.5 1 95.06 126 LEU B N 1
ATOM 2625 C CA . LEU B 1 126 ? -5.801 -21.203 -17.531 1 95.06 126 LEU B CA 1
ATOM 2626 C C . LEU B 1 126 ? -7.172 -20.547 -17.641 1 95.06 126 LEU B C 1
ATOM 2628 O O . LEU B 1 126 ? -8.008 -20.984 -18.438 1 95.06 126 LEU B O 1
ATOM 2632 N N . LEU B 1 127 ? -7.398 -19.531 -16.844 1 96.25 127 LEU B N 1
ATOM 2633 C CA . LEU B 1 127 ? -8.664 -18.812 -16.922 1 96.25 127 LEU B CA 1
ATOM 2634 C C . LEU B 1 127 ? -8.859 -18.203 -18.297 1 96.25 127 LEU B C 1
ATOM 2636 O O . LEU B 1 127 ? -9.938 -18.312 -18.891 1 96.25 127 LEU B O 1
ATOM 2640 N N . SER B 1 128 ? -7.812 -17.594 -18.844 1 96.62 128 SER B N 1
ATOM 2641 C CA . SER B 1 128 ? -7.895 -16.922 -20.125 1 96.62 128 SER B CA 1
ATOM 2642 C C . SER B 1 128 ? -8.227 -17.906 -21.25 1 96.62 128 SER B C 1
ATOM 2644 O O . SER B 1 128 ? -8.859 -17.547 -22.234 1 96.62 128 SER B O 1
ATOM 2646 N N . LYS B 1 129 ? -7.934 -19.172 -21.109 1 95.88 129 LYS B N 1
ATOM 2647 C CA . LYS B 1 129 ? -8.117 -20.172 -22.156 1 95.88 129 LYS B CA 1
ATOM 2648 C C . LYS B 1 129 ? -9.469 -20.875 -22.016 1 95.88 129 LYS B C 1
ATOM 2650 O O .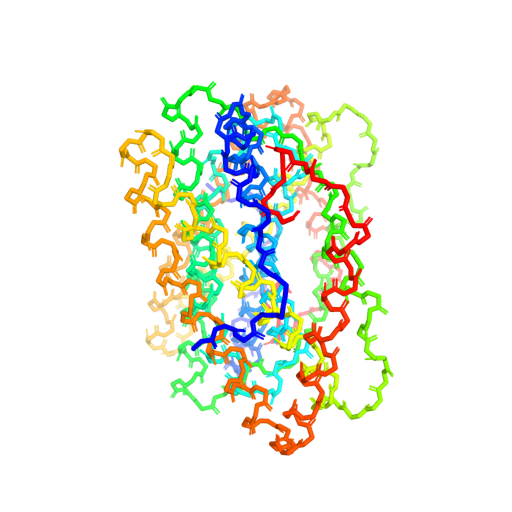 LYS B 1 129 ? -10.047 -21.328 -23.016 1 95.88 129 LYS B O 1
ATOM 2655 N N . HIS B 1 130 ? -9.992 -20.828 -20.781 1 95.44 130 HIS B N 1
ATOM 2656 C CA . HIS B 1 130 ? -11.031 -21.828 -20.609 1 95.44 130 HIS B CA 1
ATOM 2657 C C . HIS B 1 130 ? -12.305 -21.219 -20.062 1 95.44 130 HIS B C 1
ATOM 2659 O O . HIS B 1 130 ? -13.383 -21.812 -20.141 1 95.44 130 HIS B O 1
ATOM 2665 N N . ILE B 1 131 ? -12.234 -20 -19.438 1 94.56 131 ILE B N 1
ATOM 2666 C CA . ILE B 1 131 ? -13.461 -19.406 -18.922 1 94.56 131 ILE B CA 1
ATOM 2667 C C . ILE B 1 131 ? -14.391 -19.047 -20.078 1 94.56 131 ILE B C 1
ATOM 2669 O O . ILE B 1 131 ? -13.93 -18.766 -21.188 1 94.56 131 ILE B O 1
ATOM 2673 N N . GLN B 1 132 ? -15.664 -19.078 -19.891 1 94.06 132 GLN B N 1
ATOM 2674 C CA . GLN B 1 132 ? -16.625 -18.844 -20.969 1 94.06 132 GLN B CA 1
ATOM 2675 C C . GLN B 1 132 ? -16.828 -17.359 -21.203 1 94.06 132 GLN B C 1
ATOM 2677 O O . GLN B 1 132 ? -17.078 -16.922 -22.328 1 94.06 132 GLN B O 1
ATOM 2682 N N . ASP B 1 133 ? -16.75 -16.578 -20.203 1 95.31 133 ASP B N 1
ATOM 2683 C CA . ASP B 1 133 ? -16.938 -15.141 -20.312 1 95.31 133 ASP B CA 1
ATOM 2684 C C . ASP B 1 133 ? -15.836 -14.492 -21.141 1 95.31 133 ASP B C 1
ATOM 2686 O O . ASP B 1 133 ? -14.688 -14.398 -20.703 1 95.31 133 ASP B O 1
ATOM 2690 N N . GLU B 1 134 ? -16.188 -13.953 -22.25 1 96.62 134 GLU B N 1
ATOM 2691 C CA . GLU B 1 134 ? -15.219 -13.43 -23.203 1 96.62 134 GLU B CA 1
ATOM 2692 C C . GLU B 1 134 ? -14.477 -12.227 -22.625 1 96.62 134 GLU B C 1
ATOM 2694 O O . GLU B 1 134 ? -13.289 -12.039 -22.891 1 96.62 134 GLU B O 1
ATOM 2699 N N . GLU B 1 135 ? -15.172 -11.438 -21.953 1 97.12 135 GLU B N 1
ATOM 2700 C CA . GLU B 1 135 ? -14.539 -10.273 -21.328 1 97.12 135 GLU B CA 1
ATOM 2701 C C . GLU B 1 135 ? -13.492 -10.695 -20.312 1 97.12 135 GLU B C 1
ATOM 2703 O O . GLU B 1 135 ? -12.391 -10.133 -20.281 1 97.12 135 GLU B O 1
ATOM 2708 N N . LEU B 1 136 ? -13.789 -11.633 -19.516 1 97.75 136 LEU B N 1
ATOM 2709 C CA . LEU B 1 136 ? -12.852 -12.125 -18.516 1 97.75 136 LEU B CA 1
ATOM 2710 C C . LEU B 1 136 ? -11.688 -12.867 -19.172 1 97.75 136 LEU B C 1
ATOM 2712 O O . LEU B 1 136 ? -10.562 -12.82 -18.672 1 97.75 136 LEU B O 1
ATOM 2716 N N . LYS B 1 137 ? -11.906 -13.539 -20.25 1 97.44 137 LYS B N 1
ATOM 2717 C CA . LYS B 1 137 ? -10.828 -14.18 -20.984 1 97.44 137 LYS B CA 1
ATOM 2718 C C . LYS B 1 137 ? -9.75 -13.18 -21.375 1 97.44 137 LYS B C 1
ATOM 2720 O O . LYS B 1 137 ? -8.562 -13.406 -21.141 1 97.44 137 LYS B O 1
ATOM 2725 N N . LYS B 1 138 ? -10.234 -12.125 -21.953 1 97.94 138 LYS B N 1
ATOM 2726 C CA . LYS B 1 138 ? -9.305 -11.086 -22.391 1 97.94 138 LYS B CA 1
ATOM 2727 C C . LYS B 1 138 ? -8.594 -10.445 -21.203 1 97.94 138 LYS B C 1
ATOM 2729 O O . LYS B 1 138 ? -7.387 -10.211 -21.234 1 97.94 138 LYS B O 1
ATOM 2734 N N . PHE B 1 139 ? -9.375 -10.195 -20.188 1 98.56 139 PHE B N 1
ATOM 2735 C CA . PHE B 1 139 ? -8.867 -9.602 -18.969 1 98.56 139 PHE B CA 1
ATOM 2736 C C . PHE B 1 139 ? -7.727 -10.438 -18.391 1 98.56 139 PHE B C 1
ATOM 2738 O O . PHE B 1 139 ? -6.648 -9.914 -18.094 1 98.56 139 PHE B O 1
ATOM 2745 N N . TYR B 1 140 ? -7.898 -11.688 -18.25 1 98.19 140 TYR B N 1
ATOM 2746 C CA . TYR B 1 140 ? -6.922 -12.562 -17.609 1 98.19 140 TYR B CA 1
ATOM 2747 C C . TYR B 1 140 ? -5.727 -12.805 -18.516 1 98.19 140 TYR B C 1
ATOM 2749 O O . TYR B 1 140 ? -4.605 -13.008 -18.047 1 98.19 140 TYR B O 1
ATOM 2757 N N . TYR B 1 141 ? -5.918 -12.758 -19.812 1 97.94 141 TYR B N 1
ATOM 2758 C CA . TYR B 1 141 ? -4.773 -12.82 -20.719 1 97.94 141 TYR B CA 1
ATOM 2759 C C . TYR B 1 141 ? -3.838 -11.633 -20.5 1 97.94 141 TYR B C 1
ATOM 2761 O O . TYR B 1 141 ? -2.621 -11.812 -20.406 1 97.94 141 TYR B O 1
ATOM 2769 N N . GLU B 1 142 ? -4.426 -10.461 -20.422 1 97.94 142 GLU B N 1
ATOM 2770 C CA . GLU B 1 142 ? -3.631 -9.258 -20.203 1 97.94 142 GLU B CA 1
ATOM 2771 C C . GLU B 1 142 ? -2.879 -9.328 -18.875 1 97.94 142 GLU B C 1
ATOM 2773 O O . GLU B 1 142 ? -1.707 -8.953 -18.797 1 97.94 142 GLU B O 1
ATOM 2778 N N . LEU B 1 143 ? -3.58 -9.789 -17.859 1 98.25 143 LEU B N 1
ATOM 2779 C CA . LEU B 1 143 ? -2.951 -9.875 -16.547 1 98.25 143 LEU B CA 1
ATOM 2780 C C . LEU B 1 143 ? -1.848 -10.922 -16.547 1 98.25 143 LEU B C 1
ATOM 2782 O O . LEU B 1 143 ? -0.833 -10.766 -15.859 1 98.25 143 LEU B O 1
ATOM 2786 N N . MET B 1 144 ? -2.061 -12.008 -17.266 1 97.19 144 MET B N 1
ATOM 2787 C CA . MET B 1 144 ? -1.045 -13.047 -17.391 1 97.19 144 MET B CA 1
ATOM 2788 C C . MET B 1 144 ? 0.278 -12.469 -17.875 1 97.19 144 MET B C 1
ATOM 2790 O O . MET B 1 144 ? 1.334 -12.766 -17.312 1 97.19 144 MET B O 1
ATOM 2794 N N . VAL B 1 145 ? 0.229 -11.594 -18.875 1 95.94 145 VAL B N 1
ATOM 2795 C CA . VAL B 1 145 ? 1.422 -10.992 -19.469 1 95.94 145 VAL B CA 1
ATOM 2796 C C . VAL B 1 145 ? 2.109 -10.094 -18.438 1 95.94 145 VAL B C 1
ATOM 2798 O O . VAL B 1 145 ? 3.326 -10.164 -18.25 1 95.94 145 VAL B O 1
ATOM 2801 N N . SER B 1 146 ? 1.34 -9.297 -17.719 1 96.31 146 SER B N 1
ATOM 2802 C CA . SER B 1 146 ? 1.876 -8.398 -16.703 1 96.31 146 SER B CA 1
ATOM 2803 C C . SER B 1 146 ? 2.541 -9.18 -15.57 1 96.31 146 SER B C 1
ATOM 2805 O O . SER B 1 146 ? 3.627 -8.82 -15.109 1 96.31 146 SER B O 1
ATOM 2807 N N . GLU B 1 147 ? 1.927 -10.273 -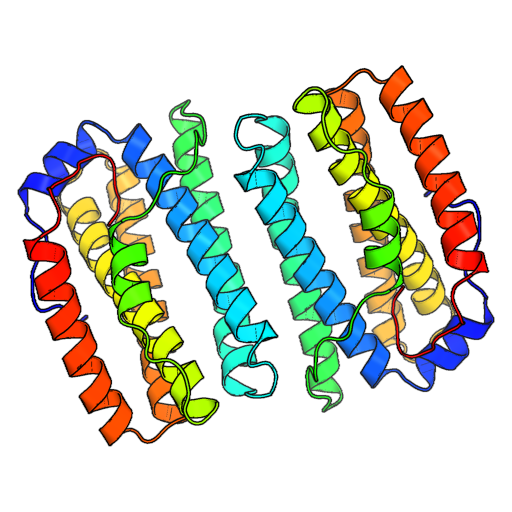15.172 1 96.81 147 GLU B N 1
ATOM 2808 C CA . GLU B 1 147 ? 2.463 -11.062 -14.07 1 96.81 147 GLU B CA 1
ATOM 2809 C C . GLU B 1 147 ? 3.785 -11.719 -14.445 1 96.81 147 GLU B C 1
ATOM 2811 O O . GLU B 1 147 ? 4.664 -11.891 -13.602 1 96.81 147 GLU B O 1
ATOM 2816 N N . ALA B 1 148 ? 3.863 -12.148 -15.672 1 96.25 148 ALA B N 1
ATOM 2817 C CA . ALA B 1 148 ? 5.125 -12.695 -16.156 1 96.25 148 ALA B CA 1
ATOM 2818 C C . ALA B 1 148 ? 6.258 -11.68 -16 1 96.25 148 ALA B C 1
ATOM 2820 O O . ALA B 1 148 ? 7.371 -12.039 -15.609 1 96.25 148 ALA B O 1
ATOM 2821 N N . GLY B 1 149 ? 5.941 -10.438 -16.344 1 97.19 149 GLY B N 1
ATOM 2822 C CA . GLY B 1 149 ? 6.914 -9.367 -16.156 1 97.19 149 GLY B CA 1
ATOM 2823 C C . GLY B 1 149 ? 7.312 -9.172 -14.711 1 97.19 149 GLY B C 1
ATOM 2824 O O . GLY B 1 149 ? 8.492 -8.977 -14.406 1 97.19 149 GLY B O 1
ATOM 2825 N N . HIS B 1 150 ? 6.34 -9.219 -13.781 1 98.44 150 HIS B N 1
ATOM 2826 C CA . HIS B 1 150 ? 6.629 -9.086 -12.359 1 98.44 150 HIS B CA 1
ATOM 2827 C C . HIS B 1 150 ? 7.527 -10.219 -11.875 1 98.44 150 HIS B C 1
ATOM 2829 O O . HIS B 1 150 ? 8.477 -9.992 -11.117 1 98.44 150 HIS B O 1
ATOM 2835 N N . TYR B 1 151 ? 7.184 -11.445 -12.344 1 97.94 151 TYR B N 1
ATOM 2836 C CA . TYR B 1 151 ? 8.016 -12.602 -12.031 1 97.94 151 TYR B CA 1
ATOM 2837 C C . TYR B 1 151 ? 9.469 -12.352 -12.414 1 97.94 151 TYR B C 1
ATOM 2839 O O . TYR B 1 151 ? 10.367 -12.516 -11.594 1 97.94 151 TYR B O 1
ATOM 2847 N N . VAL B 1 152 ? 9.695 -11.93 -13.609 1 97.88 152 VAL B N 1
ATOM 2848 C CA . VAL B 1 152 ? 11.039 -11.695 -14.125 1 97.88 152 VAL B CA 1
ATOM 2849 C C . VAL B 1 152 ? 11.727 -10.609 -13.305 1 97.88 152 VAL B C 1
ATOM 2851 O O . VAL B 1 152 ? 12.898 -10.75 -12.938 1 97.88 152 VAL B O 1
ATOM 2854 N N . ASN B 1 153 ? 11.016 -9.508 -12.969 1 98.19 153 ASN B N 1
ATOM 2855 C CA . ASN B 1 153 ? 11.562 -8.43 -12.148 1 98.19 153 ASN B CA 1
ATOM 2856 C C . ASN B 1 153 ? 12.102 -8.953 -10.82 1 98.19 153 ASN B C 1
ATOM 2858 O O . ASN B 1 153 ? 13.219 -8.625 -10.414 1 98.19 153 ASN B O 1
ATOM 2862 N N . PHE B 1 154 ? 11.32 -9.797 -10.172 1 98.75 154 PHE B N 1
ATOM 2863 C CA . PHE B 1 154 ? 11.711 -10.297 -8.859 1 98.75 154 PHE B CA 1
ATOM 2864 C C . PHE B 1 154 ? 12.938 -11.195 -8.961 1 98.75 154 PHE B C 1
ATOM 2866 O O . PHE B 1 154 ? 13.867 -11.078 -8.156 1 98.75 154 PHE B O 1
ATOM 2873 N N . ILE B 1 155 ? 12.953 -12.078 -9.977 1 98.44 155 ILE B N 1
ATOM 2874 C CA . ILE B 1 155 ? 14.055 -13.023 -10.141 1 98.44 155 ILE B CA 1
ATOM 2875 C C . ILE B 1 155 ? 15.336 -12.258 -10.477 1 98.44 155 ILE B C 1
ATOM 2877 O O . ILE B 1 155 ? 16.391 -12.5 -9.883 1 98.44 155 ILE B O 1
ATOM 2881 N N . GLU B 1 156 ? 15.242 -11.328 -11.375 1 98.31 156 GLU B N 1
ATOM 2882 C CA . GLU B 1 156 ? 16.422 -10.57 -11.805 1 98.31 156 GLU B CA 1
ATOM 2883 C C . GLU B 1 156 ? 16.938 -9.68 -10.68 1 98.31 156 GLU B C 1
ATOM 2885 O O . GLU B 1 156 ? 18.156 -9.523 -10.516 1 98.31 156 GLU B O 1
ATOM 2890 N N . LEU B 1 157 ? 16.062 -9.109 -9.914 1 98.62 157 LEU B N 1
ATOM 2891 C CA . LEU B 1 157 ? 16.484 -8.336 -8.75 1 98.62 157 LEU B CA 1
ATOM 2892 C C . LEU B 1 157 ? 17.266 -9.203 -7.77 1 98.62 157 LEU B C 1
ATOM 2894 O O . LEU B 1 157 ? 18.344 -8.812 -7.309 1 98.62 157 LEU B O 1
ATOM 2898 N N . ALA B 1 158 ? 16.719 -10.352 -7.48 1 98.62 158 ALA B N 1
ATOM 2899 C CA . ALA B 1 158 ? 17.391 -11.266 -6.551 1 98.62 158 ALA B CA 1
ATOM 2900 C C . ALA B 1 158 ? 18.781 -11.625 -7.039 1 98.62 158 ALA B C 1
ATOM 2902 O O . ALA B 1 158 ? 19.75 -11.547 -6.281 1 98.62 158 ALA B O 1
ATOM 2903 N N . ARG B 1 159 ? 18.844 -11.961 -8.328 1 98.56 159 ARG B N 1
ATOM 2904 C CA . ARG B 1 159 ? 20.109 -12.398 -8.93 1 98.56 159 ARG B CA 1
ATOM 2905 C C . ARG B 1 159 ? 21.109 -11.25 -8.984 1 98.56 159 ARG B C 1
ATOM 2907 O O . ARG B 1 159 ? 22.328 -11.477 -8.969 1 98.56 159 ARG B O 1
ATOM 2914 N N . GLY B 1 160 ? 20.656 -10.039 -9.078 1 98.19 160 GLY B N 1
ATOM 2915 C CA . GLY B 1 160 ? 21.516 -8.859 -9.172 1 98.19 160 GLY B CA 1
ATOM 2916 C C . GLY B 1 160 ? 22.016 -8.383 -7.82 1 98.19 160 GLY B C 1
ATOM 2917 O O . GLY B 1 160 ? 23.031 -7.695 -7.738 1 98.19 160 GLY B O 1
ATOM 2918 N N . ILE B 1 161 ? 21.359 -8.734 -6.734 1 97.75 161 ILE B N 1
ATOM 2919 C CA . ILE B 1 161 ? 21.641 -8.172 -5.418 1 97.75 161 ILE B CA 1
ATOM 2920 C C . ILE B 1 161 ? 22.484 -9.164 -4.605 1 97.75 161 ILE B C 1
ATOM 2922 O O . ILE B 1 161 ? 23.297 -8.758 -3.777 1 97.75 161 ILE B O 1
ATOM 2926 N N . TYR B 1 162 ? 22.234 -10.367 -4.824 1 96.81 162 TYR B N 1
ATOM 2927 C CA . TYR B 1 162 ? 22.906 -11.438 -4.102 1 96.81 162 TYR B CA 1
ATOM 2928 C C . TYR B 1 162 ? 23.703 -12.328 -5.055 1 96.81 162 TYR B C 1
ATOM 2930 O O . TYR B 1 162 ? 23.781 -12.039 -6.25 1 96.81 162 TYR B O 1
ATOM 2938 N N . ASP B 1 163 ? 24.391 -13.43 -4.566 1 97.31 163 ASP B N 1
ATOM 2939 C CA . ASP B 1 163 ? 25.141 -14.367 -5.391 1 97.31 163 ASP B CA 1
ATOM 2940 C C . ASP B 1 163 ? 24.219 -15.172 -6.305 1 97.31 163 ASP B C 1
ATOM 2942 O O . ASP B 1 163 ? 23.359 -15.906 -5.828 1 97.31 163 ASP B O 1
ATOM 2946 N N . LYS B 1 164 ? 24.391 -15 -7.617 1 98.19 164 LYS B N 1
ATOM 2947 C CA . LYS B 1 164 ? 23.5 -15.578 -8.617 1 98.19 164 LYS B CA 1
ATOM 2948 C C . LYS B 1 164 ? 23.375 -17.094 -8.438 1 98.19 164 LYS B C 1
ATOM 2950 O O . LYS B 1 164 ? 22.266 -17.641 -8.555 1 98.19 164 LYS B O 1
ATOM 2955 N N . GLU B 1 165 ? 24.453 -17.781 -8.227 1 98.38 165 GLU B N 1
ATOM 2956 C CA . GLU B 1 165 ? 24.422 -19.234 -8.062 1 98.38 165 GLU B CA 1
ATOM 2957 C C . GLU B 1 165 ? 23.641 -19.625 -6.812 1 98.38 165 GLU B C 1
ATOM 2959 O O . GLU B 1 165 ? 22.891 -20.609 -6.828 1 98.38 165 GLU B O 1
ATOM 2964 N N . LYS B 1 166 ? 23.781 -18.875 -5.762 1 98.12 166 LYS B N 1
ATOM 2965 C CA . LYS B 1 166 ? 23.047 -19.125 -4.527 1 98.12 166 LYS B CA 1
ATOM 2966 C C . LYS B 1 166 ? 21.547 -18.859 -4.719 1 98.12 166 LYS B C 1
ATOM 2968 O O . LYS B 1 166 ? 20.703 -19.609 -4.211 1 98.12 166 LYS B O 1
ATOM 2973 N N . VAL B 1 167 ? 21.234 -17.781 -5.406 1 98.56 167 VAL B N 1
ATOM 2974 C CA . VAL B 1 167 ? 19.844 -17.438 -5.699 1 98.56 167 VAL B CA 1
ATOM 2975 C C . VAL B 1 167 ? 19.203 -18.562 -6.504 1 98.56 167 VAL B C 1
ATOM 2977 O O . VAL B 1 167 ? 18.094 -19 -6.199 1 98.56 167 VAL B O 1
ATOM 2980 N N . ASN B 1 168 ? 19.938 -19.031 -7.527 1 98.31 168 ASN B N 1
ATOM 2981 C CA . ASN B 1 168 ? 19.406 -20.109 -8.359 1 98.31 168 ASN B CA 1
ATOM 2982 C C . ASN B 1 168 ? 19.188 -21.391 -7.559 1 98.31 168 ASN B C 1
ATOM 2984 O O . ASN B 1 168 ? 18.188 -22.078 -7.754 1 98.31 168 ASN B O 1
ATOM 2988 N N . ALA B 1 169 ? 20.094 -21.719 -6.754 1 98.38 169 ALA B N 1
ATOM 2989 C CA . ALA B 1 169 ? 19.938 -22.891 -5.898 1 98.38 169 ALA B CA 1
ATOM 2990 C C . ALA B 1 169 ? 18.734 -22.734 -4.977 1 98.38 169 ALA B C 1
ATOM 2992 O O . ALA B 1 169 ? 17.938 -23.672 -4.812 1 98.38 169 ALA B O 1
ATOM 2993 N N . ARG B 1 170 ? 18.562 -21.562 -4.383 1 98.44 170 ARG B N 1
ATOM 2994 C CA . ARG B 1 170 ? 17.438 -21.297 -3.486 1 98.44 170 ARG B CA 1
ATOM 2995 C C . ARG B 1 170 ? 16.125 -21.328 -4.242 1 98.44 170 ARG B C 1
ATOM 2997 O O . ARG B 1 170 ? 15.109 -21.797 -3.723 1 98.44 170 ARG B O 1
ATOM 3004 N N . TRP B 1 171 ? 16.141 -20.781 -5.422 1 98.38 171 TRP B N 1
ATOM 3005 C CA . TRP B 1 171 ? 14.945 -20.797 -6.25 1 98.38 171 TRP B CA 1
ATOM 3006 C C . TRP B 1 171 ? 14.477 -22.219 -6.492 1 98.38 171 TRP B C 1
ATOM 3008 O O . TRP B 1 171 ? 13.273 -22.5 -6.441 1 98.38 171 TRP B O 1
ATOM 3018 N N . LYS B 1 172 ? 15.414 -23.141 -6.73 1 98.06 172 LYS B N 1
ATOM 3019 C CA . LYS B 1 172 ? 15.07 -24.562 -6.902 1 98.06 172 LYS B CA 1
ATOM 3020 C C . LYS B 1 172 ? 14.398 -25.109 -5.652 1 98.06 172 LYS B C 1
ATOM 3022 O O . LYS B 1 172 ? 13.43 -25.875 -5.746 1 98.06 172 LYS B O 1
ATOM 3027 N N . GLU B 1 173 ? 14.852 -24.719 -4.535 1 98.56 173 GLU B N 1
ATOM 3028 C CA . GLU B 1 173 ? 14.242 -25.156 -3.277 1 98.56 173 GLU B CA 1
ATOM 3029 C C . GLU B 1 173 ? 12.812 -24.625 -3.148 1 98.56 173 GLU B C 1
ATOM 3031 O O . GLU B 1 173 ? 11.922 -25.344 -2.689 1 98.56 173 GLU B O 1
ATOM 3036 N N . TRP B 1 174 ? 12.594 -23.391 -3.521 1 98.56 174 TRP B N 1
ATOM 3037 C CA . TRP B 1 174 ? 11.266 -22.797 -3.484 1 98.56 174 TRP B CA 1
ATOM 3038 C C . TRP B 1 174 ? 10.297 -23.562 -4.375 1 98.56 174 TRP B C 1
ATOM 3040 O O . TRP B 1 174 ? 9.164 -23.859 -3.969 1 98.56 174 TRP B O 1
ATOM 3050 N N . LEU B 1 175 ? 10.789 -23.844 -5.562 1 98 175 LEU B N 1
ATOM 3051 C CA . LEU B 1 175 ? 9.938 -24.562 -6.508 1 98 175 LEU B CA 1
ATOM 3052 C C . LEU B 1 175 ? 9.57 -25.953 -5.965 1 98 175 LEU B C 1
ATOM 3054 O O . LEU B 1 175 ? 8.414 -26.375 -6.078 1 98 175 LEU B O 1
ATOM 3058 N N . GLU B 1 176 ? 10.508 -26.609 -5.383 1 97.69 176 GLU B N 1
ATOM 3059 C CA . GLU B 1 176 ? 10.258 -27.922 -4.797 1 97.69 176 GLU B CA 1
ATOM 3060 C C . GLU B 1 176 ? 9.281 -27.828 -3.627 1 97.69 176 GLU B C 1
ATOM 3062 O O . GLU B 1 176 ? 8.352 -28.625 -3.52 1 97.69 176 GLU B O 1
ATOM 3067 N N . TYR B 1 177 ? 9.484 -26.875 -2.82 1 98.12 177 TYR B N 1
ATOM 3068 C CA . TYR B 1 177 ? 8.609 -26.688 -1.67 1 98.12 177 TYR B CA 1
ATOM 3069 C C . TYR B 1 177 ? 7.188 -26.359 -2.115 1 98.12 177 TYR B C 1
ATOM 3071 O O . TYR B 1 177 ? 6.219 -26.875 -1.556 1 98.12 177 TYR B O 1
ATOM 3079 N N . GLU B 1 178 ? 7.074 -25.469 -3.102 1 97.62 178 GLU B N 1
ATOM 3080 C CA . GLU B 1 178 ? 5.754 -25.078 -3.588 1 97.62 178 GLU B CA 1
ATOM 3081 C C . GLU B 1 178 ? 4.988 -26.281 -4.129 1 97.62 178 GLU B C 1
ATOM 3083 O O . GLU B 1 178 ? 3.775 -26.391 -3.932 1 97.62 178 GLU B O 1
ATOM 3088 N N . ALA B 1 179 ? 5.672 -27.156 -4.812 1 96 179 ALA B N 1
ATOM 3089 C CA . ALA B 1 179 ? 5.035 -28.375 -5.316 1 96 179 ALA B CA 1
ATOM 3090 C C . ALA B 1 179 ? 4.457 -29.203 -4.172 1 96 179 ALA B C 1
ATOM 3092 O O . ALA B 1 179 ? 3.348 -29.734 -4.281 1 96 179 ALA B O 1
ATOM 3093 N N . GLU B 1 180 ? 5.203 -29.297 -3.086 1 96.44 180 GLU B N 1
ATOM 3094 C CA . GLU B 1 180 ? 4.73 -30.016 -1.909 1 96.44 180 GLU B CA 1
ATOM 3095 C C . GLU B 1 180 ? 3.518 -29.328 -1.29 1 96.44 180 GLU B C 1
ATOM 3097 O O . GLU B 1 180 ? 2.576 -30 -0.854 1 96.44 180 GLU B O 1
ATOM 3102 N N . VAL B 1 181 ? 3.531 -28 -1.236 1 95.94 181 VAL B N 1
ATOM 3103 C CA . VAL B 1 181 ? 2.422 -27.219 -0.692 1 95.94 181 VAL B CA 1
ATOM 3104 C C . VAL B 1 181 ? 1.159 -27.484 -1.51 1 95.94 181 VAL B C 1
ATOM 3106 O O . VAL B 1 181 ? 0.092 -27.734 -0.948 1 95.94 181 VAL B O 1
ATOM 3109 N N . LEU B 1 182 ? 1.28 -27.438 -2.824 1 93.5 182 LEU B N 1
ATOM 3110 C CA . LEU B 1 182 ? 0.133 -27.609 -3.711 1 93.5 182 LEU B CA 1
ATOM 3111 C C . LEU B 1 182 ? -0.467 -29 -3.576 1 93.5 182 LEU B C 1
ATOM 3113 O O . LEU B 1 182 ? -1.688 -29.156 -3.621 1 93.5 182 LEU B O 1
ATOM 3117 N N . LYS B 1 183 ? 0.373 -30.016 -3.434 1 91.56 183 LYS B N 1
ATOM 3118 C CA . LYS B 1 183 ? -0.103 -31.391 -3.264 1 91.56 183 LYS B CA 1
ATOM 3119 C C . LYS B 1 183 ? -0.963 -31.516 -2.01 1 91.56 183 LYS B C 1
ATOM 3121 O O . LYS B 1 183 ? -1.893 -32.312 -1.971 1 91.56 183 LYS B O 1
ATOM 3126 N N . GLY B 1 184 ? -0.657 -30.703 -1.054 1 90.12 184 GLY B N 1
ATOM 3127 C CA . GLY B 1 184 ? -1.339 -30.797 0.228 1 90.12 184 GLY B CA 1
ATOM 3128 C C . GLY B 1 184 ? -2.559 -29.891 0.322 1 90.12 184 GLY B C 1
ATOM 3129 O O . GLY B 1 184 ? -3.365 -30.031 1.243 1 90.12 184 GLY B O 1
ATOM 3130 N N . LEU B 1 185 ? -2.748 -29 -0.602 1 89.38 185 LEU B N 1
ATOM 3131 C CA . LEU B 1 185 ? -3.869 -28.062 -0.558 1 89.38 185 LEU B CA 1
ATOM 3132 C C . LEU B 1 185 ? -5.074 -28.625 -1.304 1 89.38 185 LEU B C 1
ATOM 3134 O O . LEU B 1 185 ? -4.922 -29.25 -2.352 1 89.38 185 LEU B O 1
ATOM 3138 N N . GLU B 1 186 ? -6.219 -28.484 -0.73 1 86.81 186 GLU B N 1
ATOM 3139 C CA . GLU B 1 186 ? -7.453 -28.875 -1.405 1 86.81 186 GLU B CA 1
ATOM 3140 C C . GLU B 1 186 ? -7.77 -27.938 -2.566 1 86.81 186 GLU B C 1
ATOM 3142 O O . GLU B 1 186 ? -7.434 -26.75 -2.521 1 86.81 186 GLU B O 1
ATOM 3147 N N . LEU B 1 187 ? -8.336 -28.516 -3.547 1 85.31 187 LEU B N 1
ATOM 3148 C CA . LEU B 1 187 ? -8.797 -27.719 -4.68 1 85.31 187 LEU B CA 1
ATOM 3149 C C . LEU B 1 187 ? -9.984 -26.844 -4.289 1 85.31 187 LEU B C 1
ATOM 3151 O O . LEU B 1 187 ? -11.039 -27.359 -3.904 1 85.31 187 LEU B O 1
ATOM 3155 N N . ARG B 1 188 ? -9.758 -25.578 -4.301 1 86.75 188 ARG B N 1
ATOM 3156 C CA . ARG B 1 188 ? -10.82 -24.641 -3.93 1 86.75 188 ARG B CA 1
ATOM 3157 C C . ARG B 1 188 ? -11.211 -23.766 -5.109 1 86.75 188 ARG B C 1
ATOM 3159 O O . ARG B 1 188 ? -10.352 -23.172 -5.77 1 86.75 188 ARG B O 1
ATOM 3166 N N . GLY B 1 189 ? -12.438 -23.656 -5.348 1 85.88 189 GLY B N 1
ATOM 3167 C CA . GLY B 1 189 ? -12.93 -22.859 -6.461 1 85.88 189 GLY B CA 1
ATOM 3168 C C . GLY B 1 189 ? -13.141 -21.391 -6.105 1 85.88 189 GLY B C 1
ATOM 3169 O O . GLY B 1 189 ? -13.633 -20.609 -6.926 1 85.88 189 GLY B O 1
ATOM 3170 N N . ASP B 1 190 ? -12.781 -21.062 -4.891 1 91.25 190 ASP B N 1
ATOM 3171 C CA . ASP B 1 190 ? -13.023 -19.688 -4.445 1 91.25 190 ASP B CA 1
ATOM 3172 C C . ASP B 1 190 ? -11.703 -18.953 -4.172 1 91.25 190 ASP B C 1
ATOM 3174 O O . ASP B 1 190 ? -11.695 -17.891 -3.57 1 91.25 190 ASP B O 1
ATOM 3178 N N . ARG B 1 191 ? -10.602 -19.625 -4.582 1 94 191 ARG B N 1
ATOM 3179 C CA . ARG B 1 191 ? -9.281 -19.062 -4.34 1 94 191 ARG B CA 1
ATOM 3180 C C . ARG B 1 191 ? -8.477 -18.969 -5.637 1 94 191 ARG B C 1
ATOM 3182 O O . ARG B 1 191 ? -8.516 -19.891 -6.461 1 94 191 ARG B O 1
ATOM 3189 N N . MET B 1 192 ? -7.785 -17.891 -5.719 1 93.88 192 MET B N 1
ATOM 3190 C CA . MET B 1 192 ? -6.938 -17.703 -6.895 1 93.88 192 MET B CA 1
ATOM 3191 C C . MET B 1 192 ? -5.723 -18.625 -6.84 1 93.88 192 MET B C 1
ATOM 3193 O O . MET B 1 192 ? -5.234 -19.078 -7.879 1 93.88 192 MET B O 1
ATOM 3197 N N . HIS B 1 193 ? -5.254 -18.75 -5.555 1 91.12 193 HIS B N 1
ATOM 3198 C CA . HIS B 1 193 ? -4.098 -19.625 -5.418 1 91.12 193 HIS B CA 1
ATOM 3199 C C . HIS B 1 193 ? -4.449 -20.891 -4.633 1 91.12 193 HIS B C 1
ATOM 3201 O O . HIS B 1 193 ? -5.258 -20.844 -3.705 1 91.12 193 HIS B O 1
#

pLDDT: mean 96.23, std 4.31, range [63.34, 98.94]

Radius of gyration: 22.41 Å; Cα contacts (8 Å, |Δi|>4): 472; chains: 2; bounding box: 49×62×46 Å